Protein 2O5U (pdb70)

Nearest PDB structures (foldseek):
  2o5u-assembly1_B-2  TM=1.003E+00  e=1.559E-25  Pseudomonas aeruginosa
  5v10-assembly1_A-2  TM=9.303E-01  e=9.787E-10  Pseudomonas aeruginosa PAO1
  5v10-assembly1_B-2  TM=9.236E-01  e=5.999E-09  Pseudomonas aeruginosa PAO1
  4k00-assembly1_A  TM=9.030E-01  e=7.964E-09  Synechocystis sp. PCC 6803 substr. Kazusa
  1njk-assembly1_D  TM=7.894E-01  e=1.863E-08  Escherichia coli

B-factor: mean 23.19, std 7.08, range [10.64, 114.16]

CATH classification: 3.10.129.10

Sequence (427 aa):
AMATAPRPLREQYLHFQPISTRWHDNDIYGHVNNVTYYAFFDTAVNTYLIERGGLDIQGGEVIGLVVSSSCDYFAPVAFPQRIEMGLRRVARLGNSSVQYELALFLEGQREACAAGRFVHVFVERRSSRPVAIPQELRDALAALQPRPLREQYLHFQPISTRWHDNDIYGHVNNVTYYAFFDTAVNTYLIERGGLDIQGGEVIGLVVSSSCDYFAPVAFPQRIEMGLRVARLGNNSSVQYELALFLEGQREACAAGRFVHVFVEERRSSRPVAIPQELRDALAALQSSAQRPLREQYLHFQPISTRWHDNDIYGHVNNVTYYAFFDTAVNTYLIERGGLDIQGGEVIGLVVSSSCDYFAPVAFPQRIEMGLRVARLGNSSVQYELALFLEGQREACAAGRFVHVFVERRSSRPVAIPQELRDALAALQSS

Foldseek 3Di:
DFDPPDWDWQVVFDDKDKDFDDQPCADPVAFRDPVVVVVVVVCVVVVLCVVQLVDDPPDDQKDWDWDDKDKTFQATHGPRFIKMKGKAWPDFDFFKTKMKIFIDGVVDITGRMIMMIMIGMAGPPPRHGDGDDPSSSVSNVSRD/DWAWQVQFDDKFKDFDDDPCQDPVFFRDPVVVVVVVVCVVVVLCVVQLVDDPPDDQKDWDWPDKDKDFAATHGPRFIKMKGKAWADDDQFKTKIKMFIDGVPDTTGRMIMMIMIGMAGPPPRHGDGDDVSSVVSRVVRHGPHD/DAWLVVFQDKFKDFDDQPCQDPVAFRDPVVVVVVVVVVVVVLCVVQLVDDPPDDQKDWDWDDKDKDFAATHHPRFIKMKGWAWEDDDQFKTKMKIFIDGPPDTDGRMIMMIMIGMAGVPPRHGDGDDPSSVVSNVSRYPD

Radius of gyration: 23.44 Å; Cα contacts (8 Å, |Δi|>4): 939; chains: 3; bounding box: 66×52×51 Å

Organism: Pseudomonas aeruginosa (strain ATCC 15692 / DSM 22644 / CIP 104116 / JCM 14847 / LMG 12228 / 1C / PRS 101 / PAO1) (NCBI:txid208964)

Secondary structure (DSSP, 8-state):
----SPPPBGGG-SEEEEE---GGGB-TTSSB-HHHHHHHHHHHHHHHHHHHH---TTT-SEEEEEEEEEEEE-S---TTS-EEEEEEEEEE-SSEEEEEEEEEESS--B-SEEEEEEEEEEETTT--B-PPPHHHHHHHHTT-/---BGGG-SEEEEE---GGGB-TTSSB-HHHHHHHHHHHHHHHHHHHH---TTT-SEEEEEEEEEEEE-S---TTS-EEEEEEEEEE-SSEEEEEEEEEESS-SB-SEEEEEEEEEEETTT--B----HHHHHHHHHTB----/--BGGG-SEEEEE---GGGB-TTSSB-HHHHHHHHHHHHHHHHHHHH---TTT-SEEEEEEEEEEEE-S---TTS-EEEEEEEEEE-SSEEEEEEEEEETT-SB-SEEEEEEEEEEETTT--B-PPPHHHHHHHHTTB--

Structure (mmCIF, N/CA/C/O backbone):
data_2O5U
#
_entry.id   2O5U
#
_cell.length_a   124.039
_cell.length_b   148.157
_cell.length_c   58.328
_cell.angle_alpha   90.00
_cell.angle_beta   90.00
_cell.angle_gamma   90.00
#
_symmetry.space_group_name_H-M   'C 2 2 2'
#
loop_
_entity.id
_entity.type
_entity.pdbx_description
1 polymer Thioesterase
2 water water
#
loop_
_atom_site.group_PDB
_atom_site.id
_atom_site.type_symbol
_atom_site.label_atom_id
_atom_site.label_alt_id
_atom_site.label_comp_id
_atom_site.label_asym_id
_atom_site.label_entity_id
_atom_site.label_seq_id
_atom_site.pdbx_PDB_ins_code
_atom_site.Cartn_x
_atom_site.Cartn_y
_atom_site.Cartn_z
_atom_site.occupancy
_atom_site.B_iso_or_equiv
_atom_site.auth_seq_id
_atom_site.auth_comp_id
_atom_site.auth_asym_id
_atom_site.auth_atom_id
_atom_site.pdbx_PDB_model_num
ATOM 1 N N . ALA A 1 1 ? 20.962 21.232 36.275 1.00 33.10 0 ALA A N 1
ATOM 2 C CA . ALA A 1 1 ? 21.073 20.836 34.826 1.00 31.50 0 ALA A CA 1
ATOM 3 C C . ALA A 1 1 ? 20.096 21.543 33.843 1.00 30.34 0 ALA A C 1
ATOM 4 O O . ALA A 1 1 ? 19.392 22.496 34.157 1.00 29.62 0 ALA A O 1
ATOM 6 N N . MET A 1 2 ? 20.044 21.006 32.634 1.00 29.89 1 MET A N 1
ATOM 7 C CA . MET A 1 2 ? 19.630 21.756 31.481 1.00 27.91 1 MET A CA 1
ATOM 8 C C . MET A 1 2 ? 18.656 20.906 30.656 1.00 27.87 1 MET A C 1
ATOM 9 O O . MET A 1 2 ? 17.615 20.483 31.180 1.00 26.76 1 MET A O 1
ATOM 14 N N . ALA A 1 3 ? 18.970 20.665 29.378 1.00 25.71 2 ALA A N 1
ATOM 15 C CA . ALA A 1 3 ? 18.078 19.874 28.530 1.00 25.14 2 ALA A CA 1
ATOM 16 C C . ALA A 1 3 ? 17.898 18.461 29.085 1.00 26.01 2 ALA A C 1
ATOM 17 O O . ALA A 1 3 ? 18.819 17.864 29.615 1.00 25.10 2 ALA A O 1
ATOM 19 N N . THR A 1 4 ? 16.691 17.956 28.966 1.00 27.12 3 THR A N 1
ATOM 20 C CA . THR A 1 4 ? 16.338 16.658 29.556 1.00 28.82 3 THR A CA 1
ATOM 21 C C . THR A 1 4 ? 16.218 15.572 28.492 1.00 28.94 3 THR A C 1
ATOM 22 O O . THR A 1 4 ? 15.962 14.399 28.847 1.00 29.51 3 THR A O 1
ATOM 26 N N . ALA A 1 5 ? 16.363 15.957 27.207 1.00 27.68 4 ALA A N 1
ATOM 27 C CA . ALA A 1 5 ? 16.452 14.982 26.097 1.00 27.97 4 ALA A CA 1
ATOM 28 C C . ALA A 1 5 ? 17.510 13.899 26.371 1.00 27.81 4 ALA A C 1
ATOM 29 O O . ALA A 1 5 ? 18.465 14.132 27.141 1.00 26.55 4 ALA A O 1
ATOM 31 N N . PRO A 1 6 ? 17.343 12.705 25.744 1.00 27.77 5 PRO A N 1
ATOM 32 C CA . PRO A 1 6 ? 18.347 11.632 25.892 1.00 27.93 5 PRO A CA 1
ATOM 33 C C . PRO A 1 6 ? 19.705 12.081 25.373 1.00 28.68 5 PRO A C 1
ATOM 34 O O . PRO A 1 6 ? 19.786 12.604 24.251 1.00 28.79 5 PRO A O 1
ATOM 38 N N . ARG A 1 7 ? 20.747 11.985 26.204 1.00 27.52 6 ARG A N 1
ATOM 39 C CA . ARG A 1 7 ? 22.065 12.452 25.778 1.00 28.34 6 ARG A CA 1
ATOM 40 C C . ARG A 1 7 ? 22.708 11.492 24.784 1.00 27.74 6 ARG A C 1
ATOM 41 O O . ARG A 1 7 ? 22.874 10.333 25.095 1.00 27.09 6 ARG A O 1
ATOM 49 N N . PRO A 1 8 ? 23.058 11.979 23.579 1.00 27.50 7 PRO A N 1
ATOM 50 C CA . PRO A 1 8 ? 23.735 11.139 22.605 1.00 27.23 7 PRO A CA 1
ATOM 51 C C . PRO A 1 8 ? 25.169 10.851 23.031 1.00 26.81 7 PRO A C 1
ATOM 52 O O . PRO A 1 8 ? 25.780 11.617 23.818 1.00 27.11 7 PRO A O 1
ATOM 56 N N . LEU A 1 9 ? 25.679 9.739 22.536 1.00 26.32 8 LEU A N 1
ATOM 57 C CA . LEU A 1 9 ? 27.032 9.270 22.820 1.00 26.94 8 LEU A CA 1
ATOM 58 C C . LEU A 1 9 ? 27.929 9.389 21.569 1.00 25.81 8 LEU A C 1
ATOM 59 O O . LEU A 1 9 ? 27.434 9.373 20.442 1.00 24.85 8 LEU A O 1
ATOM 64 N N . ARG A 1 10 ? 29.240 9.474 21.806 1.00 25.02 9 ARG A N 1
ATOM 65 C CA . ARG A 1 10 ? 30.269 9.626 20.768 1.00 25.64 9 ARG A CA 1
ATOM 66 C C . ARG A 1 10 ? 30.136 8.648 19.621 1.00 24.02 9 ARG A C 1
ATOM 67 O O . ARG A 1 10 ? 30.343 9.022 18.465 1.00 23.38 9 ARG A O 1
ATOM 75 N N . GLU A 1 11 ? 29.819 7.393 19.947 1.00 23.41 10 GLU A N 1
ATOM 76 C CA . GLU A 1 11 ? 29.786 6.321 18.933 1.00 23.90 10 GLU A CA 1
ATOM 77 C C . GLU A 1 11 ? 28.628 6.475 17.960 1.00 23.06 10 GLU A C 1
ATOM 78 O O . GLU A 1 11 ? 28.655 5.894 16.912 1.00 20.55 10 GLU A O 1
ATOM 84 N N . GLN A 1 12 ? 27.649 7.319 18.287 1.00 23.21 11 GLN A N 1
ATOM 85 C CA . GLN A 1 12 ? 26.555 7.643 17.354 1.00 23.05 11 GLN A CA 1
ATOM 86 C C . GLN A 1 12 ? 26.969 8.601 16.178 1.00 22.75 11 GLN A C 1
ATOM 87 O O . GLN A 1 12 ? 26.163 8.840 15.268 1.00 23.98 11 GLN A O 1
ATOM 93 N N . TYR A 1 13 ? 28.194 9.129 16.193 1.00 20.74 12 TYR A N 1
ATOM 94 C CA . TYR A 1 13 ? 28.714 10.106 15.193 1.00 20.11 12 TYR A CA 1
ATOM 95 C C . TYR A 1 13 ? 29.868 9.491 14.430 1.00 21.58 12 TYR A C 1
ATOM 96 O O . TYR A 1 13 ? 30.597 8.661 14.990 1.00 22.01 12 TYR A O 1
ATOM 105 N N . LEU A 1 14 ? 30.065 9.899 13.187 1.00 22.18 13 LEU A N 1
ATOM 106 C CA . LEU A 1 14 ? 31.002 9.189 12.284 1.00 23.92 13 LEU A CA 1
ATOM 107 C C . LEU A 1 14 ? 32.348 9.897 12.005 1.00 24.49 13 LEU A C 1
ATOM 108 O O . LEU A 1 14 ? 33.378 9.244 11.638 1.00 25.26 13 LEU A O 1
ATOM 113 N N . HIS A 1 15 ? 32.338 11.206 12.176 1.00 21.79 14 HIS A N 1
ATOM 114 C CA . HIS A 1 15 ? 33.476 12.038 11.912 1.00 21.93 14 HIS A CA 1
ATOM 115 C C . HIS A 1 15 ? 33.622 13.071 13.038 1.00 21.78 14 HIS A C 1
ATOM 116 O O . HIS A 1 15 ? 32.619 13.676 13.451 1.00 22.02 14 HIS A O 1
ATOM 123 N N . PHE A 1 16 ? 34.860 13.329 13.440 1.00 21.34 15 PHE A N 1
ATOM 124 C CA . PHE A 1 16 ? 35.169 14.250 14.534 1.00 22.30 15 PHE A CA 1
ATOM 125 C C . PHE A 1 16 ? 36.131 15.356 14.156 1.00 23.24 15 PHE A C 1
ATOM 126 O O . PHE A 1 16 ? 37.101 15.122 13.438 1.00 21.22 15 PHE A O 1
ATOM 134 N N . GLN A 1 17 ? 35.894 16.533 14.710 1.00 23.53 16 GLN A N 1
ATOM 135 C CA . GLN A 1 17 ? 36.813 17.627 14.452 1.00 24.80 16 GLN A CA 1
ATOM 136 C C . GLN A 1 17 ? 37.012 18.452 15.680 1.00 23.48 16 GLN A C 1
ATOM 137 O O . GLN A 1 17 ? 36.044 18.977 16.225 1.00 23.01 16 GLN A O 1
ATOM 143 N N . PRO A 1 18 ? 38.269 18.636 16.051 1.00 23.54 17 PRO A N 1
ATOM 144 C CA . PRO A 1 18 ? 38.552 19.522 17.145 1.00 23.05 17 PRO A CA 1
ATOM 145 C C . PRO A 1 18 ? 38.317 20.967 16.695 1.00 21.81 17 PRO A C 1
ATOM 146 O O . PRO A 1 18 ? 38.536 21.326 15.518 1.00 20.73 17 PRO A O 1
ATOM 150 N N . ILE A 1 19 ? 37.845 21.798 17.619 1.00 20.57 18 ILE A N 1
ATOM 151 C CA . ILE A 1 19 ? 37.693 23.239 17.400 1.00 20.04 18 ILE A CA 1
ATOM 152 C C . ILE A 1 19 ? 38.233 23.905 18.639 1.00 20.97 18 ILE A C 1
ATOM 153 O O . ILE A 1 19 ? 37.775 23.615 19.704 1.00 20.15 18 ILE A O 1
ATOM 158 N N . SER A 1 20 ? 39.226 24.774 18.491 1.00 20.13 19 SER A N 1
ATOM 159 C CA . SER A 1 20 ? 39.728 25.478 19.650 1.00 20.37 19 SER A CA 1
ATOM 160 C C . SER A 1 20 ? 38.723 26.532 20.107 1.00 19.06 19 SER A C 1
ATOM 161 O O . SER A 1 20 ? 38.087 27.216 19.290 1.00 18.30 19 SER A O 1
ATOM 164 N N . THR A 1 21 ? 38.599 26.669 21.427 1.00 17.50 20 THR A N 1
ATOM 165 C CA . THR A 1 21 ? 37.755 27.714 21.993 1.00 16.67 20 THR A CA 1
ATOM 166 C C . THR A 1 21 ? 38.501 29.079 22.015 1.00 16.26 20 THR A C 1
ATOM 167 O O . THR A 1 21 ? 39.757 29.133 22.020 1.00 16.19 20 THR A O 1
ATOM 171 N N . ARG A 1 22 ? 37.713 30.170 21.987 1.00 14.80 21 ARG A N 1
ATOM 172 C CA . ARG A 1 22 ? 38.254 31.507 21.928 1.00 13.65 21 ARG A CA 1
ATOM 173 C C . ARG A 1 22 ? 37.774 32.248 23.146 1.00 14.81 21 ARG A C 1
ATOM 174 O O . ARG A 1 22 ? 36.777 31.847 23.773 1.00 14.58 21 ARG A O 1
ATOM 182 N N . TRP A 1 23 ? 38.493 33.299 23.492 1.00 13.62 22 TRP A N 1
ATOM 183 C CA . TRP A 1 23 ? 38.255 34.067 24.760 1.00 15.47 22 TRP A CA 1
ATOM 184 C C . TRP A 1 23 ? 36.782 34.423 24.876 1.00 16.16 22 TRP A C 1
ATOM 185 O O . TRP A 1 23 ? 36.116 34.130 25.908 1.00 14.69 22 TRP A O 1
ATOM 196 N N . HIS A 1 24 ? 36.258 35.013 23.796 1.00 15.94 23 HIS A N 1
ATOM 197 C CA . HIS A 1 24 ? 34.920 35.597 23.881 1.00 17.57 23 HIS A CA 1
ATOM 198 C C . HIS A 1 24 ? 33.848 34.531 23.629 1.00 18.23 23 HIS A C 1
ATOM 199 O O . HIS A 1 24 ? 32.668 34.874 23.469 1.00 19.07 23 HIS A O 1
ATOM 206 N N . ASP A 1 25 ? 34.245 33.254 23.472 1.00 16.14 24 ASP A N 1
ATOM 207 C CA . ASP A 1 25 ? 33.222 32.189 23.466 1.00 16.15 24 ASP A CA 1
ATOM 208 C C . ASP A 1 25 ? 32.440 32.267 24.773 1.00 16.02 24 ASP A C 1
ATOM 209 O O . ASP A 1 25 ? 31.224 32.042 24.758 1.00 16.77 24 ASP A O 1
ATOM 214 N N . ASN A 1 26 ? 33.135 32.584 25.871 1.00 15.49 25 ASN A N 1
ATOM 215 C CA . ASN A 1 26 ? 32.436 32.653 27.175 1.00 15.28 25 ASN A CA 1
ATOM 216 C C . ASN A 1 26 ? 31.582 33.912 27.204 1.00 15.64 25 ASN A C 1
ATOM 217 O O . ASN A 1 26 ? 31.987 34.970 26.742 1.00 15.71 25 ASN A O 1
ATOM 222 N N . ASP A 1 27 ? 30.401 33.834 27.779 1.00 15.96 26 ASP A N 1
ATOM 223 C CA . ASP A 1 27 ? 29.647 35.081 27.990 1.00 16.64 26 ASP A CA 1
ATOM 224 C C . ASP A 1 27 ? 29.724 35.470 29.474 1.00 16.01 26 ASP A C 1
ATOM 225 O O . ASP A 1 27 ? 30.601 34.994 30.242 1.00 15.85 26 ASP A O 1
ATOM 230 N N . ILE A 1 28 ? 28.848 36.382 29.872 1.00 15.84 27 ILE A N 1
ATOM 231 C CA . ILE A 1 28 ? 28.957 37.039 31.184 1.00 16.33 27 ILE A CA 1
ATOM 232 C C . ILE A 1 28 ? 28.773 36.039 32.367 1.00 18.24 27 ILE A C 1
ATOM 233 O O . ILE A 1 28 ? 29.290 36.256 33.453 1.00 18.89 27 ILE A O 1
ATOM 238 N N . TYR A 1 29 ? 28.087 34.920 32.124 1.00 18.29 28 TYR A N 1
ATOM 239 C CA . TYR A 1 29 ? 27.923 33.897 33.182 1.00 19.27 28 TYR A CA 1
ATOM 240 C C . TYR A 1 29 ? 29.045 32.871 33.178 1.00 19.75 28 TYR A C 1
ATOM 241 O O . TYR A 1 29 ? 29.029 31.950 33.987 1.00 22.76 28 TYR A O 1
ATOM 250 N N . GLY A 1 30 ? 30.002 32.999 32.255 1.00 19.59 29 GLY A N 1
ATOM 251 C CA . GLY A 1 30 ? 31.266 32.281 32.351 1.00 18.72 29 GLY A CA 1
ATOM 252 C C . GLY A 1 30 ? 31.445 31.025 31.517 1.00 19.50 29 GLY A C 1
ATOM 253 O O . GLY A 1 30 ? 32.505 30.433 31.552 1.00 19.58 29 GLY A O 1
ATOM 254 N N . HIS A 1 31 ? 30.418 30.600 30.791 1.00 17.25 30 HIS A N 1
ATOM 255 C CA . HIS A 1 31 ? 30.530 29.392 29.977 1.00 16.91 30 HIS A CA 1
ATOM 256 C C . HIS A 1 31 ? 30.323 29.799 28.508 1.00 15.95 30 HIS A C 1
ATOM 257 O O . HIS A 1 31 ? 29.813 30.897 28.202 1.00 14.02 30 HIS A O 1
ATOM 264 N N . VAL A 1 32 ? 30.629 28.878 27.614 1.00 15.04 31 VAL A N 1
ATOM 265 C CA . VAL A 1 32 ? 30.433 29.128 26.167 1.00 15.68 31 VAL A CA 1
ATOM 266 C C . VAL A 1 32 ? 28.975 29.419 25.899 1.00 15.63 31 VAL A C 1
ATOM 267 O O . VAL A 1 32 ? 28.059 28.648 26.283 1.00 17.21 31 VAL A O 1
ATOM 271 N N . ASN A 1 33 ? 28.749 30.553 25.238 1.00 16.70 32 ASN A N 1
ATOM 272 C CA . ASN A 1 33 ? 27.383 31.001 24.910 1.00 16.55 32 ASN A CA 1
ATOM 273 C C . ASN A 1 33 ? 26.601 30.039 23.986 1.00 16.52 32 ASN A C 1
ATOM 274 O O . ASN A 1 33 ? 27.153 29.434 23.070 1.00 15.87 32 ASN A O 1
ATOM 279 N N . ASN A 1 34 ? 25.326 29.838 24.279 1.00 15.68 33 ASN A N 1
ATOM 280 C CA . ASN A 1 34 ? 24.479 28.979 23.422 1.00 16.87 33 ASN A CA 1
ATOM 281 C C . ASN A 1 34 ? 24.588 29.214 21.887 1.00 16.69 33 ASN A C 1
ATOM 282 O O . ASN A 1 34 ? 24.575 28.274 21.091 1.00 17.61 33 ASN A O 1
ATOM 287 N N . VAL A 1 35 ? 24.711 30.477 21.480 1.00 16.01 34 VAL A N 1
ATOM 288 C CA . VAL A 1 35 ? 24.830 30.852 20.043 1.00 15.45 34 VAL A CA 1
ATOM 289 C C . VAL A 1 35 ? 26.074 30.199 19.388 1.00 17.40 34 VAL A C 1
ATOM 290 O O . VAL A 1 35 ? 26.041 29.737 18.210 1.00 15.68 34 VAL A O 1
ATOM 294 N N . THR A 1 36 ? 27.156 30.176 20.162 1.00 17.73 35 THR A N 1
ATOM 295 C CA . THR A 1 36 ? 28.467 29.711 19.704 1.00 18.88 35 THR A CA 1
ATOM 296 C C . THR A 1 36 ? 28.412 28.287 19.208 1.00 17.01 35 THR A C 1
ATOM 297 O O . THR A 1 36 ? 29.115 27.935 18.306 1.00 17.48 35 THR A O 1
ATOM 301 N N . TYR A 1 37 ? 27.517 27.491 19.761 1.00 17.28 36 TYR A N 1
ATOM 302 C CA . TYR A 1 37 ? 27.412 26.101 19.369 1.00 16.36 36 TYR A CA 1
ATOM 303 C C . TYR A 1 37 ? 27.012 25.986 17.908 1.00 16.56 36 TYR A C 1
ATOM 304 O O . TYR A 1 37 ? 27.517 25.133 17.176 1.00 16.50 36 TYR A O 1
ATOM 313 N N . TYR A 1 38 ? 26.154 26.894 17.451 1.00 17.18 37 TYR A N 1
ATOM 314 C CA . TYR A 1 38 ? 25.764 26.876 16.042 1.00 17.51 37 TYR A CA 1
ATOM 315 C C . TYR A 1 38 ? 26.894 27.244 15.106 1.00 16.50 37 TYR A C 1
ATOM 316 O O . TYR A 1 38 ? 26.959 26.756 13.970 1.00 16.78 37 TYR A O 1
ATOM 325 N N . ALA A 1 39 ? 27.771 28.132 15.562 1.00 14.62 38 ALA A N 1
ATOM 326 C CA . ALA A 1 39 ? 29.025 28.432 14.865 1.00 15.90 38 ALA A CA 1
ATOM 327 C C . ALA A 1 39 ? 29.953 27.210 14.789 1.00 16.74 38 ALA A C 1
ATOM 328 O O . ALA A 1 39 ? 30.555 26.966 13.732 1.00 16.31 38 ALA A O 1
ATOM 330 N N . PHE A 1 40 ? 30.024 26.427 15.870 1.00 15.83 39 PHE A N 1
ATOM 331 C CA . PHE A 1 40 ? 30.717 25.106 15.821 1.00 17.22 39 PHE A CA 1
ATOM 332 C C . PHE A 1 40 ? 30.038 24.159 14.793 1.00 17.25 39 PHE A C 1
ATOM 333 O O . PHE A 1 40 ? 30.748 23.472 14.054 1.00 17.72 39 PHE A O 1
ATOM 341 N N . PHE A 1 41 ? 28.699 24.101 14.758 1.00 18.00 40 PHE A N 1
ATOM 342 C CA . PHE A 1 41 ? 28.001 23.207 13.785 1.00 17.98 40 PHE A CA 1
ATOM 343 C C . PHE A 1 41 ? 28.397 23.630 12.316 1.00 18.90 40 PHE A C 1
ATOM 344 O O . PHE A 1 41 ? 28.723 22.798 11.461 1.00 18.36 40 PHE A O 1
ATOM 352 N N . ASP A 1 42 ? 28.335 24.924 12.048 1.00 19.78 41 ASP A N 1
ATOM 353 C CA . ASP A 1 42 ? 28.629 25.500 10.735 1.00 20.01 41 ASP A CA 1
ATOM 354 C C . ASP A 1 42 ? 30.053 25.216 10.311 1.00 20.02 41 ASP A C 1
ATOM 355 O O . ASP A 1 42 ? 30.332 24.898 9.111 1.00 19.33 41 ASP A O 1
ATOM 360 N N . THR A 1 43 ? 30.961 25.387 11.274 1.00 18.98 42 THR A N 1
ATOM 361 C CA . THR A 1 43 ? 32.377 25.110 11.079 1.00 18.58 42 THR A CA 1
ATOM 362 C C . THR A 1 43 ? 32.671 23.656 10.791 1.00 18.42 42 THR A C 1
ATOM 363 O O . THR A 1 43 ? 33.367 23.359 9.836 1.00 19.32 42 THR A O 1
ATOM 367 N N . ALA A 1 44 ? 32.144 22.762 11.622 1.00 17.21 43 ALA A N 1
ATOM 368 C CA . ALA A 1 44 ? 32.395 21.323 11.505 1.00 15.94 43 ALA A CA 1
ATOM 369 C C . ALA A 1 44 ? 31.904 20.839 10.134 1.00 16.37 43 ALA A C 1
ATOM 370 O O . ALA A 1 44 ? 32.606 20.069 9.443 1.00 16.42 43 ALA A O 1
ATOM 372 N N . VAL A 1 45 ? 30.697 21.248 9.769 1.00 15.78 44 VAL A N 1
ATOM 373 C CA . VAL A 1 45 ? 30.091 20.781 8.499 1.00 17.12 44 VAL A CA 1
ATOM 374 C C . VAL A 1 45 ? 30.876 21.343 7.311 1.00 17.79 44 VAL A C 1
ATOM 375 O O . VAL A 1 45 ? 31.294 20.616 6.417 1.00 17.56 44 VAL A O 1
ATOM 379 N N . ASN A 1 46 ? 31.109 22.645 7.308 1.00 17.44 45 ASN A N 1
ATOM 380 C CA . ASN A 1 46 ? 31.791 23.208 6.102 1.00 18.19 45 ASN A CA 1
ATOM 381 C C . ASN A 1 46 ? 33.257 22.840 5.930 1.00 17.83 45 ASN A C 1
ATOM 382 O O . ASN A 1 46 ? 33.757 22.700 4.796 1.00 17.31 45 ASN A O 1
ATOM 387 N N . THR A 1 47 ? 33.938 22.651 7.054 1.00 18.05 46 THR A N 1
ATOM 388 C CA . THR A 1 47 ? 35.310 22.127 7.041 1.00 18.37 46 THR A CA 1
ATOM 389 C C . THR A 1 47 ? 35.368 20.792 6.271 1.00 19.23 46 THR A C 1
ATOM 390 O O . THR A 1 47 ? 36.168 20.636 5.329 1.00 18.21 46 THR A O 1
ATOM 394 N N . TYR A 1 48 ? 34.473 19.879 6.647 1.00 18.69 47 TYR A N 1
ATOM 395 C CA . TYR A 1 48 ? 34.300 18.605 5.961 1.00 19.88 47 TYR A CA 1
ATOM 396 C C . TYR A 1 48 ? 33.975 18.738 4.445 1.00 18.82 47 TYR A C 1
ATOM 397 O O . TYR A 1 48 ? 34.679 18.136 3.615 1.00 19.83 47 TYR A O 1
ATOM 406 N N . LEU A 1 49 ? 32.963 19.535 4.092 1.00 18.61 48 LEU A N 1
ATOM 407 C CA . LEU A 1 49 ? 32.506 19.689 2.687 1.00 18.51 48 LEU A CA 1
ATOM 408 C C . LEU A 1 49 ? 33.614 20.209 1.796 1.00 19.10 48 LEU A C 1
ATOM 409 O O . LEU A 1 49 ? 33.791 19.728 0.640 1.00 19.04 48 LEU A O 1
ATOM 414 N N . ILE A 1 50 ? 34.383 21.172 2.322 1.00 18.08 49 ILE A N 1
ATOM 415 C CA . ILE A 1 50 ? 35.530 21.704 1.597 1.00 19.31 49 ILE A CA 1
ATOM 416 C C . ILE A 1 50 ? 36.656 20.674 1.487 1.00 19.55 49 ILE A C 1
ATOM 417 O O . ILE A 1 50 ? 37.124 20.360 0.372 1.00 18.06 49 ILE A O 1
ATOM 422 N N . GLU A 1 51 ? 37.133 20.183 2.629 1.00 19.78 50 GLU A N 1
ATOM 423 C CA . GLU A 1 51 ? 38.287 19.273 2.624 1.00 23.35 50 GLU A CA 1
ATOM 424 C C . GLU A 1 51 ? 38.005 17.926 1.987 1.00 23.48 50 GLU A C 1
ATOM 425 O O . GLU A 1 51 ? 38.891 17.369 1.286 1.00 24.75 50 GLU A O 1
ATOM 431 N N . ARG A 1 52 ? 36.810 17.375 2.222 1.00 22.22 51 ARG A N 1
ATOM 432 C CA . ARG A 1 52 ? 36.505 16.054 1.728 1.00 23.34 51 ARG A CA 1
ATOM 433 C C . ARG A 1 52 ? 35.601 16.047 0.492 1.00 23.86 51 ARG A C 1
ATOM 434 O O . ARG A 1 52 ? 35.692 15.111 -0.333 1.00 23.32 51 ARG A O 1
ATOM 437 N N . GLY A 1 53 ? 34.720 17.042 0.364 1.00 23.02 52 GLY A N 1
ATOM 438 C CA . GLY A 1 53 ? 33.734 17.052 -0.726 1.00 23.48 52 GLY A CA 1
ATOM 439 C C . GLY A 1 53 ? 34.066 18.060 -1.840 1.00 24.42 52 GLY A C 1
ATOM 440 O O . GLY A 1 53 ? 33.326 18.209 -2.801 1.00 23.27 52 GLY A O 1
ATOM 441 N N . GLY A 1 54 ? 35.156 18.801 -1.676 1.00 25.17 53 GLY A N 1
ATOM 442 C CA . GLY A 1 54 ? 35.667 19.659 -2.779 1.00 24.02 53 GLY A CA 1
ATOM 443 C C . GLY A 1 54 ? 34.904 20.979 -2.921 1.00 23.27 53 GLY A C 1
ATOM 444 O O . GLY A 1 54 ? 35.029 21.687 -3.903 1.00 22.35 53 GLY A O 1
ATOM 445 N N . LEU A 1 55 ? 34.087 21.318 -1.949 1.00 21.46 54 LEU A N 1
ATOM 446 C CA . LEU A 1 55 ? 33.282 22.512 -2.082 1.00 21.99 54 LEU A CA 1
ATOM 447 C C . LEU A 1 55 ? 34.179 23.724 -2.232 1.00 22.70 54 LEU A C 1
ATOM 448 O O . LEU A 1 55 ? 35.137 23.919 -1.447 1.00 22.53 54 LEU A O 1
ATOM 453 N N . ASP A 1 56 ? 33.833 24.548 -3.223 1.00 21.69 55 ASP A N 1
ATOM 454 C CA . ASP A 1 56 ? 34.578 25.786 -3.504 1.00 21.91 55 ASP A CA 1
ATOM 455 C C . ASP A 1 56 ? 33.757 26.995 -3.024 1.00 20.90 55 ASP A C 1
ATOM 456 O O . ASP A 1 56 ? 32.858 27.444 -3.709 1.00 22.09 55 ASP A O 1
ATOM 461 N N . ILE A 1 57 ? 34.034 27.486 -1.814 1.00 20.71 56 ILE A N 1
ATOM 462 C CA . ILE A 1 57 ? 33.251 28.590 -1.233 1.00 20.48 56 ILE A CA 1
ATOM 463 C C . ILE A 1 57 ? 33.558 29.968 -1.858 1.00 20.24 56 ILE A C 1
ATOM 464 O O . ILE A 1 57 ? 32.711 30.880 -1.850 1.00 21.29 56 ILE A O 1
ATOM 469 N N . GLN A 1 58 ? 34.743 30.107 -2.428 1.00 19.70 57 GLN A N 1
ATOM 470 C CA . GLN A 1 58 ? 35.175 31.368 -3.011 1.00 22.39 57 GLN A CA 1
ATOM 471 C C . GLN A 1 58 ? 34.555 31.569 -4.406 1.00 22.48 57 GLN A C 1
ATOM 472 O O . GLN A 1 58 ? 34.028 32.646 -4.699 1.00 24.78 57 GLN A O 1
ATOM 478 N N . GLY A 1 59 ? 34.570 30.536 -5.241 1.00 23.54 58 GLY A N 1
ATOM 479 C CA . GLY A 1 59 ? 34.151 30.688 -6.664 1.00 24.09 58 GLY A CA 1
ATOM 480 C C . GLY A 1 59 ? 33.144 29.686 -7.156 1.00 24.69 58 GLY A C 1
ATOM 481 O O . GLY A 1 59 ? 32.864 29.615 -8.364 1.00 23.42 58 GLY A O 1
ATOM 482 N N . GLY A 1 60 ? 32.624 28.874 -6.233 1.00 25.09 59 GLY A N 1
ATOM 483 C CA . GLY A 1 60 ? 31.737 27.759 -6.604 1.00 24.45 59 GLY A CA 1
ATOM 484 C C . GLY A 1 60 ? 30.381 28.269 -7.042 1.00 24.78 59 GLY A C 1
ATOM 485 O O . GLY A 1 60 ? 29.863 29.226 -6.498 1.00 25.27 59 GLY A O 1
ATOM 486 N N . GLU A 1 61 ? 29.811 27.628 -8.047 1.00 24.99 60 GLU A N 1
ATOM 487 C CA . GLU A 1 61 ? 28.481 27.975 -8.558 1.00 25.18 60 GLU A CA 1
ATOM 488 C C . GLU A 1 61 ? 27.293 27.516 -7.673 1.00 23.98 60 GLU A C 1
ATOM 489 O O . GLU A 1 61 ? 26.132 27.873 -7.910 1.00 23.41 60 GLU A O 1
ATOM 491 N N . VAL A 1 62 ? 27.571 26.700 -6.668 1.00 22.45 61 VAL A N 1
ATOM 492 C CA . VAL A 1 62 ? 26.497 26.072 -5.893 1.00 22.78 61 VAL A CA 1
ATOM 493 C C . VAL A 1 62 ? 26.811 26.389 -4.433 1.00 22.51 61 VAL A C 1
ATOM 494 O O . VAL A 1 62 ? 27.953 26.333 -4.046 1.00 23.51 61 VAL A O 1
ATOM 498 N N . ILE A 1 63 ? 25.811 26.790 -3.672 1.00 22.05 62 ILE A N 1
ATOM 499 C CA . ILE A 1 63 ? 26.000 27.112 -2.240 1.00 22.68 62 ILE A CA 1
ATOM 500 C C . ILE A 1 63 ? 24.957 26.433 -1.319 1.00 22.75 62 ILE A C 1
ATOM 501 O O . ILE A 1 63 ? 23.832 26.146 -1.761 1.00 23.83 62 ILE A O 1
ATOM 506 N N . GLY A 1 64 ? 25.309 26.178 -0.045 1.00 22.04 63 GLY A N 1
ATOM 507 C CA . GLY A 1 64 ? 24.383 25.580 0.921 1.00 21.05 63 GLY A CA 1
ATOM 508 C C . GLY A 1 64 ? 23.615 26.677 1.656 1.00 22.61 63 GLY A C 1
ATOM 509 O O . GLY A 1 64 ? 24.233 27.631 2.118 1.00 22.38 63 GLY A O 1
ATOM 510 N N . LEU A 1 65 ? 22.283 26.615 1.675 1.00 21.16 64 LEU A N 1
ATOM 511 C CA . LEU A 1 65 ? 21.529 27.585 2.481 1.00 21.95 64 LEU A CA 1
ATOM 512 C C . LEU A 1 65 ? 21.072 26.813 3.700 1.00 20.72 64 LEU A C 1
ATOM 513 O O . LEU A 1 65 ? 20.537 25.709 3.576 1.00 20.03 64 LEU A O 1
ATOM 518 N N . VAL A 1 66 ? 21.280 27.386 4.871 1.00 19.29 65 VAL A N 1
ATOM 519 C CA . VAL A 1 66 ? 20.761 26.727 6.092 1.00 18.63 65 VAL A CA 1
ATOM 520 C C . VAL A 1 66 ? 19.301 27.089 6.242 1.00 18.11 65 VAL A C 1
ATOM 521 O O . VAL A 1 66 ? 18.946 28.273 6.342 1.00 20.11 65 VAL A O 1
ATOM 525 N N . VAL A 1 67 ? 18.435 26.101 6.262 1.00 17.97 66 VAL A N 1
ATOM 526 C CA . VAL A 1 67 ? 16.990 26.430 6.252 1.00 17.43 66 VAL A CA 1
ATOM 527 C C . VAL A 1 67 ? 16.317 26.134 7.591 1.00 16.07 66 VAL A C 1
ATOM 528 O O . VAL A 1 67 ? 15.189 26.554 7.848 1.00 16.49 66 VAL A O 1
ATOM 532 N N . SER A 1 68 ? 16.963 25.332 8.429 1.00 16.37 67 SER A N 1
ATOM 533 C CA . SER A 1 68 ? 16.482 25.135 9.797 1.00 17.83 67 SER A CA 1
ATOM 534 C C . SER A 1 68 ? 17.655 24.614 10.650 1.00 16.66 67 SER A C 1
ATOM 535 O O . SER A 1 68 ? 18.592 23.996 10.115 1.00 14.88 67 SER A O 1
ATOM 538 N N . SER A 1 69 ? 17.615 24.831 11.972 1.00 15.22 68 SER A N 1
ATOM 539 C CA . SER A 1 69 ? 18.616 24.273 12.824 1.00 14.35 68 SER A CA 1
ATOM 540 C C . SER A 1 69 ? 18.003 24.171 14.204 1.00 15.33 68 SER A C 1
ATOM 541 O O . SER A 1 69 ? 16.971 24.805 14.498 1.00 15.37 68 SER A O 1
ATOM 544 N N . SER A 1 70 ? 18.625 23.374 15.029 1.00 15.19 69 SER A N 1
ATOM 545 C CA . SER A 1 70 ? 18.222 23.335 16.457 1.00 17.19 69 SER A CA 1
ATOM 546 C C . SER A 1 70 ? 19.320 22.756 17.316 1.00 16.70 69 SER A C 1
ATOM 547 O O . SER A 1 70 ? 20.257 22.057 16.798 1.00 17.64 69 SER A O 1
ATOM 550 N N . CYS A 1 71 ? 19.244 23.003 18.639 1.00 17.72 70 CYS A N 1
ATOM 551 C CA . CYS A 1 71 ? 20.255 22.467 19.551 1.00 17.38 70 CYS A CA 1
ATOM 552 C C . CYS A 1 71 ? 19.642 22.231 20.927 1.00 18.44 70 CYS A C 1
ATOM 553 O O . CYS A 1 71 ? 18.782 22.995 21.361 1.00 17.47 70 CYS A O 1
ATOM 556 N N . ASP A 1 72 ? 20.096 21.177 21.594 1.00 17.71 71 ASP A N 1
ATOM 557 C CA . ASP A 1 72 ? 19.800 20.945 23.025 1.00 18.36 71 ASP A CA 1
ATOM 558 C C . ASP A 1 72 ? 21.100 21.039 23.759 1.00 18.26 71 ASP A C 1
ATOM 559 O O . ASP A 1 72 ? 22.110 20.506 23.317 1.00 20.01 71 ASP A O 1
ATOM 564 N N . TYR A 1 73 ? 21.092 21.707 24.892 1.00 18.19 72 TYR A N 1
ATOM 565 C CA . TYR A 1 73 ? 22.307 21.918 25.688 1.00 17.13 72 TYR A CA 1
ATOM 566 C C . TYR A 1 73 ? 22.197 21.131 26.989 1.00 16.68 72 TYR A C 1
ATOM 567 O O . TYR A 1 73 ? 21.285 21.403 27.790 1.00 16.80 72 TYR A O 1
ATOM 576 N N . PHE A 1 74 ? 23.104 20.166 27.184 1.00 15.99 73 PHE A N 1
ATOM 577 C CA . PHE A 1 74 ? 22.995 19.201 28.323 1.00 16.83 73 PHE A CA 1
ATOM 578 C C . PHE A 1 74 ? 23.870 19.605 29.484 1.00 17.56 73 PHE A C 1
ATOM 579 O O . PHE A 1 74 ? 23.469 19.465 30.633 1.00 19.16 73 PHE A O 1
ATOM 587 N N . ALA A 1 75 ? 25.038 20.166 29.185 1.00 16.59 74 ALA A N 1
ATOM 588 C CA . ALA A 1 75 ? 25.958 20.623 30.201 1.00 16.73 74 ALA A CA 1
ATOM 589 C C . ALA A 1 75 ? 26.946 21.644 29.646 1.00 15.76 74 ALA A C 1
ATOM 590 O O . ALA A 1 75 ? 27.409 21.468 28.523 1.00 17.15 74 ALA A O 1
ATOM 592 N N . PRO A 1 76 ? 27.373 22.628 30.450 1.00 17.55 75 PRO A N 1
ATOM 593 C CA . PRO A 1 76 ? 28.276 23.680 29.905 1.00 17.79 75 PRO A CA 1
ATOM 594 C C . PRO A 1 76 ? 29.720 23.250 29.618 1.00 18.39 75 PRO A C 1
ATOM 595 O O . PRO A 1 76 ? 30.235 22.291 30.209 1.00 17.41 75 PRO A O 1
ATOM 599 N N . VAL A 1 77 ? 30.364 23.962 28.715 1.00 17.84 76 VAL A N 1
ATOM 600 C CA . VAL A 1 77 ? 31.806 23.937 28.620 1.00 18.37 76 VAL A CA 1
ATOM 601 C C . VAL A 1 77 ? 32.272 25.391 28.661 1.00 17.49 76 VAL A C 1
ATOM 602 O O . VAL A 1 77 ? 31.470 26.287 28.627 1.00 16.91 76 VAL A O 1
ATOM 606 N N . ALA A 1 78 ? 33.565 25.618 28.778 1.00 17.48 77 ALA A N 1
ATOM 607 C CA . ALA A 1 78 ? 34.063 26.972 28.876 1.00 16.33 77 ALA A CA 1
ATOM 608 C C . ALA A 1 78 ? 35.400 27.069 28.204 1.00 16.50 77 ALA A C 1
ATOM 609 O O . ALA A 1 78 ? 36.254 26.171 28.384 1.00 18.09 77 ALA A O 1
ATOM 611 N N . PHE A 1 79 ? 35.629 28.148 27.462 1.00 15.24 78 PHE A N 1
ATOM 612 C CA . PHE A 1 79 ? 36.988 28.508 27.062 1.00 15.29 78 PHE A CA 1
ATOM 613 C C . PHE A 1 79 ? 37.836 28.485 28.367 1.00 14.61 78 PHE A C 1
ATOM 614 O O . PHE A 1 79 ? 37.368 28.976 29.419 1.00 15.31 78 PHE A O 1
ATOM 622 N N . PRO A 1 80 ? 39.062 27.920 28.318 1.00 16.01 79 PRO A N 1
ATOM 623 C CA . PRO A 1 80 ? 39.816 27.411 27.179 1.00 16.97 79 PRO A CA 1
ATOM 624 C C . PRO A 1 80 ? 39.776 25.868 27.054 1.00 18.73 79 PRO A C 1
ATOM 625 O O . PRO A 1 80 ? 40.722 25.267 26.529 1.00 19.20 79 PRO A O 1
ATOM 629 N N . GLN A 1 81 ? 38.694 25.246 27.495 1.00 17.41 80 GLN A N 1
ATOM 630 C CA . GLN A 1 81 ? 38.548 23.815 27.250 1.00 19.28 80 GLN A CA 1
ATOM 631 C C . GLN A 1 81 ? 38.685 23.458 25.757 1.00 20.88 80 GLN A C 1
ATOM 632 O O . GLN A 1 81 ? 38.232 24.201 24.832 1.00 22.92 80 GLN A O 1
ATOM 638 N N . ARG A 1 82 ? 39.305 22.305 25.505 1.00 22.20 81 ARG A N 1
ATOM 639 C CA . ARG A 1 82 ? 39.377 21.802 24.136 1.00 24.96 81 ARG A CA 1
ATOM 640 C C . ARG A 1 82 ? 38.128 20.940 23.847 1.00 21.86 81 ARG A C 1
ATOM 641 O O . ARG A 1 82 ? 37.778 20.058 24.613 1.00 22.11 81 ARG A O 1
ATOM 646 N N . ILE A 1 83 ? 37.473 21.226 22.735 1.00 22.57 82 ILE A N 1
ATOM 647 C CA . ILE A 1 83 ? 36.226 20.588 22.390 1.00 22.50 82 ILE A CA 1
ATOM 648 C C . ILE A 1 83 ? 36.403 19.855 21.056 1.00 22.47 82 ILE A C 1
ATOM 649 O O . ILE A 1 83 ? 37.409 20.045 20.363 1.00 23.05 82 ILE A O 1
ATOM 654 N N . GLU A 1 84 ? 35.443 19.018 20.734 1.00 22.25 83 GLU A N 1
ATOM 655 C CA . GLU A 1 84 ? 35.408 18.397 19.434 1.00 23.28 83 GLU A CA 1
ATOM 656 C C . GLU A 1 84 ? 33.976 18.144 19.045 1.00 22.09 83 GLU A C 1
ATOM 657 O O . GLU A 1 84 ? 33.132 17.851 19.908 1.00 22.30 83 GLU A O 1
ATOM 663 N N . MET A 1 85 ? 33.714 18.253 17.740 1.00 19.87 84 MET A N 1
ATOM 664 C CA . MET A 1 85 ? 32.378 18.099 17.198 1.00 19.59 84 MET A CA 1
ATOM 665 C C . MET A 1 85 ? 32.309 16.778 16.521 1.00 19.91 84 MET A C 1
ATOM 666 O O . MET A 1 85 ? 33.201 16.490 15.711 1.00 20.13 84 MET A O 1
ATOM 671 N N . GLY A 1 86 ? 31.301 15.975 16.891 1.00 18.93 85 GLY A N 1
ATOM 672 C CA . GLY A 1 86 ? 30.883 14.786 16.113 1.00 18.12 85 GLY A CA 1
ATOM 673 C C . GLY A 1 86 ? 29.842 15.145 15.072 1.00 17.44 85 GLY A C 1
ATOM 674 O O . GLY A 1 86 ? 28.939 15.9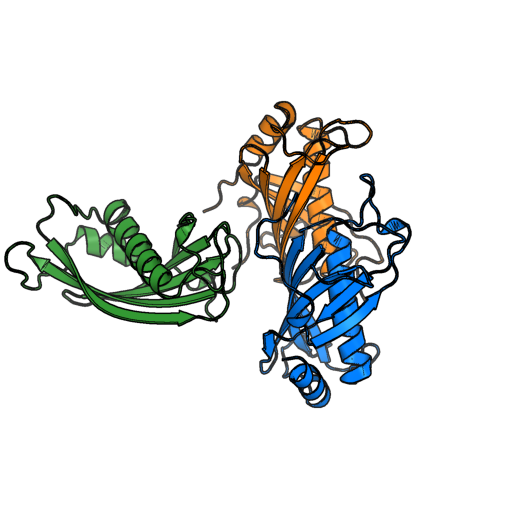79 15.297 1.00 19.00 85 GLY A O 1
ATOM 675 N N . LEU A 1 87 ? 29.996 14.542 13.913 1.00 16.99 86 LEU A N 1
ATOM 676 C CA . LEU A 1 87 ? 29.145 14.780 12.784 1.00 17.58 86 LEU A CA 1
ATOM 677 C C . LEU A 1 87 ? 28.666 13.468 12.165 1.00 17.97 86 LEU A C 1
ATOM 678 O O . LEU A 1 87 ? 29.459 12.515 12.025 1.00 19.12 86 LEU A O 1
ATOM 683 N N . ARG A 1 88 ? 27.364 13.389 11.889 1.00 16.96 87 ARG A N 1
ATOM 684 C CA A ARG A 1 88 ? 26.833 12.396 10.964 0.60 19.42 87 ARG A CA 1
ATOM 685 C CA B ARG A 1 88 ? 26.846 12.404 10.944 0.40 19.18 87 ARG A CA 1
ATOM 686 C C . ARG A 1 88 ? 25.744 13.038 10.087 1.00 18.81 87 ARG A C 1
ATOM 687 O O . ARG A 1 88 ? 25.197 14.071 10.454 1.00 18.62 87 ARG A O 1
ATOM 702 N N . VAL A 1 89 ? 25.433 12.388 8.958 1.00 19.17 88 VAL A N 1
ATOM 703 C CA . VAL A 1 89 ? 24.355 12.822 8.072 1.00 19.15 88 VAL A CA 1
ATOM 704 C C . VAL A 1 89 ? 23.195 11.899 8.415 1.00 19.62 88 VAL A C 1
ATOM 705 O O . VAL A 1 89 ? 23.315 10.670 8.349 1.00 19.47 88 VAL A O 1
ATOM 709 N N . ALA A 1 90 ? 22.068 12.483 8.782 1.00 18.63 89 ALA A N 1
ATOM 710 C CA . ALA A 1 90 ? 20.857 11.693 9.107 1.00 21.03 89 ALA A CA 1
ATOM 711 C C . ALA A 1 90 ? 20.060 11.416 7.857 1.00 21.35 89 ALA A C 1
ATOM 712 O O . ALA A 1 90 ? 19.450 10.376 7.739 1.00 22.00 89 ALA A O 1
ATOM 714 N N . ARG A 1 91 ? 19.993 12.374 6.955 1.00 22.71 90 ARG A N 1
ATOM 715 C CA . ARG A 1 91 ? 19.399 12.108 5.627 1.00 23.59 90 ARG A CA 1
ATOM 716 C C . ARG A 1 91 ? 20.022 12.885 4.504 1.00 22.67 90 ARG A C 1
ATOM 717 O O . ARG A 1 91 ? 20.499 14.012 4.693 1.00 22.23 90 ARG A O 1
ATOM 725 N N . LEU A 1 92 ? 20.029 12.266 3.330 1.00 21.58 91 LEU A N 1
ATOM 726 C CA . LEU A 1 92 ? 20.698 12.842 2.190 1.00 21.96 91 LEU A CA 1
ATOM 727 C C . LEU A 1 92 ? 19.749 12.714 1.012 1.00 22.42 91 LEU A C 1
ATOM 728 O O . LEU A 1 92 ? 19.355 11.607 0.608 1.00 21.25 91 LEU A O 1
ATOM 733 N N . GLY A 1 93 ? 19.314 13.859 0.531 1.00 21.69 92 GLY A N 1
ATOM 734 C CA . GLY A 1 93 ? 18.323 13.882 -0.500 1.00 22.20 92 GLY A CA 1
ATOM 735 C C . GLY A 1 93 ? 18.988 14.438 -1.735 1.00 21.73 92 GLY A C 1
ATOM 736 O O . GLY A 1 93 ? 20.209 14.569 -1.786 1.00 22.05 92 GLY A O 1
ATOM 737 N N . ASN A 1 94 ? 18.161 14.770 -2.709 1.00 20.80 93 ASN A N 1
ATOM 738 C CA . ASN A 1 94 ? 18.637 15.269 -4.004 1.00 20.62 93 ASN A CA 1
ATOM 739 C C . ASN A 1 94 ? 19.273 16.656 -3.841 1.00 19.78 93 ASN A C 1
ATOM 740 O O . ASN A 1 94 ? 20.423 16.878 -4.295 1.00 19.34 93 ASN A O 1
ATOM 745 N N . SER A 1 95 ? 18.532 17.575 -3.204 1.00 19.93 94 SER A N 1
ATOM 746 C CA . SER A 1 95 ? 19.028 18.948 -3.001 1.00 20.41 94 SER A CA 1
ATOM 747 C C . SER A 1 95 ? 19.264 19.344 -1.540 1.00 21.15 94 SER A C 1
ATOM 748 O O . SER A 1 95 ? 19.837 20.399 -1.283 1.00 21.72 94 SER A O 1
ATOM 751 N N . SER A 1 96 ? 18.865 18.485 -0.598 1.00 19.24 95 SER A N 1
ATOM 752 C CA . SER A 1 96 ? 18.971 18.849 0.779 1.00 19.89 95 SER A CA 1
ATOM 753 C C . SER A 1 96 ? 19.610 17.711 1.593 1.00 18.73 95 SER A C 1
ATOM 754 O O . SER A 1 96 ? 19.582 16.537 1.215 1.00 17.84 95 SER A O 1
ATOM 757 N N . VAL A 1 97 ? 20.138 18.074 2.749 1.00 18.71 96 VAL A N 1
ATOM 758 C CA . VAL A 1 97 ? 20.883 17.171 3.600 1.00 18.32 96 VAL A CA 1
ATOM 759 C C . VAL A 1 97 ? 20.649 17.639 5.055 1.00 18.79 96 VAL A C 1
ATOM 760 O O . VAL A 1 97 ? 20.705 18.835 5.376 1.00 17.21 96 VAL A O 1
ATOM 764 N N . GLN A 1 98 ? 20.314 16.672 5.910 1.00 19.79 97 GLN A N 1
ATOM 765 C CA . GLN A 1 98 ? 20.167 16.955 7.358 1.00 18.84 97 GLN A CA 1
ATOM 766 C C . GLN A 1 98 ? 21.381 16.374 8.088 1.00 18.85 97 GLN A C 1
ATOM 767 O O . GLN A 1 98 ? 21.615 15.163 8.045 1.00 17.97 97 GLN A O 1
ATOM 773 N N . TYR A 1 99 ? 22.124 17.247 8.793 1.00 19.72 98 TYR A N 1
ATOM 774 C CA . TYR A 1 99 ? 23.245 16.855 9.659 1.00 18.54 98 TYR A CA 1
ATOM 775 C C . TYR A 1 99 ? 22.780 16.678 11.116 1.00 19.19 98 TYR A C 1
ATOM 776 O O . TYR A 1 99 ? 21.889 17.406 11.591 1.00 18.73 98 TYR A O 1
ATOM 785 N N . GLU A 1 100 ? 23.332 15.664 11.784 1.00 17.51 99 GLU A N 1
ATOM 786 C CA . GLU A 1 100 ? 23.363 15.612 13.267 1.00 19.08 99 GLU A CA 1
ATOM 787 C C . GLU A 1 100 ? 24.765 15.922 13.802 1.00 17.61 99 GLU A C 1
ATOM 788 O O . GLU A 1 100 ? 25.711 15.329 13.359 1.00 14.86 99 GLU A O 1
ATOM 794 N N . LEU A 1 101 ? 24.873 16.798 14.808 1.00 18.48 100 LEU A N 1
ATOM 795 C CA . LEU A 1 101 ? 26.146 17.176 15.391 1.00 18.72 100 LEU A CA 1
ATOM 796 C C . LEU A 1 101 ? 26.041 17.129 16.928 1.00 18.09 100 LEU A C 1
ATOM 797 O O . LEU A 1 101 ? 24.955 17.296 17.481 1.00 17.66 100 LEU A O 1
ATOM 802 N N . ALA A 1 102 ? 27.162 16.893 17.583 1.00 17.73 101 ALA A N 1
ATOM 803 C CA . ALA A 1 102 ? 27.227 16.979 19.039 1.00 17.59 101 ALA A CA 1
ATOM 804 C C . ALA A 1 102 ? 28.615 17.537 19.396 1.00 18.29 101 ALA A C 1
ATOM 805 O O . ALA A 1 102 ? 29.598 17.292 18.681 1.00 20.21 101 ALA A O 1
ATOM 807 N N . LEU A 1 103 ? 28.695 18.313 20.481 1.00 17.96 102 LEU A N 1
ATOM 808 C CA . LEU A 1 103 ? 29.938 18.794 21.018 1.00 18.30 102 LEU A CA 1
ATOM 809 C C . LEU A 1 103 ? 30.297 17.877 22.182 1.00 17.69 102 LEU A C 1
ATOM 810 O O . LEU A 1 103 ? 29.431 17.553 23.011 1.00 17.77 102 LEU A O 1
ATOM 815 N N . PHE A 1 104 ? 31.571 17.536 22.249 1.00 17.47 103 PHE A N 1
ATOM 816 C CA . PHE A 1 104 ? 32.188 16.735 23.306 1.00 18.93 103 PHE A CA 1
ATOM 817 C C . PHE A 1 104 ? 33.409 17.422 23.866 1.00 20.47 103 PHE A C 1
ATOM 818 O O . PHE A 1 104 ? 34.163 18.044 23.126 1.00 19.98 103 PHE A O 1
ATOM 826 N N . LEU A 1 105 ? 33.728 17.209 25.139 1.00 21.82 104 LEU A N 1
ATOM 827 C CA . LEU A 1 105 ? 35.082 17.621 25.570 1.00 24.74 104 LEU A CA 1
ATOM 828 C C . LEU A 1 105 ? 36.060 16.689 24.882 1.00 27.67 104 LEU A C 1
ATOM 829 O O . LEU A 1 105 ? 35.736 15.517 24.688 1.00 26.37 104 LEU A O 1
ATOM 834 N N . GLU A 1 106 ? 37.227 17.180 24.468 1.00 30.69 105 GLU A N 1
ATOM 835 C CA . GLU A 1 106 ? 38.187 16.251 23.891 1.00 35.54 105 GLU A CA 1
ATOM 836 C C . GLU A 1 106 ? 38.641 15.381 25.056 1.00 36.53 105 GLU A C 1
ATOM 837 O O . GLU A 1 106 ? 38.950 15.871 26.172 1.00 38.80 105 GLU A O 1
ATOM 843 N N . GLY A 1 107 ? 38.613 14.087 24.817 1.00 38.51 106 GLY A N 1
ATOM 844 C CA . GLY A 1 107 ? 38.800 13.125 25.883 1.00 39.67 106 GLY A CA 1
ATOM 845 C C . GLY A 1 107 ? 37.497 12.920 26.643 1.00 40.26 106 GLY A C 1
ATOM 846 O O . GLY A 1 107 ? 37.472 13.050 27.880 1.00 41.29 106 GLY A O 1
ATOM 847 N N . GLN A 1 108 ? 36.407 12.603 25.929 1.00 39.39 107 GLN A N 1
ATOM 848 C CA . GLN A 1 108 ? 35.175 12.309 26.644 1.00 38.52 107 GLN A CA 1
ATOM 849 C C . GLN A 1 108 ? 34.060 11.779 25.790 1.00 37.15 107 GLN A C 1
ATOM 850 O O . GLN A 1 108 ? 33.997 12.035 24.573 1.00 37.04 107 GLN A O 1
ATOM 856 N N . ARG A 1 109 ? 33.173 11.047 26.457 1.00 35.43 108 ARG A N 1
ATOM 857 C CA . ARG A 1 109 ? 32.129 10.277 25.790 1.00 34.41 108 ARG A CA 1
ATOM 858 C C . ARG A 1 109 ? 30.737 10.921 25.756 1.00 33.44 108 ARG A C 1
ATOM 859 O O . ARG A 1 109 ? 30.012 10.732 24.768 1.00 34.12 108 ARG A O 1
ATOM 861 N N . GLU A 1 110 ? 30.322 11.622 26.806 1.00 31.80 109 GLU A N 1
ATOM 862 C CA . GLU A 1 110 ? 28.925 12.107 26.822 1.00 31.93 109 GLU A CA 1
ATOM 863 C C . GLU A 1 110 ? 28.852 13.493 26.138 1.00 27.89 109 GLU A C 1
ATOM 864 O O . GLU A 1 110 ? 29.774 14.293 26.256 1.00 27.09 109 GLU A O 1
ATOM 870 N N . ALA A 1 111 ? 27.809 13.719 25.337 1.00 26.76 110 ALA A N 1
ATOM 871 C CA . ALA A 1 111 ? 27.659 15.011 24.687 1.00 24.43 110 ALA A CA 1
ATOM 872 C C . ALA A 1 111 ? 27.317 16.114 25.680 1.00 23.76 110 ALA A C 1
ATOM 873 O O . ALA A 1 111 ? 26.443 15.938 26.548 1.00 22.55 110 ALA A O 1
ATOM 875 N N A CYS A 1 112 ? 28.045 17.247 25.590 1.00 22.44 111 CYS A N 1
ATOM 876 C CA A CYS A 1 112 ? 27.674 18.494 26.269 1.00 20.21 111 CYS A CA 1
ATOM 877 C C A CYS A 1 112 ? 26.438 19.171 25.566 1.00 19.89 111 CYS A C 1
ATOM 878 O O A CYS A 1 112 ? 25.595 19.802 26.226 1.00 18.19 111 CYS A O 1
ATOM 881 N N . ALA A 1 113 ? 26.335 18.994 24.24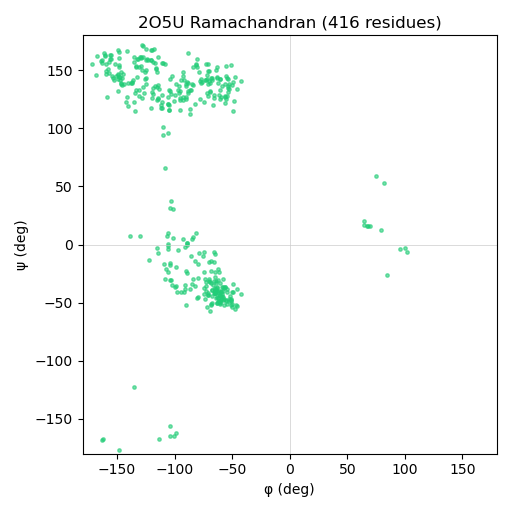8 1.00 18.33 112 ALA A N 1
ATOM 882 C CA . ALA A 1 113 ? 25.210 19.533 23.494 1.00 17.73 112 ALA A CA 1
ATOM 883 C C . ALA A 1 113 ? 25.023 18.708 22.239 1.00 17.86 112 ALA A C 1
ATOM 884 O O . ALA A 1 113 ? 25.978 18.084 21.792 1.00 18.20 112 ALA A O 1
ATOM 886 N N . ALA A 1 114 ? 23.838 18.764 21.655 1.00 16.87 113 ALA A N 1
ATOM 887 C CA . ALA A 1 114 ? 23.557 18.082 20.388 1.00 17.95 113 ALA A CA 1
ATOM 888 C C . ALA A 1 114 ? 22.423 18.800 19.667 1.00 18.62 113 ALA A C 1
ATOM 889 O O . ALA A 1 114 ? 21.446 19.258 20.302 1.00 17.98 113 ALA A O 1
ATOM 891 N N . GLY A 1 115 ? 22.525 18.822 18.332 1.00 19.71 114 GLY A N 1
ATOM 892 C CA . GLY A 1 115 ? 21.569 19.494 17.520 1.00 18.33 114 GLY A CA 1
ATOM 893 C C . GLY A 1 115 ? 21.653 19.056 16.083 1.00 19.41 114 GLY A C 1
ATOM 894 O O . GLY A 1 115 ? 22.309 18.040 15.728 1.00 18.54 114 GLY A O 1
ATOM 895 N N . ARG A 1 116 ? 20.968 19.809 15.244 1.00 19.99 115 ARG A N 1
ATOM 896 C CA . ARG A 1 116 ? 20.867 19.405 13.827 1.00 20.51 115 ARG A CA 1
ATOM 897 C C . ARG A 1 116 ? 20.770 20.629 12.976 1.00 20.12 115 ARG A C 1
ATOM 898 O O . ARG A 1 116 ? 20.438 21.695 13.469 1.00 18.90 115 ARG A O 1
ATOM 902 N N . PHE A 1 117 ? 21.063 20.490 11.696 1.00 18.70 116 PHE A N 1
ATOM 903 C CA . PHE A 1 117 ? 20.650 21.517 10.778 1.00 19.58 116 PHE A CA 1
ATOM 904 C C . PHE A 1 117 ? 20.531 20.972 9.373 1.00 19.22 116 PHE A C 1
ATOM 905 O O . PHE A 1 117 ? 21.108 19.928 9.081 1.00 19.39 116 PHE A O 1
ATOM 913 N N . VAL A 1 118 ? 19.769 21.683 8.550 1.00 18.29 117 VAL A N 1
ATOM 914 C CA . VAL A 1 118 ? 19.498 21.318 7.159 1.00 17.66 117 VAL A CA 1
ATOM 915 C C . VAL A 1 118 ? 20.115 22.349 6.204 1.00 17.44 117 VAL A C 1
ATOM 916 O O . VAL A 1 118 ? 19.839 23.562 6.281 1.00 17.38 117 VAL A O 1
ATOM 920 N N . HIS A 1 119 ? 20.929 21.838 5.295 1.00 17.79 118 HIS A N 1
ATOM 921 C CA . HIS A 1 119 ? 21.311 22.532 4.078 1.00 18.77 118 HIS A CA 1
ATOM 922 C C . HIS A 1 119 ? 20.336 22.208 2.946 1.00 19.90 118 HIS A C 1
ATOM 923 O O . HIS A 1 119 ? 19.952 21.020 2.747 1.00 19.64 118 HIS A O 1
ATOM 930 N N . VAL A 1 120 ? 19.986 23.253 2.191 1.00 19.44 119 VAL A N 1
ATOM 931 C CA . VAL A 1 120 ? 19.465 23.089 0.801 1.00 21.24 119 VAL A CA 1
ATOM 932 C C . VAL A 1 120 ? 20.480 23.775 -0.108 1.00 20.81 119 VAL A C 1
ATOM 933 O O . VAL A 1 120 ? 20.956 24.889 0.173 1.00 21.52 119 VAL A O 1
ATOM 937 N N . PHE A 1 121 ? 20.799 23.112 -1.206 1.00 20.68 120 PHE A N 1
ATOM 938 C CA . PHE A 1 121 ? 21.785 23.563 -2.126 1.00 18.78 120 PHE A CA 1
ATOM 939 C C . PHE A 1 121 ? 21.109 24.333 -3.281 1.00 19.75 120 PHE A C 1
ATOM 940 O O . PHE A 1 121 ? 20.117 23.880 -3.874 1.00 18.64 120 PHE A O 1
ATOM 948 N N . VAL A 1 122 ? 21.650 25.506 -3.554 1.00 18.29 121 VAL A N 1
ATOM 949 C CA . VAL A 1 122 ? 21.038 26.362 -4.526 1.00 19.38 121 VAL A CA 1
ATOM 950 C C . VAL A 1 122 ? 22.063 26.958 -5.463 1.00 20.76 121 VAL A C 1
ATOM 951 O O . VAL A 1 122 ? 23.259 27.098 -5.107 1.00 18.69 121 VAL A O 1
ATOM 955 N N . GLU A 1 123 ? 21.575 27.361 -6.655 1.00 21.02 122 GLU A N 1
ATOM 956 C CA . GLU A 1 123 ? 22.411 28.129 -7.566 1.00 24.26 122 GLU A CA 1
ATOM 957 C C . GLU A 1 123 ? 22.828 29.483 -6.919 1.00 24.46 122 GLU A C 1
ATOM 958 O O . GLU A 1 123 ? 21.979 30.238 -6.399 1.00 25.30 122 GLU A O 1
ATOM 964 N N . ARG A 1 124 ? 24.129 29.767 -6.923 1.00 25.34 123 ARG A N 1
ATOM 965 C CA . ARG A 1 124 ? 24.697 30.935 -6.212 1.00 26.89 123 ARG A CA 1
ATOM 966 C C . ARG A 1 124 ? 23.935 32.263 -6.433 1.00 27.56 123 ARG A C 1
ATOM 967 O O . ARG A 1 124 ? 23.524 32.907 -5.466 1.00 28.09 123 ARG A O 1
ATOM 975 N N . ARG A 1 125 ? 23.708 32.630 -7.689 1.00 27.89 124 ARG A N 1
ATOM 976 C CA . ARG A 1 125 ? 23.125 33.931 -8.103 1.00 29.23 124 ARG A CA 1
ATOM 977 C C . ARG A 1 125 ? 21.591 34.010 -7.986 1.00 29.11 124 ARG A C 1
ATOM 978 O O . ARG A 1 125 ? 21.046 34.983 -7.465 1.00 28.44 124 ARG A O 1
ATOM 981 N N . SER A 1 126 ? 20.915 32.962 -8.463 1.00 29.58 125 SER A N 1
ATOM 982 C CA . SER A 1 126 ? 19.456 32.909 -8.517 1.00 29.79 125 SER A CA 1
ATOM 983 C C . SER A 1 126 ? 18.787 32.328 -7.264 1.00 30.40 125 SER A C 1
ATOM 984 O O . SER A 1 126 ? 17.616 32.609 -7.015 1.00 30.80 125 SER A O 1
ATOM 987 N N . SER A 1 127 ? 19.520 31.525 -6.492 1.00 30.33 126 SER A N 1
ATOM 988 C CA . SER A 1 127 ? 18.991 30.788 -5.323 1.00 30.65 126 SER A CA 1
ATOM 989 C C . SER A 1 127 ? 17.945 29.724 -5.639 1.00 30.12 126 SER A C 1
ATOM 990 O O . SER A 1 127 ? 17.198 29.279 -4.742 1.00 30.49 126 SER A O 1
ATOM 993 N N . ARG A 1 128 ? 17.938 29.290 -6.886 1.00 28.71 127 ARG A N 1
ATOM 994 C CA . ARG A 1 128 ? 17.121 28.185 -7.307 1.00 28.74 127 ARG A CA 1
ATOM 995 C C . ARG A 1 128 ? 17.810 26.914 -6.860 1.00 28.00 127 ARG A C 1
ATOM 996 O O . ARG A 1 128 ? 18.989 26.711 -7.163 1.00 27.93 127 ARG A O 1
ATOM 999 N N . PRO A 1 129 ? 17.088 26.067 -6.106 1.00 27.46 128 PRO A N 1
ATOM 1000 C CA . PRO A 1 129 ? 17.633 24.770 -5.699 1.00 26.58 128 PRO A CA 1
ATOM 1001 C C . PRO A 1 129 ? 18.137 23.972 -6.886 1.00 24.96 128 PRO A C 1
ATOM 1002 O O . PRO A 1 129 ? 17.522 23.945 -7.932 1.00 24.74 128 PRO A O 1
ATOM 1006 N N . VAL A 1 130 ? 19.283 23.353 -6.702 1.00 23.69 129 VAL A N 1
ATOM 1007 C CA . VAL A 1 130 ? 19.902 22.490 -7.694 1.00 23.32 129 VAL A CA 1
ATOM 1008 C C . VAL A 1 130 ? 20.201 21.223 -6.937 1.00 22.30 129 VAL A C 1
ATOM 1009 O O . VAL A 1 130 ? 20.101 21.222 -5.704 1.00 22.18 129 VAL A O 1
ATOM 1013 N N . ALA A 1 131 ? 20.615 20.170 -7.621 1.00 20.43 130 ALA A N 1
ATOM 1014 C CA . ALA A 1 131 ? 20.976 18.976 -6.850 1.00 20.03 130 ALA A CA 1
ATOM 1015 C C . ALA A 1 131 ? 22.371 19.137 -6.254 1.00 20.41 130 ALA A C 1
ATOM 1016 O O . ALA A 1 131 ? 23.266 19.832 -6.819 1.00 17.75 130 ALA A O 1
ATOM 1018 N N . ILE A 1 132 ? 22.546 18.518 -5.091 1.00 18.47 131 ILE A N 1
ATOM 1019 C CA . ILE A 1 132 ? 23.840 18.469 -4.458 1.00 19.66 131 ILE A CA 1
ATOM 1020 C C . ILE A 1 132 ? 24.843 17.868 -5.474 1.00 19.65 131 ILE A C 1
ATOM 1021 O O . ILE A 1 132 ? 24.612 16.771 -6.025 1.00 18.92 131 ILE A O 1
ATOM 1026 N N . PRO A 1 133 ? 25.932 18.591 -5.743 1.00 19.94 132 PRO A N 1
ATOM 1027 C CA . PRO A 1 133 ? 26.971 18.144 -6.667 1.00 21.08 132 PRO A CA 1
ATOM 1028 C C . PRO A 1 133 ? 27.549 16.770 -6.309 1.00 22.28 132 PRO A C 1
ATOM 1029 O O . PRO A 1 133 ? 27.695 16.471 -5.101 1.00 21.10 132 PRO A O 1
ATOM 1033 N N . GLN A 1 134 ? 27.909 15.978 -7.332 1.00 22.08 133 GLN A N 1
ATOM 1034 C CA . GLN A 1 134 ? 28.341 14.562 -7.146 1.00 22.84 133 GLN A CA 1
ATOM 1035 C C . GLN A 1 134 ? 29.479 14.348 -6.121 1.00 22.37 133 GLN A C 1
ATOM 1036 O O . GLN A 1 134 ? 29.418 13.463 -5.267 1.00 20.98 133 GLN A O 1
ATOM 1042 N N . GLU A 1 135 ? 30.518 15.165 -6.216 1.00 21.46 134 GLU A N 1
ATOM 1043 C CA . GLU A 1 135 ? 31.650 15.041 -5.310 1.00 24.18 134 GLU A CA 1
ATOM 1044 C C . GLU A 1 135 ? 31.230 15.352 -3.859 1.00 22.07 134 GLU A C 1
ATOM 1045 O O . GLU A 1 135 ? 31.676 14.700 -2.946 1.00 21.77 134 GLU A O 1
ATOM 1051 N N . LEU A 1 136 ? 30.358 16.328 -3.660 1.00 22.14 135 LEU A N 1
ATOM 1052 C CA . LEU A 1 136 ? 29.864 16.650 -2.325 1.00 22.49 135 LEU A CA 1
ATOM 1053 C C . LEU A 1 136 ? 28.914 15.534 -1.807 1.00 21.55 135 LEU A C 1
ATOM 1054 O O . LEU A 1 136 ? 29.003 15.127 -0.638 1.00 22.38 135 LEU A O 1
ATOM 1059 N N . ARG A 1 137 ? 28.015 15.032 -2.663 1.00 20.79 136 ARG A N 1
ATOM 1060 C CA . ARG A 1 137 ? 27.165 13.860 -2.329 1.00 20.88 136 ARG A CA 1
ATOM 1061 C C . ARG A 1 137 ? 27.998 12.656 -1.806 1.00 21.60 136 ARG A C 1
ATOM 1062 O O . ARG A 1 137 ? 27.655 12.022 -0.785 1.00 21.25 136 ARG A O 1
ATOM 1070 N N . ASP A 1 138 ? 29.060 12.330 -2.534 1.00 20.93 137 ASP A N 1
ATOM 1071 C CA . ASP A 1 138 ? 29.928 11.175 -2.210 1.00 21.10 137 ASP A CA 1
ATOM 1072 C C . ASP A 1 138 ? 30.497 11.321 -0.811 1.00 20.98 137 ASP A C 1
ATOM 1073 O O . ASP A 1 138 ? 30.478 10.395 -0.040 1.00 21.46 137 ASP A O 1
ATOM 1078 N N . ALA A 1 139 ? 30.973 12.511 -0.490 1.00 20.19 138 ALA A N 1
ATOM 1079 C CA . ALA A 1 139 ? 31.505 12.831 0.848 1.00 20.14 138 ALA A CA 1
ATOM 1080 C C . ALA A 1 139 ? 30.441 12.761 1.936 1.00 20.38 138 ALA A C 1
ATOM 1081 O O . ALA A 1 139 ? 30.698 12.265 3.072 1.00 19.39 138 ALA A O 1
ATOM 1083 N N . LEU A 1 140 ? 29.253 13.281 1.627 1.00 20.32 139 LEU A N 1
ATOM 1084 C CA . LEU A 1 140 ? 28.138 13.248 2.588 1.00 21.11 139 LEU A CA 1
ATOM 1085 C C . LEU A 1 140 ? 27.653 11.805 2.814 1.00 21.49 139 LEU A C 1
ATOM 1086 O O . LEU A 1 140 ? 27.279 11.429 3.929 1.00 21.28 139 LEU A O 1
ATOM 1091 N N . ALA A 1 141 ? 27.619 11.012 1.752 1.00 21.07 140 ALA A N 1
ATOM 1092 C CA . ALA A 1 141 ? 27.226 9.640 1.855 1.00 21.87 140 ALA A CA 1
ATOM 1093 C C . ALA A 1 141 ? 28.142 8.859 2.823 1.00 21.77 140 ALA A C 1
ATOM 1094 O O . ALA A 1 141 ? 27.665 8.016 3.553 1.00 22.36 140 ALA A O 1
ATOM 1096 N N . ALA A 1 142 ? 29.426 9.166 2.839 1.00 22.06 141 ALA A N 1
ATOM 1097 C CA . ALA A 1 142 ? 30.320 8.541 3.797 1.00 23.25 141 ALA A CA 1
ATOM 1098 C C . ALA A 1 142 ? 30.022 8.884 5.289 1.00 23.62 141 ALA A C 1
ATOM 1099 O O . ALA A 1 142 ? 30.603 8.265 6.186 1.00 24.40 141 ALA A O 1
ATOM 1101 N N . LEU A 1 143 ? 29.118 9.827 5.556 1.00 23.16 142 LEU A N 1
ATOM 1102 C CA . LEU A 1 143 ? 28.756 10.177 6.958 1.00 23.84 142 LEU A CA 1
ATOM 1103 C C . LEU A 1 143 ? 27.386 9.660 7.393 1.00 23.71 142 LEU A C 1
ATOM 1104 O O . LEU A 1 143 ? 26.993 9.889 8.506 1.00 22.97 142 LEU A O 1
ATOM 1109 N N . GLN A 1 144 ? 26.679 8.963 6.515 1.00 25.17 143 GLN A N 1
ATOM 1110 C CA . GLN A 1 144 ? 25.291 8.610 6.778 1.00 26.69 143 GLN A CA 1
ATOM 1111 C C . GLN A 1 144 ? 25.106 7.310 7.539 1.00 27.38 143 GLN A C 1
ATOM 1112 O O . GLN A 1 144 ? 25.919 6.402 7.399 1.00 29.04 143 GLN A O 1
ATOM 1118 N N . PRO B 1 6 ? 4.907 28.349 6.154 1.00 38.56 5 PRO B N 1
ATOM 1119 C CA . PRO B 1 6 ? 3.879 29.210 6.760 1.00 37.97 5 PRO B CA 1
ATOM 1120 C C . PRO B 1 6 ? 4.495 30.326 7.653 1.00 37.09 5 PRO B C 1
ATOM 1121 O O . PRO B 1 6 ? 5.051 30.035 8.730 1.00 37.74 5 PRO B O 1
ATOM 1125 N N . ARG B 1 7 ? 4.370 31.590 7.230 1.00 34.73 6 ARG B N 1
ATOM 1126 C CA . ARG B 1 7 ? 5.234 32.646 7.791 1.00 31.97 6 ARG B CA 1
ATOM 1127 C C . ARG B 1 7 ? 4.508 33.544 8.777 1.00 30.54 6 ARG B C 1
ATOM 1128 O O . ARG B 1 7 ? 3.503 34.168 8.433 1.00 29.30 6 ARG B O 1
ATOM 1136 N N . PRO B 1 8 ? 5.002 33.567 10.022 1.00 29.03 7 PRO B N 1
ATOM 1137 C CA . PRO B 1 8 ? 4.482 34.401 11.081 1.00 28.62 7 PRO B CA 1
ATOM 1138 C C . PRO B 1 8 ? 4.281 35.833 10.614 1.00 28.04 7 PRO B C 1
ATOM 1139 O O . PRO B 1 8 ? 5.050 36.343 9.774 1.00 27.74 7 PRO B O 1
ATOM 1143 N N . LEU B 1 9 ? 3.228 36.455 11.123 1.00 27.76 8 LEU B N 1
ATOM 1144 C CA . LEU B 1 9 ? 2.937 37.853 10.824 1.00 27.74 8 LEU B CA 1
ATOM 1145 C C . LEU B 1 9 ? 3.219 38.726 12.052 1.00 27.29 8 LEU B C 1
ATOM 1146 O O . LEU B 1 9 ? 3.184 38.240 13.181 1.00 26.56 8 LEU B O 1
ATOM 1151 N N . ARG B 1 10 ? 3.499 40.010 11.832 1.00 27.50 9 ARG B N 1
ATOM 1152 C CA . ARG B 1 10 ? 3.809 40.956 12.897 1.00 26.91 9 ARG B CA 1
ATOM 1153 C C . ARG B 1 10 ? 2.735 40.919 14.004 1.00 26.42 9 ARG B C 1
ATOM 1154 O O . ARG B 1 10 ? 3.078 40.812 15.189 1.00 25.35 9 ARG B O 1
ATOM 1158 N N . GLU B 1 11 ? 1.461 40.949 13.614 1.00 25.67 10 GLU B N 1
ATOM 1159 C CA . GLU B 1 11 ? 0.347 41.057 14.597 1.00 26.24 10 GLU B CA 1
ATOM 1160 C C . GLU B 1 11 ? 0.219 39.818 15.529 1.00 25.49 10 GLU B C 1
ATOM 1161 O O . GLU B 1 11 ? -0.537 39.831 16.508 1.00 24.15 10 GLU B O 1
ATOM 1167 N N . GLN B 1 12 ? 1.016 38.782 15.247 1.00 23.71 11 GLN B N 1
ATOM 1168 C CA . GLN B 1 12 ? 1.031 37.589 16.081 1.00 23.47 11 GLN B CA 1
ATOM 1169 C C . GLN B 1 12 ? 2.047 37.641 17.253 1.00 22.11 11 GLN B C 1
ATOM 1170 O O . GLN B 1 12 ? 2.193 36.665 17.965 1.00 19.24 11 GLN B O 1
ATOM 1176 N N . TYR B 1 13 ? 2.770 38.754 17.382 1.00 22.13 12 TYR B N 1
ATOM 1177 C CA . TYR B 1 13 ? 3.716 38.987 18.493 1.00 22.87 12 TYR B CA 1
ATOM 1178 C C . TYR B 1 13 ? 3.292 40.213 19.315 1.00 24.11 12 TYR B C 1
ATOM 1179 O O . TYR B 1 13 ? 2.606 41.094 18.806 1.00 24.88 12 TYR B O 1
ATOM 1188 N N . LEU B 1 14 ? 3.740 40.256 20.560 1.00 25.41 13 LEU B N 1
ATOM 1189 C CA . LEU B 1 14 ? 3.304 41.286 21.492 1.00 26.82 13 LEU B CA 1
ATOM 1190 C C . LEU B 1 14 ? 4.309 42.395 21.690 1.00 26.07 13 LEU B C 1
ATOM 1191 O O . LEU B 1 14 ? 3.932 43.564 21.946 1.00 27.70 13 LEU B O 1
ATOM 1196 N N . HIS B 1 15 ? 5.578 42.037 21.659 1.00 24.49 14 HIS B N 1
ATOM 1197 C CA . HIS B 1 15 ? 6.620 42.976 21.980 1.00 24.71 14 HIS B CA 1
ATOM 1198 C C . HIS B 1 15 ? 7.590 43.001 20.835 1.00 24.36 14 HIS B C 1
ATOM 1199 O O . HIS B 1 15 ? 7.906 41.933 20.290 1.00 26.29 14 HIS B O 1
ATOM 1206 N N . PHE B 1 16 ? 8.126 44.166 20.500 1.00 24.07 15 PHE B N 1
ATOM 1207 C CA . PHE B 1 16 ? 9.108 44.194 19.442 1.00 23.11 15 PHE B CA 1
ATOM 1208 C C . PHE B 1 16 ? 10.406 44.834 19.876 1.00 24.68 15 PHE B C 1
ATOM 1209 O O . PHE B 1 16 ? 10.374 45.859 20.587 1.00 22.97 15 PHE B O 1
ATOM 1217 N N . GLN B 1 17 ? 11.531 44.232 19.467 1.00 23.89 16 GLN B N 1
ATOM 1218 C CA . GLN B 1 17 ? 12.823 44.919 19.630 1.00 26.23 16 GLN B CA 1
ATOM 1219 C C . GLN B 1 17 ? 13.595 45.166 18.331 1.00 25.44 16 GLN B C 1
ATOM 1220 O O . GLN B 1 17 ? 13.965 44.225 17.661 1.00 25.75 16 GLN B O 1
ATOM 1226 N N . PRO B 1 18 ? 13.829 46.433 17.987 1.00 25.03 17 PRO B N 1
ATOM 1227 C CA . PRO B 1 18 ? 14.714 46.693 16.864 1.00 25.91 17 PRO B CA 1
ATOM 1228 C C . PRO B 1 18 ? 16.148 46.275 17.219 1.00 24.69 17 PRO B C 1
ATOM 1229 O O . PRO B 1 18 ? 16.556 46.427 18.366 1.00 24.88 17 PRO B O 1
ATOM 1233 N N . ILE B 1 19 ? 16.881 45.697 16.273 1.00 23.75 18 ILE B N 1
ATOM 1234 C CA . ILE B 1 19 ? 18.283 45.388 16.495 1.00 22.62 18 ILE B CA 1
ATOM 1235 C C . ILE B 1 19 ? 19.011 45.922 15.280 1.00 22.34 18 ILE B C 1
ATOM 1236 O O . ILE B 1 19 ? 18.599 45.653 14.127 1.00 22.38 18 ILE B O 1
ATOM 1241 N N . SER B 1 20 ? 20.042 46.727 15.503 1.00 20.70 19 SER B N 1
ATOM 1242 C CA . SER B 1 20 ? 20.746 47.281 14.366 1.00 21.48 19 SER B CA 1
ATOM 1243 C C . SER B 1 20 ? 21.682 46.184 13.780 1.00 20.80 19 SER B C 1
ATOM 1244 O O . SER B 1 20 ? 22.259 45.359 14.518 1.00 20.70 19 SER B O 1
ATOM 1247 N N . THR B 1 21 ? 21.787 46.119 12.451 1.00 19.78 20 THR B N 1
ATOM 1248 C CA . THR B 1 21 ? 22.656 45.117 11.848 1.00 18.86 20 THR B CA 1
ATOM 1249 C C . THR B 1 21 ? 24.109 45.631 11.796 1.00 18.48 20 THR B C 1
ATOM 1250 O O . THR B 1 21 ? 24.321 46.848 11.726 1.00 16.59 20 THR B O 1
ATOM 1254 N N . ARG B 1 22 ? 25.078 44.678 11.809 1.00 16.52 21 ARG B N 1
ATOM 1255 C CA . ARG B 1 22 ? 26.517 44.977 11.827 1.00 16.41 21 ARG B CA 1
ATOM 1256 C C . ARG B 1 22 ? 27.188 44.466 10.585 1.00 16.09 21 ARG B C 1
ATOM 1257 O O . ARG B 1 22 ? 26.697 43.533 9.956 1.00 15.77 21 ARG B O 1
ATOM 1265 N N . TRP B 1 23 ? 28.325 45.063 10.220 1.00 16.12 22 TRP B N 1
ATOM 1266 C CA . TRP B 1 23 ? 29.041 44.652 9.007 1.00 15.76 22 TRP B CA 1
ATOM 1267 C C . TRP B 1 23 ? 29.210 43.163 8.879 1.00 16.88 22 TRP B C 1
ATOM 1268 O O . TRP B 1 23 ? 28.788 42.570 7.853 1.00 15.10 22 TRP B O 1
ATOM 1279 N N . HIS B 1 24 ? 29.804 42.540 9.909 1.00 17.58 23 HIS B N 1
ATOM 1280 C CA . HIS B 1 24 ? 30.146 41.127 9.835 1.00 17.39 23 HIS B CA 1
ATOM 1281 C C . HIS B 1 24 ? 28.934 40.212 10.135 1.00 17.99 23 HIS B C 1
ATOM 1282 O O . HIS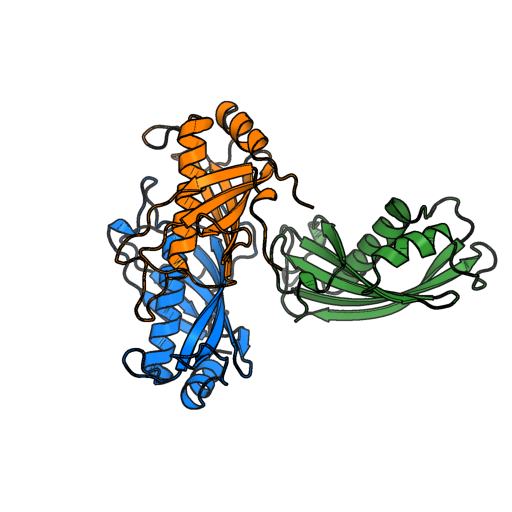 B 1 24 ? 29.086 38.967 10.295 1.00 18.92 23 HIS B O 1
ATOM 1289 N N . ASP B 1 25 ? 27.722 40.766 10.224 1.00 17.20 24 ASP B N 1
ATOM 1290 C CA . ASP B 1 25 ? 26.553 39.877 10.253 1.00 16.22 24 ASP B CA 1
ATOM 1291 C C . ASP B 1 25 ? 26.468 39.114 8.943 1.00 15.80 24 ASP B C 1
ATOM 1292 O O . ASP B 1 25 ? 26.078 37.935 8.942 1.00 17.15 24 ASP B O 1
ATOM 1297 N N . ASN B 1 26 ? 26.808 39.782 7.831 1.00 15.31 25 ASN B N 1
ATOM 1298 C CA . ASN B 1 26 ? 26.812 39.078 6.518 1.00 14.94 25 ASN B CA 1
ATOM 1299 C C . ASN B 1 26 ? 27.962 38.097 6.462 1.00 15.64 25 ASN B C 1
ATOM 1300 O O . ASN B 1 26 ? 29.086 38.395 6.914 1.00 15.22 25 ASN B O 1
ATOM 1305 N N . ASP B 1 27 ? 27.709 36.911 5.919 1.00 16.46 26 ASP B N 1
ATOM 1306 C CA . ASP B 1 27 ? 28.801 35.991 5.724 1.00 17.21 26 ASP B CA 1
ATOM 1307 C C . ASP B 1 27 ? 29.286 36.052 4.286 1.00 15.90 26 ASP B C 1
ATOM 1308 O O . ASP B 1 27 ? 28.904 36.956 3.541 1.00 14.98 26 ASP B O 1
ATOM 1313 N N . ILE B 1 28 ? 30.031 35.018 3.863 1.00 16.19 27 ILE B N 1
ATOM 1314 C CA . ILE B 1 28 ? 30.690 35.019 2.572 1.00 16.57 27 ILE B CA 1
ATOM 1315 C C . ILE B 1 28 ? 29.683 35.035 1.441 1.00 17.18 27 ILE B C 1
ATOM 1316 O O . ILE B 1 28 ? 29.995 35.498 0.363 1.00 16.94 27 ILE B O 1
ATOM 1321 N N . TYR B 1 29 ? 28.496 34.497 1.659 1.00 17.22 28 TYR B N 1
ATOM 1322 C CA . TYR B 1 29 ? 27.512 34.500 0.572 1.00 19.62 28 TYR B CA 1
ATOM 1323 C C . TYR B 1 29 ? 26.634 35.780 0.573 1.00 19.95 28 TYR B C 1
ATOM 1324 O O . TYR B 1 29 ? 25.691 35.900 -0.228 1.00 21.09 28 TYR B O 1
ATOM 1333 N N . GLY B 1 30 ? 26.909 36.690 1.518 1.00 19.77 29 GLY B N 1
ATOM 1334 C CA . GLY B 1 30 ? 26.366 38.047 1.535 1.00 18.20 29 GLY B CA 1
ATOM 1335 C C . GLY B 1 30 ? 25.133 38.381 2.356 1.00 18.84 29 GLY B C 1
ATOM 1336 O O . GLY B 1 30 ? 24.686 39.551 2.350 1.00 18.43 29 GLY B O 1
ATOM 1337 N N . HIS B 1 31 ? 24.540 37.372 2.989 1.00 17.98 30 HIS B N 1
ATOM 1338 C CA . HIS B 1 31 ? 23.338 37.547 3.826 1.00 18.96 30 HIS B CA 1
ATOM 1339 C C . HIS B 1 31 ? 23.633 37.257 5.282 1.00 18.02 30 HIS B C 1
ATOM 1340 O O . HIS B 1 31 ? 24.639 36.611 5.590 1.00 17.14 30 HIS B O 1
ATOM 1347 N N . VAL B 1 32 ? 22.769 37.744 6.180 1.00 17.30 31 VAL B N 1
ATOM 1348 C CA . VAL B 1 32 ? 23.013 37.548 7.587 1.00 17.30 31 VAL B CA 1
ATOM 1349 C C . VAL B 1 32 ? 23.146 36.048 7.824 1.00 17.88 31 VAL B C 1
ATOM 1350 O O . VAL B 1 32 ? 22.275 35.260 7.407 1.00 17.21 31 VAL B O 1
ATOM 1354 N N . ASN B 1 33 ? 24.236 35.670 8.472 1.00 16.62 32 ASN B N 1
ATOM 1355 C CA . ASN B 1 33 ? 24.465 34.253 8.765 1.00 17.08 32 ASN B CA 1
ATOM 1356 C C . ASN B 1 33 ? 23.413 33.636 9.703 1.00 16.66 32 ASN B C 1
ATOM 1357 O O . ASN B 1 33 ? 22.900 34.285 10.606 1.00 14.23 32 ASN B O 1
ATOM 1362 N N . ASN B 1 34 ? 23.065 32.353 9.465 1.00 16.54 33 ASN B N 1
ATOM 1363 C CA . ASN B 1 34 ? 22.103 31.655 10.313 1.00 18.67 33 ASN B CA 1
ATOM 1364 C C . ASN B 1 34 ? 22.364 31.744 11.813 1.00 18.22 33 ASN B C 1
ATOM 1365 O O . ASN B 1 34 ? 21.439 31.937 12.613 1.00 19.17 33 ASN B O 1
ATOM 1370 N N . VAL B 1 35 ? 23.627 31.645 12.199 1.00 18.15 34 VAL B N 1
ATOM 1371 C CA . VAL B 1 35 ? 24.044 31.723 13.627 1.00 17.42 34 VAL B CA 1
ATOM 1372 C C . VAL B 1 35 ? 23.559 33.034 14.295 1.00 18.68 34 VAL B C 1
ATOM 1373 O O . VAL B 1 35 ? 23.067 33.070 15.449 1.00 17.70 34 VAL B O 1
ATOM 1377 N N . THR B 1 36 ? 23.579 34.122 13.523 1.00 19.56 35 THR B N 1
ATOM 1378 C CA . THR B 1 36 ? 23.393 35.475 14.082 1.00 17.48 35 THR B CA 1
ATOM 1379 C C . THR B 1 36 ? 21.969 35.586 14.560 1.00 17.94 35 THR B C 1
ATOM 1380 O O . THR B 1 36 ? 21.673 36.410 15.420 1.00 15.51 35 THR B O 1
ATOM 1384 N N . TYR B 1 37 ? 21.058 34.756 14.013 1.00 18.35 36 TYR B N 1
ATOM 1385 C CA . TYR B 1 37 ? 19.649 34.889 14.391 1.00 18.01 36 TYR B CA 1
ATOM 1386 C C . TYR B 1 37 ? 19.512 34.512 15.859 1.00 17.75 36 TYR B C 1
ATOM 1387 O O . TYR B 1 37 ? 18.681 35.064 16.611 1.00 18.31 36 TYR B O 1
ATOM 1396 N N . TYR B 1 38 ? 20.308 33.552 16.295 1.00 17.28 37 TYR B N 1
ATOM 1397 C CA . TYR B 1 38 ? 20.217 33.145 17.720 1.00 17.57 37 TYR B CA 1
ATOM 1398 C C . TYR B 1 38 ? 20.760 34.222 18.639 1.00 16.33 37 TYR B C 1
ATOM 1399 O O . TYR B 1 38 ? 20.288 34.386 19.756 1.00 17.36 37 TYR B O 1
ATOM 1408 N N . ALA B 1 39 ? 21.729 35.014 18.156 1.00 15.59 38 ALA B N 1
ATOM 1409 C CA . ALA B 1 39 ? 22.206 36.165 18.909 1.00 16.58 38 ALA B CA 1
ATOM 1410 C C . ALA B 1 39 ? 21.091 37.206 19.047 1.00 17.19 38 ALA B C 1
ATOM 1411 O O . ALA B 1 39 ? 20.956 37.857 20.079 1.00 17.03 38 ALA B O 1
ATOM 1413 N N . PHE B 1 40 ? 20.322 37.409 17.977 1.00 17.11 39 PHE B N 1
ATOM 1414 C CA . PHE B 1 40 ? 19.125 38.277 18.028 1.00 16.94 39 PHE B CA 1
ATOM 1415 C C . PHE B 1 40 ? 18.101 37.766 19.013 1.00 17.56 39 PHE B C 1
ATOM 1416 O O . PHE B 1 40 ? 17.493 38.561 19.703 1.00 16.84 39 PHE B O 1
ATOM 1424 N N . PHE B 1 41 ? 17.880 36.453 19.044 1.00 16.83 40 PHE B N 1
ATOM 1425 C CA . PHE B 1 41 ? 16.961 35.863 20.030 1.00 17.25 40 PHE B CA 1
ATOM 1426 C C . PHE B 1 41 ? 17.468 36.150 21.459 1.00 18.10 40 PHE B C 1
ATOM 1427 O O . PHE B 1 41 ? 16.704 36.570 22.322 1.00 16.44 40 PHE B O 1
ATOM 1435 N N . ASP B 1 42 ? 18.743 35.867 21.690 1.00 18.84 41 ASP B N 1
ATOM 1436 C CA . ASP B 1 42 ? 19.343 36.080 23.048 1.00 20.73 41 ASP B CA 1
ATOM 1437 C C . ASP B 1 42 ? 19.206 37.537 23.488 1.00 19.31 41 ASP B C 1
ATOM 1438 O O . ASP B 1 42 ? 19.018 37.860 24.657 1.00 19.34 41 ASP B O 1
ATOM 1443 N N . THR B 1 43 ? 19.412 38.437 22.533 1.00 18.78 42 THR B N 1
ATOM 1444 C CA . THR B 1 43 ? 19.481 39.872 22.810 1.00 17.41 42 THR B CA 1
ATOM 1445 C C . THR B 1 43 ? 18.086 40.419 23.075 1.00 17.99 42 THR B C 1
ATOM 1446 O O . THR B 1 43 ? 17.899 41.220 23.985 1.00 18.72 42 THR B O 1
ATOM 1450 N N . ALA B 1 44 ? 17.114 39.990 22.271 1.00 17.86 43 ALA B N 1
ATOM 1451 C CA . ALA B 1 44 ? 15.722 40.405 22.398 1.00 18.28 43 ALA B CA 1
ATOM 1452 C C . ALA B 1 44 ? 15.116 39.965 23.732 1.00 17.78 43 ALA B C 1
ATOM 1453 O O . ALA B 1 44 ? 14.528 40.792 24.483 1.00 16.43 43 ALA B O 1
ATOM 1455 N N . VAL B 1 45 ? 15.278 38.685 24.047 1.00 17.34 44 VAL B N 1
ATOM 1456 C CA . VAL B 1 45 ? 14.744 38.164 25.338 1.00 17.79 44 VAL B CA 1
ATOM 1457 C C . VAL B 1 45 ? 15.377 38.884 26.522 1.00 17.81 44 VAL B C 1
ATOM 1458 O O . VAL B 1 45 ? 14.672 39.339 27.446 1.00 17.39 44 VAL B O 1
ATOM 1462 N N . ASN B 1 46 ? 16.690 38.964 26.524 1.00 16.52 45 ASN B N 1
ATOM 1463 C CA . ASN B 1 46 ? 17.368 39.537 27.711 1.00 17.84 45 ASN B CA 1
ATOM 1464 C C . ASN B 1 46 ? 17.235 41.037 27.866 1.00 18.67 45 ASN B C 1
ATOM 1465 O O . ASN B 1 46 ? 17.175 41.528 28.990 1.00 17.60 45 ASN B O 1
ATOM 1470 N N . THR B 1 47 ? 17.229 41.775 26.758 1.00 17.91 46 THR B N 1
ATOM 1471 C CA . THR B 1 47 ? 16.897 43.209 26.803 1.00 18.90 46 THR B CA 1
ATOM 1472 C C . THR B 1 47 ? 15.578 43.411 27.566 1.00 18.87 46 THR B C 1
ATOM 1473 O O . THR B 1 47 ? 15.483 44.252 28.488 1.00 19.52 46 THR B O 1
ATOM 1477 N N . TYR B 1 48 ? 14.578 42.609 27.218 1.00 18.16 47 TYR B N 1
ATOM 1478 C CA . TYR B 1 48 ? 13.251 42.706 27.841 1.00 18.92 47 TYR B CA 1
ATOM 1479 C C . TYR B 1 48 ? 13.263 42.296 29.326 1.00 18.43 47 TYR B C 1
ATOM 1480 O O . TYR B 1 48 ? 12.673 42.972 30.198 1.00 18.12 47 TYR B O 1
ATOM 1489 N N . LEU B 1 49 ? 13.932 41.207 29.646 1.00 18.53 48 LEU B N 1
ATOM 1490 C CA . LEU B 1 49 ? 13.944 40.786 31.051 1.00 17.93 48 LEU B CA 1
ATOM 1491 C C . LEU B 1 49 ? 14.659 41.846 31.911 1.00 18.45 48 LEU B C 1
ATOM 1492 O O . LEU B 1 49 ? 14.282 42.073 33.025 1.00 16.77 48 LEU B O 1
ATOM 1497 N N . ILE B 1 50 ? 15.668 42.522 31.368 1.00 19.15 49 ILE B N 1
ATOM 1498 C CA . ILE B 1 50 ? 16.351 43.554 32.151 1.00 18.26 49 ILE B CA 1
ATOM 1499 C C . ILE B 1 50 ? 15.480 44.781 32.275 1.00 20.18 49 ILE B C 1
ATOM 1500 O O . ILE B 1 50 ? 15.298 45.303 33.379 1.00 19.80 49 ILE B O 1
ATOM 1505 N N . GLU B 1 51 ? 14.913 45.218 31.152 1.00 20.93 50 GLU B N 1
ATOM 1506 C CA . GLU B 1 51 ? 14.205 46.480 31.091 1.00 22.69 50 GLU B CA 1
ATOM 1507 C C . GLU B 1 51 ? 12.856 46.420 31.753 1.00 22.85 50 GLU B C 1
ATOM 1508 O O . GLU B 1 51 ? 12.447 47.376 32.400 1.00 23.39 50 GLU B O 1
ATOM 1514 N N . ARG B 1 52 ? 12.163 45.288 31.602 1.00 23.58 51 ARG B N 1
ATOM 1515 C CA . ARG B 1 52 ? 10.818 45.125 32.151 1.00 24.12 51 ARG B CA 1
ATOM 1516 C C . ARG B 1 52 ? 10.734 44.185 33.340 1.00 23.55 51 ARG B C 1
ATOM 1517 O O . ARG B 1 52 ? 9.857 44.337 34.158 1.00 23.34 51 ARG B O 1
ATOM 1520 N N . GLY B 1 53 ? 11.607 43.180 33.431 1.00 23.60 52 GLY B N 1
ATOM 1521 C CA . GLY B 1 53 ? 11.530 42.234 34.551 1.00 22.77 52 GLY B CA 1
ATOM 1522 C C . GLY B 1 53 ? 12.523 42.408 35.700 1.00 23.21 52 GLY B C 1
ATOM 1523 O O . GLY B 1 53 ? 12.589 41.572 36.609 1.00 21.78 52 GLY B O 1
ATOM 1524 N N . GLY B 1 54 ? 13.310 43.488 35.635 1.00 23.13 53 GLY B N 1
ATOM 1525 C CA . GLY B 1 54 ? 14.315 43.807 36.621 1.00 22.05 53 GLY B CA 1
ATOM 1526 C C . GLY B 1 54 ? 15.531 42.896 36.717 1.00 21.71 53 GLY B C 1
ATOM 1527 O O . GLY B 1 54 ? 16.252 42.981 37.717 1.00 20.21 53 GLY B O 1
ATOM 1528 N N . LEU B 1 55 ? 15.783 42.055 35.698 1.00 20.77 54 LEU B N 1
ATOM 1529 C CA . LEU B 1 55 ? 16.854 41.055 35.777 1.00 20.36 54 LEU B CA 1
ATOM 1530 C C . LEU B 1 55 ? 18.172 41.798 36.013 1.00 20.81 54 LEU B C 1
ATOM 1531 O O . LEU B 1 55 ? 18.417 42.843 35.406 1.00 20.04 54 LEU B O 1
ATOM 1536 N N . ASP B 1 56 ? 18.992 41.270 36.927 1.00 19.99 55 ASP B N 1
ATOM 1537 C CA . ASP B 1 56 ? 20.291 41.828 37.238 1.00 20.90 55 ASP B CA 1
ATOM 1538 C C . ASP B 1 56 ? 21.391 40.884 36.734 1.00 20.37 55 ASP B C 1
ATOM 1539 O O . ASP B 1 56 ? 21.788 39.923 37.403 1.00 19.44 55 ASP B O 1
ATOM 1544 N N . ILE B 1 57 ? 21.871 41.156 35.526 1.00 19.86 56 ILE B N 1
ATOM 1545 C CA . ILE B 1 57 ? 22.840 40.267 34.930 1.00 19.87 56 ILE B CA 1
ATOM 1546 C C . ILE B 1 57 ? 24.219 40.386 35.569 1.00 21.30 56 ILE B C 1
ATOM 1547 O O . ILE B 1 57 ? 24.968 39.397 35.562 1.00 22.68 56 ILE B O 1
ATOM 1552 N N . GLN B 1 58 ? 24.545 41.575 36.078 1.00 20.66 57 GLN B N 1
ATOM 1553 C CA . GLN B 1 58 ? 25.842 41.837 36.694 1.00 22.11 57 GLN B CA 1
ATOM 1554 C C . GLN B 1 58 ? 25.946 41.110 38.059 1.00 22.87 57 GLN B C 1
ATOM 1555 O O . GLN B 1 58 ? 26.973 40.484 38.350 1.00 24.21 57 GLN B O 1
ATOM 1561 N N . GLY B 1 59 ? 24.895 41.165 38.864 1.00 22.34 58 GLY B N 1
ATOM 1562 C CA . GLY B 1 59 ? 24.981 40.715 40.272 1.00 22.36 58 GLY B CA 1
ATOM 1563 C C . GLY B 1 59 ? 23.795 39.926 40.795 1.00 22.76 58 GLY B C 1
ATOM 1564 O O . GLY B 1 59 ? 23.719 39.620 42.012 1.00 20.32 58 GLY B O 1
ATOM 1565 N N . GLY B 1 60 ? 22.856 39.569 39.911 1.00 23.03 59 GLY B N 1
ATOM 1566 C CA . GLY B 1 60 ? 21.653 38.884 40.370 1.00 24.62 59 GLY B CA 1
ATOM 1567 C C . GLY B 1 60 ? 21.992 37.463 40.811 1.00 25.01 59 GLY B C 1
ATOM 1568 O O . GLY B 1 60 ? 22.918 36.848 40.258 1.00 26.87 59 GLY B O 1
ATOM 1569 N N . GLU B 1 61 ? 21.244 36.939 41.773 1.00 24.67 60 GLU B N 1
ATOM 1570 C CA . GLU B 1 61 ? 21.472 35.581 42.301 1.00 25.21 60 GLU B CA 1
ATOM 1571 C C . GLU B 1 61 ? 20.900 34.512 41.393 1.00 23.89 60 GLU B C 1
ATOM 1572 O O . GLU B 1 61 ? 21.255 33.344 41.531 1.00 23.61 60 GLU B O 1
ATOM 1578 N N . VAL B 1 62 ? 20.011 34.925 40.483 1.00 22.70 61 VAL B N 1
ATOM 1579 C CA . VAL B 1 62 ? 19.285 34.003 39.615 1.00 21.95 61 VAL B CA 1
ATOM 1580 C C . VAL B 1 62 ? 19.621 34.343 38.150 1.00 21.42 61 VAL B C 1
ATOM 1581 O O . VAL B 1 62 ? 19.541 35.498 37.743 1.00 21.33 61 VAL B O 1
ATOM 1585 N N . ILE B 1 63 ? 19.964 33.324 37.372 1.00 19.75 62 ILE B N 1
ATOM 1586 C CA . ILE B 1 63 ? 20.328 33.502 35.958 1.00 18.91 62 ILE B CA 1
ATOM 1587 C C . ILE B 1 63 ? 19.517 32.535 35.094 1.00 18.20 62 ILE B C 1
ATOM 1588 O O . ILE B 1 63 ? 19.055 31.487 35.571 1.00 17.19 62 ILE B O 1
ATOM 1593 N N . GLY B 1 64 ? 19.307 32.907 33.836 1.00 17.87 63 GLY B N 1
ATOM 1594 C CA . GLY B 1 64 ? 18.618 32.025 32.896 1.00 17.88 63 GLY B CA 1
ATOM 1595 C C . GLY B 1 64 ? 19.630 31.224 32.096 1.00 17.26 63 GLY B C 1
ATOM 1596 O O . GLY B 1 64 ? 20.528 31.775 31.473 1.00 18.86 63 GLY B O 1
ATOM 1597 N N . LEU B 1 65 ? 19.501 29.913 32.127 1.00 17.06 64 LEU B N 1
ATOM 1598 C CA . LEU B 1 65 ? 20.235 29.052 31.222 1.00 17.97 64 LEU B CA 1
ATOM 1599 C C . LEU B 1 65 ? 19.390 28.687 29.998 1.00 17.82 64 LEU B C 1
ATOM 1600 O O . LEU B 1 65 ? 18.218 28.358 30.112 1.00 17.34 64 LEU B O 1
ATOM 1605 N N . VAL B 1 66 ? 20.023 28.739 28.821 1.00 17.38 65 VAL B N 1
ATOM 1606 C CA . VAL B 1 66 ? 19.388 28.351 27.564 1.00 16.70 65 VAL B CA 1
ATOM 1607 C C . VAL B 1 66 ? 19.574 26.825 27.400 1.00 16.75 65 VAL B C 1
ATOM 1608 O O . VAL B 1 66 ? 20.723 26.314 27.304 1.00 17.85 65 VAL B O 1
ATOM 1612 N N . VAL B 1 67 ? 18.476 26.095 27.485 1.00 16.10 66 VAL B N 1
ATOM 1613 C CA . VAL B 1 67 ? 18.581 24.643 27.433 1.00 16.08 66 VAL B CA 1
ATOM 1614 C C . VAL B 1 67 ? 18.288 24.089 26.067 1.00 16.83 66 VAL B C 1
ATOM 1615 O O . VAL B 1 67 ? 18.621 22.923 25.783 1.00 16.42 66 VAL B O 1
ATOM 1619 N N . SER B 1 68 ? 17.608 24.896 25.245 1.00 16.49 67 SER B N 1
ATOM 1620 C CA . SER B 1 68 ? 17.322 24.479 23.859 1.00 17.95 67 SER B CA 1
ATOM 1621 C C . SER B 1 68 ? 16.905 25.646 22.999 1.00 17.77 67 SER B C 1
ATOM 1622 O O . SER B 1 68 ? 16.454 26.700 23.527 1.00 16.81 67 SER B O 1
ATOM 1625 N N . SER B 1 69 ? 17.059 25.496 21.671 1.00 16.68 68 SER B N 1
ATOM 1626 C CA . SER B 1 69 ? 16.662 26.552 20.750 1.00 16.76 68 SER B CA 1
ATOM 1627 C C . SER B 1 69 ? 16.485 25.961 19.343 1.00 16.69 68 SER B C 1
ATOM 1628 O O . SER B 1 69 ? 16.979 24.844 19.066 1.00 17.27 68 SER B O 1
ATOM 1631 N N . SER B 1 70 ? 15.804 26.702 18.481 1.00 15.98 69 SER B N 1
ATOM 1632 C CA . SER B 1 70 ? 15.632 26.233 17.078 1.00 18.06 69 SER B CA 1
ATOM 1633 C C . SER B 1 70 ? 15.202 27.427 16.261 1.00 18.40 69 SER B C 1
ATOM 1634 O O . SER B 1 70 ? 14.656 28.380 16.811 1.00 16.15 69 SER B O 1
ATOM 1637 N N . CYS B 1 71 ? 15.417 27.360 14.940 1.00 17.38 70 CYS B N 1
ATOM 1638 C CA . CYS B 1 71 ? 15.033 28.428 14.064 1.00 17.93 70 CYS B CA 1
ATOM 1639 C C . CYS B 1 71 ? 14.745 27.851 12.665 1.00 17.70 70 CYS B C 1
ATOM 1640 O O . CYS B 1 71 ? 15.424 26.925 12.206 1.00 18.01 70 CYS B O 1
ATOM 1643 N N . ASP B 1 72 ? 13.723 28.385 12.030 1.00 18.06 71 ASP B N 1
ATOM 1644 C CA . ASP B 1 72 ? 13.421 28.060 10.632 1.00 18.87 71 ASP B CA 1
ATOM 1645 C C . ASP B 1 72 ? 13.655 29.340 9.839 1.00 18.71 71 ASP B C 1
ATOM 1646 O O . ASP B 1 72 ? 13.202 30.423 10.239 1.00 17.85 71 ASP B O 1
ATOM 1651 N N . TYR B 1 73 ? 14.346 29.236 8.702 1.00 17.14 72 TYR B N 1
ATOM 1652 C CA . TYR B 1 73 ? 14.687 30.379 7.964 1.00 17.66 72 TYR B CA 1
ATOM 1653 C C . TYR B 1 73 ? 13.911 30.399 6.648 1.00 18.68 72 TYR B C 1
ATOM 1654 O O . TYR B 1 73 ? 14.050 29.432 5.847 1.00 18.24 72 TYR B O 1
ATOM 1663 N N . PHE B 1 74 ? 13.098 31.452 6.440 1.00 17.65 73 PHE B N 1
ATOM 1664 C CA . PHE B 1 74 ? 12.179 31.560 5.282 1.00 17.70 73 PHE B CA 1
ATOM 1665 C C . PHE B 1 74 ? 12.696 32.384 4.128 1.00 18.55 73 PHE B C 1
ATOM 1666 O O . PHE B 1 74 ? 12.443 32.067 2.966 1.00 16.65 73 PHE B O 1
ATOM 1674 N N . ALA B 1 75 ? 13.333 33.507 4.457 1.00 17.27 74 ALA B N 1
ATOM 1675 C CA . ALA B 1 75 ? 13.885 34.343 3.423 1.00 16.61 74 ALA B CA 1
ATOM 1676 C C . ALA B 1 75 ? 15.001 35.193 4.035 1.00 17.06 74 ALA B C 1
ATOM 1677 O O . ALA B 1 75 ? 14.944 35.498 5.233 1.00 17.07 74 ALA B O 1
ATOM 1679 N N . PRO B 1 76 ? 16.046 35.508 3.257 1.00 17.42 75 PRO B N 1
ATOM 1680 C CA . PRO B 1 76 ? 17.224 36.133 3.872 1.00 17.81 75 PRO B CA 1
ATOM 1681 C C . PRO B 1 76 ? 17.088 37.640 4.124 1.00 17.94 75 PRO B C 1
ATOM 1682 O O . PRO B 1 76 ? 16.270 38.278 3.513 1.00 16.64 75 PRO B O 1
ATOM 1686 N N . VAL B 1 77 ? 17.904 38.166 5.023 1.00 17.59 76 VAL B N 1
ATOM 1687 C CA . VAL B 1 77 ? 18.162 39.625 5.190 1.00 17.65 76 VAL B CA 1
ATOM 1688 C C . VAL B 1 77 ? 19.654 39.849 5.190 1.00 16.36 76 VAL B C 1
ATOM 1689 O O . VAL B 1 77 ? 20.412 38.899 5.358 1.00 15.31 76 VAL B O 1
ATOM 1693 N N . ALA B 1 78 ? 20.094 41.091 4.926 1.00 17.49 77 ALA B N 1
ATOM 1694 C CA . ALA B 1 78 ? 21.524 41.383 4.822 1.00 16.48 77 ALA B CA 1
ATOM 1695 C C . ALA B 1 78 ? 21.800 42.678 5.564 1.00 16.86 77 ALA B C 1
ATOM 1696 O O . ALA B 1 78 ? 20.990 43.626 5.475 1.00 16.00 77 ALA B O 1
ATOM 1698 N N . PHE B 1 79 ? 22.938 42.753 6.276 1.00 14.98 78 PHE B N 1
ATOM 1699 C CA . PHE B 1 79 ? 23.459 44.095 6.594 1.00 15.74 78 PHE B CA 1
ATOM 1700 C C . PHE B 1 79 ? 23.482 44.911 5.265 1.00 15.39 78 PHE B C 1
ATOM 1701 O O . PHE B 1 79 ? 23.977 44.405 4.267 1.00 14.23 78 PHE B O 1
ATOM 1709 N N . PRO B 1 80 ? 23.105 46.205 5.291 1.00 17.53 79 PRO B N 1
ATOM 1710 C CA . PRO B 1 80 ? 22.669 46.975 6.478 1.00 17.94 79 PRO B CA 1
ATOM 1711 C C . PRO B 1 80 ? 21.183 47.199 6.601 1.00 18.88 79 PRO B C 1
ATOM 1712 O O . PRO B 1 80 ? 20.796 48.299 7.015 1.00 20.16 79 PRO B O 1
ATOM 1716 N N . GLN B 1 81 ? 20.342 46.221 6.241 1.00 18.32 80 GLN B N 1
ATOM 1717 C CA . GLN B 1 81 ? 18.896 46.359 6.375 1.00 17.93 80 GLN B CA 1
ATOM 1718 C C . GLN B 1 81 ? 18.484 46.490 7.867 1.00 19.03 80 GLN B C 1
ATOM 1719 O O . GLN B 1 81 ? 19.133 45.960 8.758 1.00 19.40 80 GLN B O 1
ATOM 1725 N N . ARG B 1 82 ? 17.381 47.199 8.107 1.00 19.82 81 ARG B N 1
ATOM 1726 C CA . ARG B 1 82 ? 16.921 47.464 9.468 1.00 21.93 81 ARG B CA 1
ATOM 1727 C C . ARG B 1 82 ? 15.940 46.359 9.823 1.00 22.20 81 ARG B C 1
ATOM 1728 O O . ARG B 1 82 ? 15.001 46.098 9.052 1.00 23.88 81 ARG B O 1
ATOM 1733 N N . ILE B 1 83 ? 16.203 45.659 10.922 1.00 21.53 82 ILE B N 1
ATOM 1734 C CA . ILE B 1 83 ? 15.392 44.500 11.322 1.00 22.49 82 ILE B CA 1
ATOM 1735 C C . ILE B 1 83 ? 14.823 44.651 12.757 1.00 22.48 82 ILE B C 1
ATOM 1736 O O . ILE B 1 83 ? 15.313 45.457 13.552 1.00 21.57 82 ILE B O 1
ATOM 1741 N N . GLU B 1 84 ? 13.779 43.894 13.055 1.00 21.78 83 GLU B N 1
ATOM 1742 C CA . GLU B 1 84 ? 13.126 44.009 14.336 1.00 23.06 83 GLU B CA 1
ATOM 1743 C C . GLU B 1 84 ? 12.662 42.641 14.802 1.00 21.74 83 GLU B C 1
ATOM 1744 O O . GLU B 1 84 ? 12.164 41.853 13.994 1.00 22.55 83 GLU B O 1
ATOM 1750 N N . MET B 1 85 ? 12.828 42.327 16.091 1.00 21.32 84 MET B N 1
ATOM 1751 C CA . MET B 1 85 ? 12.466 41.008 16.575 1.00 20.62 84 MET B CA 1
ATOM 1752 C C . MET B 1 85 ? 11.106 41.061 17.254 1.00 21.28 84 MET B C 1
ATOM 1753 O O . MET B 1 85 ? 10.883 41.923 18.101 1.00 21.45 84 MET B O 1
ATOM 1758 N N . GLY B 1 86 ? 10.210 40.166 16.859 1.00 19.25 85 GLY B N 1
ATOM 1759 C CA . GLY B 1 86 ? 8.970 39.905 17.588 1.00 19.23 85 GLY B CA 1
ATOM 1760 C C . GLY B 1 86 ? 9.257 38.897 18.693 1.00 18.12 85 GLY B C 1
ATOM 1761 O O . GLY B 1 86 ? 10.004 37.948 18.483 1.00 18.39 85 GLY B O 1
ATOM 1762 N N . LEU B 1 87 ? 8.691 39.131 19.875 1.00 16.91 86 LEU B N 1
ATOM 1763 C CA . LEU B 1 87 ? 8.926 38.281 21.032 1.00 18.14 86 LEU B CA 1
ATOM 1764 C C . LEU B 1 87 ? 7.600 37.949 21.710 1.00 17.77 86 LEU B C 1
ATOM 1765 O O . LEU B 1 87 ? 6.758 38.817 21.891 1.00 18.36 86 LEU B O 1
ATOM 1770 N N . ARG B 1 88 ? 7.394 36.684 22.031 1.00 17.44 87 ARG B N 1
ATOM 1771 C CA . ARG B 1 88 ? 6.219 36.285 22.809 1.00 18.81 87 ARG B CA 1
ATOM 1772 C C . ARG B 1 88 ? 6.584 35.052 23.678 1.00 18.39 87 ARG B C 1
ATOM 1773 O O . ARG B 1 88 ? 7.636 34.399 23.447 1.00 19.56 87 ARG B O 1
ATOM 1781 N N . VAL B 1 89 ? 5.737 34.743 24.658 1.00 18.57 88 VAL B N 1
ATOM 1782 C CA . VAL B 1 89 ? 5.971 33.597 25.538 1.00 18.52 88 VAL B CA 1
ATOM 1783 C C . VAL B 1 89 ? 4.943 32.536 25.266 1.00 17.70 88 VAL B C 1
ATOM 1784 O O . VAL B 1 89 ? 3.740 32.777 25.366 1.00 16.88 88 VAL B O 1
ATOM 1788 N N . ALA B 1 90 ? 5.410 31.339 24.919 1.00 18.74 89 ALA B N 1
ATOM 1789 C CA . ALA B 1 90 ? 4.459 30.288 24.537 1.00 19.28 89 ALA B CA 1
ATOM 1790 C C . ALA B 1 90 ? 3.956 29.585 25.759 1.00 19.77 89 ALA B C 1
ATOM 1791 O O . ALA B 1 90 ? 2.774 29.247 25.845 1.00 19.53 89 ALA B O 1
ATOM 1793 N N . ARG B 1 91 ? 4.814 29.451 26.772 1.00 20.03 90 ARG B N 1
ATOM 1794 C CA . ARG B 1 91 ? 4.408 28.767 27.991 1.00 20.84 90 ARG B CA 1
ATOM 1795 C C . ARG B 1 91 ? 5.330 29.194 29.128 1.00 21.49 90 ARG B C 1
ATOM 1796 O O . ARG B 1 91 ? 6.550 29.189 28.989 1.00 22.50 90 ARG B O 1
ATOM 1798 N N . LEU B 1 92 ? 4.740 29.647 30.221 1.00 20.78 91 LEU B N 1
ATOM 1799 C CA . LEU B 1 92 ? 5.498 30.010 31.405 1.00 22.67 91 LEU B CA 1
ATOM 1800 C C . LEU B 1 92 ? 5.307 28.901 32.456 1.00 22.39 91 LEU B C 1
ATOM 1801 O O . LEU B 1 92 ? 4.185 28.672 32.894 1.00 21.80 91 LEU B O 1
ATOM 1806 N N . GLY B 1 93 ? 6.391 28.202 32.812 1.00 22.18 92 GLY B N 1
ATOM 1807 C CA . GLY B 1 93 ? 6.342 27.111 33.794 1.00 24.19 92 GLY B CA 1
ATOM 1808 C C . GLY B 1 93 ? 6.858 27.603 35.137 1.00 24.32 92 GLY B C 1
ATOM 1809 O O . GLY B 1 93 ? 7.050 28.818 35.324 1.00 25.67 92 GLY B O 1
ATOM 1810 N N A ASN B 1 94 ? 7.051 26.683 36.090 0.50 25.16 93 ASN B N 1
ATOM 1811 N N B ASN B 1 94 ? 7.148 26.649 36.027 0.50 24.93 93 ASN B N 1
ATOM 1812 C CA A ASN B 1 94 ? 7.592 27.019 37.431 0.50 24.64 93 ASN B CA 1
ATOM 1813 C CA B ASN B 1 94 ? 7.591 26.901 37.420 0.50 24.23 93 ASN B CA 1
ATOM 1814 C C A ASN B 1 94 ? 8.898 27.812 37.276 0.50 24.67 93 ASN B C 1
ATOM 1815 C C B ASN B 1 94 ? 8.988 27.500 37.589 0.50 24.54 93 ASN B C 1
ATOM 1816 O O A ASN B 1 94 ? 8.996 28.983 37.654 0.50 24.08 93 ASN B O 1
ATOM 1817 O O B ASN B 1 94 ? 9.263 28.217 38.569 0.50 24.03 93 ASN B O 1
ATOM 1826 N N . SER B 1 95 ? 9.860 27.149 36.646 1.00 24.33 94 SER B N 1
ATOM 1827 C CA . SER B 1 95 ? 11.238 27.533 36.638 1.00 24.82 94 SER B CA 1
ATOM 1828 C C . SER B 1 95 ? 11.735 27.577 35.215 1.00 24.35 94 SER B C 1
ATOM 1829 O O . SER B 1 95 ? 12.896 27.883 34.977 1.00 25.65 94 SER B O 1
ATOM 1832 N N . SER B 1 96 ? 10.884 27.260 34.243 1.00 24.25 95 SER B N 1
ATOM 1833 C CA . SER B 1 96 ? 11.322 27.384 32.836 1.00 23.46 95 SER B CA 1
ATOM 1834 C C . SER B 1 96 ? 10.333 28.167 32.032 1.00 22.82 95 SER B C 1
ATOM 1835 O O . SER B 1 96 ? 9.197 28.327 32.454 1.00 23.30 95 SER B O 1
ATOM 1838 N N . VAL B 1 97 ? 10.754 28.671 30.887 1.00 21.38 96 VAL B N 1
ATOM 1839 C CA . VAL B 1 97 ? 9.845 29.440 30.062 1.00 21.06 96 VAL B CA 1
ATOM 1840 C C . VAL B 1 97 ? 10.182 29.188 28.590 1.00 19.99 96 VAL B C 1
ATOM 1841 O O . VAL B 1 97 ? 11.338 29.129 28.229 1.00 19.60 96 VAL B O 1
ATOM 1845 N N . GLN B 1 98 ? 9.167 29.017 27.777 1.00 19.43 97 GLN B N 1
ATOM 1846 C CA . GLN B 1 98 ? 9.374 28.848 26.325 1.00 20.78 97 GLN B CA 1
ATOM 1847 C C . GLN B 1 98 ? 8.981 30.098 25.582 1.00 19.35 97 GLN B C 1
ATOM 1848 O O . GLN B 1 98 ? 7.805 30.543 25.631 1.00 19.06 97 GLN B O 1
ATOM 1854 N N . TYR B 1 99 ? 9.975 30.636 24.864 1.00 19.02 98 TYR B N 1
ATOM 1855 C CA . TYR B 1 99 ? 9.828 31.862 24.089 1.00 18.40 98 TYR B CA 1
ATOM 1856 C C . TYR B 1 99 ? 9.679 31.488 22.607 1.00 18.84 98 TYR B C 1
ATOM 1857 O O . TYR B 1 99 ? 10.273 30.516 22.150 1.00 18.45 98 TYR B O 1
ATOM 1866 N N . GLU B 1 100 ? 8.873 32.255 21.898 1.00 18.55 99 GLU B N 1
ATOM 1867 C CA . GLU B 1 100 ? 8.824 32.196 20.431 1.00 18.77 99 GLU B CA 1
ATOM 1868 C C . GLU B 1 100 ? 9.210 33.549 19.868 1.00 18.32 99 GLU B C 1
ATOM 1869 O O . GLU B 1 100 ? 8.764 34.591 20.366 1.00 16.68 99 GLU B O 1
ATOM 1875 N N . LEU B 1 101 ? 10.067 33.544 18.866 1.00 18.20 100 LEU B N 1
ATOM 1876 C CA . LEU B 1 101 ? 10.490 34.781 18.240 1.00 18.42 100 LEU B CA 1
ATOM 1877 C C . LEU B 1 101 ? 10.412 34.740 16.706 1.00 18.23 100 LEU B C 1
ATOM 1878 O O . LEU B 1 101 ? 10.444 33.661 16.119 1.00 17.79 100 LEU B O 1
ATOM 1883 N N . ALA B 1 102 ? 10.370 35.931 16.100 1.00 16.98 101 ALA B N 1
ATOM 1884 C CA . ALA B 1 102 ? 10.382 36.068 14.645 1.00 18.60 101 ALA B CA 1
ATOM 1885 C C . ALA B 1 102 ? 11.128 37.345 14.272 1.00 19.19 101 ALA B C 1
ATOM 1886 O O . ALA B 1 102 ? 10.983 38.376 14.946 1.00 21.01 101 ALA B O 1
ATOM 1888 N N . LEU B 1 103 ? 11.949 37.260 13.228 1.00 19.09 102 LEU B N 1
ATOM 1889 C CA . LEU B 1 103 ? 12.662 38.432 12.706 1.00 19.66 102 LEU B CA 1
ATOM 1890 C C . LEU B 1 103 ? 11.867 39.008 11.560 1.00 19.03 102 LEU B C 1
ATOM 1891 O O . LEU B 1 103 ? 11.471 38.278 10.652 1.00 19.19 102 LEU B O 1
ATOM 1896 N N . PHE B 1 104 ? 11.668 40.317 11.565 1.00 19.69 103 PHE B N 1
ATOM 1897 C CA . PHE B 1 104 ? 10.932 40.991 10.473 1.00 20.41 103 PHE B CA 1
ATOM 1898 C C . PHE B 1 104 ? 11.828 42.094 9.947 1.00 22.00 103 PHE B C 1
ATOM 1899 O O . PHE B 1 104 ? 12.628 42.655 10.710 1.00 22.01 103 PHE B O 1
ATOM 1907 N N . LEU B 1 105 ? 11.726 42.393 8.647 1.00 24.06 104 LEU B N 1
ATOM 1908 C CA . LEU B 1 105 ? 12.281 43.640 8.116 1.00 27.83 104 LEU B CA 1
ATOM 1909 C C . LEU B 1 105 ? 11.411 44.752 8.687 1.00 30.18 104 LEU B C 1
ATOM 1910 O O . LEU B 1 105 ? 10.187 44.581 8.789 1.00 29.63 104 LEU B O 1
ATOM 1915 N N . GLU B 1 106 ? 12.001 45.873 9.104 1.00 32.98 105 GLU B N 1
ATOM 1916 C CA . GLU B 1 106 ? 11.116 46.924 9.633 1.00 36.23 105 GLU B CA 1
ATOM 1917 C C . GLU B 1 106 ? 10.368 47.497 8.424 1.00 37.71 105 GLU B C 1
ATOM 1918 O O . GLU B 1 106 ? 10.988 47.790 7.387 1.00 38.52 105 GLU B O 1
ATOM 1924 N N . GLY B 1 107 ? 9.039 47.590 8.544 1.00 39.07 106 GLY B N 1
ATOM 1925 C CA . GLY B 1 107 ? 8.179 47.868 7.393 1.00 39.79 106 GLY B CA 1
ATOM 1926 C C . GLY B 1 107 ? 8.065 46.609 6.532 1.00 40.46 106 GLY B C 1
ATOM 1927 O O . GLY B 1 107 ? 8.458 46.614 5.348 1.00 41.30 106 GLY B O 1
ATOM 1928 N N . GLN B 1 108 ? 7.573 45.528 7.156 1.00 39.71 107 GLN B N 1
ATOM 1929 C CA . GLN B 1 108 ? 7.134 44.291 6.493 1.00 38.35 107 GLN B CA 1
ATOM 1930 C C . GLN B 1 108 ? 6.359 43.375 7.444 1.00 37.34 107 GLN B C 1
ATOM 1931 O O . GLN B 1 108 ? 6.624 43.337 8.677 1.00 36.59 107 GLN B O 1
ATOM 1937 N N . ARG B 1 109 ? 5.375 42.668 6.875 1.00 35.46 108 ARG B N 1
ATOM 1938 C CA . ARG B 1 109 ? 4.389 41.947 7.690 1.00 33.54 108 ARG B CA 1
ATOM 1939 C C . ARG B 1 109 ? 4.822 40.531 7.976 1.00 32.06 108 ARG B C 1
ATOM 1940 O O . ARG B 1 109 ? 4.570 40.012 9.062 1.00 31.54 108 ARG B O 1
ATOM 1942 N N . GLU B 1 110 ? 5.437 39.914 6.978 1.00 30.29 109 GLU B N 1
ATOM 1943 C CA . GLU B 1 110 ? 5.784 38.495 6.997 1.00 28.87 109 GLU B CA 1
ATOM 1944 C C . GLU B 1 110 ? 7.214 38.265 7.462 1.00 26.51 109 GLU B C 1
ATOM 1945 O O . GLU B 1 110 ? 8.165 38.826 6.898 1.00 26.04 109 GLU B O 1
ATOM 1951 N N . ALA B 1 111 ? 7.367 37.417 8.472 1.00 24.09 110 ALA B N 1
ATOM 1952 C CA . ALA B 1 111 ? 8.658 37.118 9.074 1.00 21.98 110 ALA B CA 1
ATOM 1953 C C . ALA B 1 111 ? 9.643 36.514 8.068 1.00 20.47 110 ALA B C 1
ATOM 1954 O O . ALA B 1 111 ? 9.261 35.771 7.209 1.00 20.04 110 ALA B O 1
ATOM 1956 N N A CYS B 1 112 ? 10.909 36.882 8.184 1.00 19.72 111 CYS B N 1
ATOM 1957 C CA A CYS B 1 112 ? 12.022 36.257 7.425 1.00 19.52 111 CYS B CA 1
ATOM 1958 C C A CYS B 1 112 ? 12.450 34.935 8.053 1.00 18.18 111 CYS B C 1
ATOM 1959 O O A CYS B 1 112 ? 12.972 34.062 7.377 1.00 16.29 111 CYS B O 1
ATOM 1962 N N . ALA B 1 113 ? 12.269 34.829 9.383 1.00 17.63 112 ALA B N 1
ATOM 1963 C CA . ALA B 1 113 ? 12.749 33.673 10.135 1.00 16.87 112 ALA B CA 1
ATOM 1964 C C . ALA B 1 113 ? 11.903 33.637 11.431 1.00 18.44 112 ALA B C 1
ATOM 1965 O O . ALA B 1 113 ? 11.376 34.692 11.876 1.00 18.34 112 ALA B O 1
ATOM 1967 N N . ALA B 1 114 ? 11.700 32.455 11.977 1.00 18.47 113 ALA B N 1
ATOM 1968 C CA . ALA B 1 114 ? 10.989 32.312 13.287 1.00 18.20 113 ALA B CA 1
ATOM 1969 C C . ALA B 1 114 ? 11.545 31.132 14.051 1.00 18.78 113 ALA B C 1
ATOM 1970 O O . ALA B 1 114 ? 11.869 30.044 13.461 1.00 19.20 113 ALA B O 1
ATOM 1972 N N . GLY B 1 115 ? 11.648 31.327 15.367 1.00 19.41 114 GLY B N 1
ATOM 1973 C CA . GLY B 1 115 ? 12.354 30.414 16.195 1.00 18.79 114 GLY B CA 1
ATOM 1974 C C . GLY B 1 115 ? 11.760 30.336 17.589 1.00 18.88 114 GLY B C 1
ATOM 1975 O O . GLY B 1 115 ? 10.745 30.984 17.889 1.00 17.34 114 GLY B O 1
ATOM 1976 N N . ARG B 1 116 ? 12.409 29.552 18.442 1.00 19.63 115 ARG B N 1
ATOM 1977 C CA . ARG B 1 116 ? 11.958 29.416 19.797 1.00 20.11 115 ARG B CA 1
ATOM 1978 C C . ARG B 1 116 ? 13.180 29.192 20.636 1.00 21.80 115 ARG B C 1
ATOM 1979 O O . ARG B 1 116 ? 14.225 28.776 20.129 1.00 22.48 115 ARG B O 1
ATOM 1983 N N . PHE B 1 117 ? 13.104 29.548 21.915 1.00 21.57 116 PHE B N 1
ATOM 1984 C CA . PHE B 1 117 ? 14.107 29.047 22.859 1.00 22.14 116 PHE B CA 1
ATOM 1985 C C . PHE B 1 117 ? 13.606 29.028 24.256 1.00 20.84 116 PHE B C 1
ATOM 1986 O O . PHE B 1 117 ? 12.566 29.612 24.549 1.00 19.07 116 PHE B O 1
ATOM 1994 N N . VAL B 1 118 ? 14.318 28.277 25.065 1.00 19.47 117 VAL B N 1
ATOM 1995 C CA . VAL B 1 118 ? 13.824 27.851 26.327 1.00 20.28 117 VAL B CA 1
ATOM 1996 C C . VAL B 1 118 ? 14.862 28.194 27.377 1.00 18.50 117 VAL B C 1
ATOM 1997 O O . VAL B 1 118 ? 16.043 27.841 27.253 1.00 17.34 117 VAL B O 1
ATOM 2001 N N . HIS B 1 119 ? 14.398 28.922 28.394 1.00 17.93 118 HIS B N 1
ATOM 2002 C CA . HIS B 1 119 ? 15.188 29.258 29.538 1.00 17.86 118 HIS B CA 1
ATOM 2003 C C . HIS B 1 119 ? 14.774 28.382 30.704 1.00 17.40 118 HIS B C 1
ATOM 2004 O O . HIS B 1 119 ? 13.583 28.129 30.877 1.00 17.13 118 HIS B O 1
ATOM 2011 N N . VAL B 1 120 ? 15.761 27.970 31.507 1.00 16.90 119 VAL B N 1
ATOM 2012 C CA . VAL B 1 120 ? 15.552 27.397 32.810 1.00 17.26 119 VAL B CA 1
ATOM 2013 C C . VAL B 1 120 ? 16.305 28.374 33.733 1.00 17.60 119 VAL B C 1
ATOM 2014 O O . VAL B 1 120 ? 17.466 28.685 33.505 1.00 16.76 119 VAL B O 1
ATOM 2018 N N . PHE B 1 121 ? 15.608 28.892 34.748 1.00 18.30 120 PHE B N 1
ATOM 2019 C CA . PHE B 1 121 ? 16.199 29.835 35.717 1.00 18.54 120 PHE B CA 1
ATOM 2020 C C . PHE B 1 121 ? 16.803 29.074 36.892 1.00 18.49 120 PHE B C 1
ATOM 2021 O O . PHE B 1 121 ? 16.119 28.229 37.500 1.00 18.47 120 PHE B O 1
ATOM 2029 N N . VAL B 1 122 ? 18.090 29.332 37.159 1.00 19.06 121 VAL B N 1
ATOM 2030 C CA . VAL B 1 122 ? 18.882 28.661 38.187 1.00 20.35 121 VAL B CA 1
ATOM 2031 C C . VAL B 1 122 ? 19.651 29.590 39.128 1.00 21.17 121 VAL B C 1
ATOM 2032 O O . VAL B 1 122 ? 19.919 30.769 38.781 1.00 21.53 121 VAL B O 1
ATOM 2036 N N . GLU B 1 123 ? 20.067 29.062 40.291 1.00 21.09 122 GLU B N 1
ATOM 2037 C CA A GLU B 1 123 ? 20.940 29.824 41.171 0.60 22.02 122 GLU B CA 1
ATOM 2038 C CA B GLU B 1 123 ? 20.950 29.806 41.176 0.40 21.66 122 GLU B CA 1
ATOM 2039 C C . GLU B 1 123 ? 22.294 30.052 40.510 1.00 22.02 122 GLU B C 1
ATOM 2040 O O . GLU B 1 123 ? 22.915 29.137 40.012 1.00 22.34 122 GLU B O 1
ATOM 2051 N N . ARG B 1 124 ? 22.760 31.291 40.543 1.00 23.58 123 ARG B N 1
ATOM 2052 C CA . ARG B 1 124 ? 23.972 31.661 39.817 1.00 26.61 123 ARG B CA 1
ATOM 2053 C C . ARG B 1 124 ? 25.164 30.714 40.086 1.00 26.99 123 ARG B C 1
ATOM 2054 O O . ARG B 1 124 ? 25.718 30.145 39.145 1.00 27.64 123 ARG B O 1
ATOM 2062 N N . ARG B 1 125 ? 25.519 30.490 41.344 1.00 27.46 124 ARG B N 1
ATOM 2063 C CA . ARG B 1 125 ? 26.693 29.645 41.651 1.00 28.48 124 ARG B CA 1
ATOM 2064 C C . ARG B 1 125 ? 26.517 28.133 41.416 1.00 28.84 124 ARG B C 1
ATOM 2065 O O . ARG B 1 125 ? 27.407 27.479 40.868 1.00 29.01 124 ARG B O 1
ATOM 2068 N N . SER B 1 126 ? 25.354 27.600 41.768 1.00 28.96 125 SER B N 1
ATOM 2069 C CA . SER B 1 126 ? 25.169 26.152 41.861 1.00 29.43 125 SER B CA 1
ATOM 2070 C C . SER B 1 126 ? 24.401 25.558 40.691 1.00 30.24 125 SER B C 1
ATOM 2071 O O . SER B 1 126 ? 24.422 24.337 40.486 1.00 30.97 125 SER B O 1
ATOM 2074 N N . SER B 1 127 ? 23.724 26.420 39.936 1.00 29.39 126 SER B N 1
ATOM 2075 C CA . SER B 1 127 ? 22.884 26.02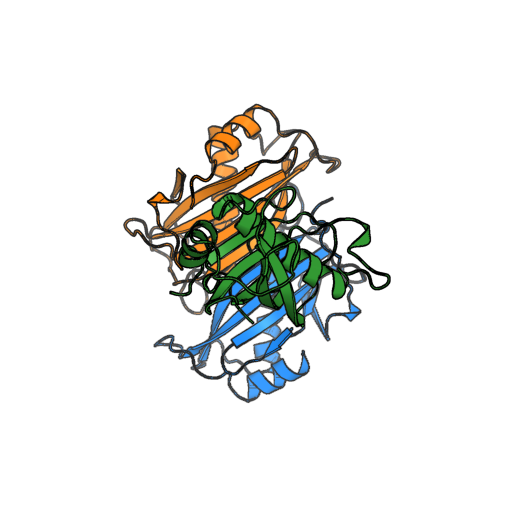6 38.802 1.00 29.98 126 SER B CA 1
ATOM 2076 C C . SER B 1 127 ? 21.640 25.169 39.159 1.00 29.15 126 SER B C 1
ATOM 2077 O O . SER B 1 127 ? 21.029 24.556 38.260 1.00 30.32 126 SER B O 1
ATOM 2080 N N . ARG B 1 128 ? 21.248 25.153 40.442 1.00 27.77 127 ARG B N 1
ATOM 2081 C CA . ARG B 1 128 ? 19.974 24.560 40.873 1.00 27.67 127 ARG B CA 1
ATOM 2082 C C . ARG B 1 128 ? 18.826 25.445 40.402 1.00 27.26 127 ARG B C 1
ATOM 2083 O O . ARG B 1 128 ? 18.850 26.653 40.657 1.00 26.42 127 ARG B O 1
ATOM 2091 N N . PRO B 1 129 ? 17.827 24.850 39.710 1.00 26.96 128 PRO B N 1
ATOM 2092 C CA . PRO B 1 129 ? 16.543 25.449 39.303 1.00 27.25 128 PRO B CA 1
ATOM 2093 C C . PRO B 1 129 ? 15.763 26.074 40.447 1.00 27.71 128 PRO B C 1
ATOM 2094 O O . PRO B 1 129 ? 15.660 25.482 41.521 1.00 28.08 128 PRO B O 1
ATOM 2098 N N . VAL B 1 130 ? 15.202 27.260 40.216 1.00 27.48 129 VAL B N 1
ATOM 2099 C CA . VAL B 1 130 ? 14.599 28.046 41.299 1.00 27.15 129 VAL B CA 1
ATOM 2100 C C . VAL B 1 130 ? 13.314 28.726 40.800 1.00 27.40 129 VAL B C 1
ATOM 2101 O O . VAL B 1 130 ? 13.073 28.786 39.586 1.00 27.00 129 VAL B O 1
ATOM 2105 N N . ALA B 1 131 ? 12.499 29.245 41.715 1.00 27.02 130 ALA B N 1
ATOM 2106 C CA . ALA B 1 131 ? 11.287 29.982 41.321 1.00 26.36 130 ALA B CA 1
ATOM 2107 C C . ALA B 1 131 ? 11.704 31.242 40.609 1.00 26.26 130 ALA B C 1
ATOM 2108 O O . ALA B 1 131 ? 12.550 31.979 41.122 1.00 26.30 130 ALA B O 1
ATOM 2110 N N . ILE B 1 132 ? 11.185 31.465 39.398 1.00 25.39 131 ILE B N 1
ATOM 2111 C CA . ILE B 1 132 ? 11.371 32.738 38.723 1.00 25.57 131 ILE B CA 1
ATOM 2112 C C . ILE B 1 132 ? 11.022 33.919 39.651 1.00 26.98 131 ILE B C 1
ATOM 2113 O O . ILE B 1 132 ? 9.886 34.043 40.124 1.00 27.61 131 ILE B O 1
ATOM 2118 N N . PRO B 1 133 ? 12.019 34.751 40.001 1.00 28.10 132 PRO B N 1
ATOM 2119 C CA . PRO B 1 133 ? 11.695 35.925 40.810 1.00 28.39 132 PRO B CA 1
ATOM 2120 C C . PRO B 1 133 ? 10.399 36.579 40.295 1.00 28.42 132 PRO B C 1
ATOM 2121 O O . PRO B 1 133 ? 10.145 36.612 39.072 1.00 28.35 132 PRO B O 1
ATOM 2125 N N . GLN B 1 134 ? 9.562 37.050 41.208 1.00 27.11 133 GLN B N 1
ATOM 2126 C CA . GLN B 1 134 ? 8.201 37.406 40.833 1.00 27.15 133 GLN B CA 1
ATOM 2127 C C . GLN B 1 134 ? 8.145 38.560 39.851 1.00 26.31 133 GLN B C 1
ATOM 2128 O O . GLN B 1 134 ? 7.250 38.618 39.006 1.00 25.30 133 GLN B O 1
ATOM 2134 N N . GLU B 1 135 ? 9.126 39.460 39.964 1.00 25.59 134 GLU B N 1
ATOM 2135 C CA . GLU B 1 135 ? 9.291 40.543 39.035 1.00 26.40 134 GLU B CA 1
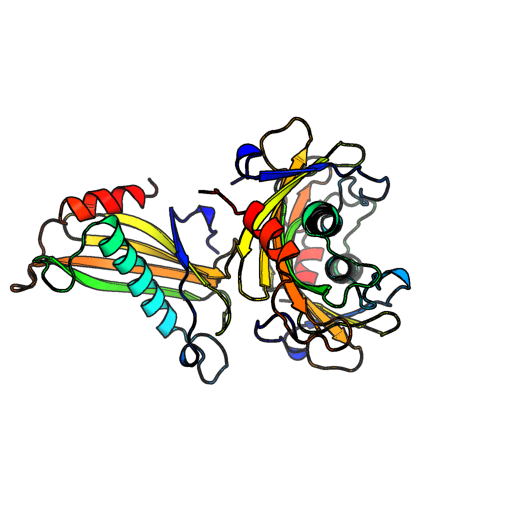ATOM 2136 C C . GLU B 1 135 ? 9.464 39.990 37.597 1.00 23.72 134 GLU B C 1
ATOM 2137 O O . GLU B 1 135 ? 8.825 40.466 36.689 1.00 23.03 134 GLU B O 1
ATOM 2143 N N . LEU B 1 136 ? 10.337 39.005 37.418 1.00 24.06 135 LEU B N 1
ATOM 2144 C CA . LEU B 1 136 ? 10.540 38.335 36.118 1.00 24.35 135 LEU B CA 1
ATOM 2145 C C . LEU B 1 136 ? 9.278 37.613 35.689 1.00 23.66 135 LEU B C 1
ATOM 2146 O O . LEU B 1 136 ? 8.941 37.623 34.525 1.00 23.29 135 LEU B O 1
ATOM 2151 N N . ARG B 1 137 ? 8.578 36.989 36.642 1.00 23.24 136 ARG B N 1
ATOM 2152 C CA . ARG B 1 137 ? 7.385 36.226 36.312 1.00 22.41 136 ARG B CA 1
ATOM 2153 C C . ARG B 1 137 ? 6.356 37.133 35.710 1.00 21.91 136 ARG B C 1
ATOM 2154 O O . ARG B 1 137 ? 5.798 36.798 34.673 1.00 21.62 136 ARG B O 1
ATOM 2162 N N . ASP B 1 138 ? 6.124 38.269 36.378 1.00 21.76 137 ASP B N 1
ATOM 2163 C CA . ASP B 1 138 ? 5.176 39.281 35.930 1.00 21.62 137 ASP B CA 1
ATOM 2164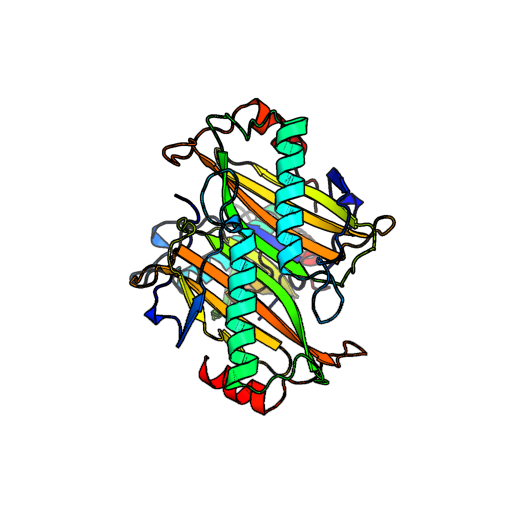 C C . ASP B 1 138 ? 5.502 39.737 34.490 1.00 21.36 137 ASP B C 1
ATOM 2165 O O . ASP B 1 138 ? 4.609 39.776 33.673 1.00 21.34 137 ASP B O 1
ATOM 2170 N N . ALA B 1 139 ? 6.768 40.061 34.194 1.00 20.82 138 ALA B N 1
ATOM 2171 C CA . ALA B 1 139 ? 7.154 40.506 32.834 1.00 20.06 138 ALA B CA 1
ATOM 2172 C C . ALA B 1 139 ? 6.958 39.357 31.806 1.00 19.28 138 ALA B C 1
ATOM 2173 O O . ALA B 1 139 ? 6.440 39.572 30.732 1.00 19.89 138 ALA B O 1
ATOM 2175 N N . LEU B 1 140 ? 7.326 38.140 32.171 1.00 19.42 139 LEU B N 1
ATOM 2176 C CA . LEU B 1 140 ? 7.171 36.999 31.234 1.00 20.69 139 LEU B CA 1
ATOM 2177 C C . LEU B 1 140 ? 5.723 36.717 30.874 1.00 21.33 139 LEU B C 1
ATOM 2178 O O . LEU B 1 140 ? 5.406 36.524 29.698 1.00 21.16 139 LEU B O 1
ATOM 2183 N N . ALA B 1 141 ? 4.849 36.707 31.888 1.00 19.59 140 ALA B N 1
ATOM 2184 C CA . ALA B 1 141 ? 3.409 36.514 31.669 1.00 19.73 140 ALA B CA 1
ATOM 2185 C C . ALA B 1 141 ? 2.872 37.588 30.727 1.00 19.81 140 ALA B C 1
ATOM 2186 O O . ALA B 1 141 ? 1.981 37.315 29.921 1.00 18.54 140 ALA B O 1
ATOM 2188 N N . ALA B 1 142 ? 3.409 38.811 30.856 1.00 19.51 141 ALA B N 1
ATOM 2189 C CA . ALA B 1 142 ? 2.993 39.934 30.027 1.00 21.36 141 ALA B CA 1
ATOM 2190 C C . ALA B 1 142 ? 3.265 39.708 28.531 1.00 20.67 141 ALA B C 1
ATOM 2191 O O . ALA B 1 142 ? 2.625 40.326 27.709 1.00 22.13 141 ALA B O 1
ATOM 2193 N N . LEU B 1 143 ? 4.177 38.806 28.188 1.00 20.34 142 LEU B N 1
ATOM 2194 C CA . LEU B 1 143 ? 4.522 38.497 26.780 1.00 20.26 142 LEU B CA 1
ATOM 2195 C C . LEU B 1 143 ? 3.690 37.327 26.242 1.00 19.79 142 LEU B C 1
ATOM 2196 O O . LEU B 1 143 ? 3.939 36.836 25.114 1.00 19.51 142 LEU B O 1
ATOM 2201 N N . GLN B 1 144 ? 2.739 36.833 27.045 1.00 19.14 143 GLN B N 1
ATOM 2202 C CA . GLN B 1 144 ? 1.998 35.607 26.658 1.00 19.05 143 GLN B CA 1
ATOM 2203 C C . GLN B 1 144 ? 1.452 35.626 25.230 1.00 19.37 143 GLN B C 1
ATOM 2204 O O . GLN B 1 144 ? 0.680 36.500 24.859 1.00 17.05 143 GLN B O 1
ATOM 2210 N N . SER B 1 145 ? 1.848 34.625 24.461 1.00 18.38 144 SER B N 1
ATOM 2211 C CA . SER B 1 145 ? 1.333 34.430 23.103 1.00 21.38 144 SER B CA 1
ATOM 2212 C C . SER B 1 145 ? -0.199 34.365 22.981 1.00 22.74 144 SER B C 1
ATOM 2213 O O . SER B 1 145 ? -0.878 33.604 23.691 1.00 22.77 144 SER B O 1
ATOM 2216 N N . SER B 1 146 ? -0.746 35.134 22.046 1.00 24.72 145 SER B N 1
ATOM 2217 C CA . SER B 1 146 ? -2.177 35.060 21.734 1.00 28.19 145 SER B CA 1
ATOM 2218 C C . SER B 1 146 ? -2.354 34.324 20.399 1.00 30.98 145 SER B C 1
ATOM 2219 O O . SER B 1 146 ? -3.473 34.259 19.835 1.00 31.72 145 SER B O 1
ATOM 2222 N N . ALA B 1 147 ? -1.253 33.741 19.910 1.00 32.90 146 ALA B N 1
ATOM 2223 C CA . ALA B 1 147 ? -1.232 33.110 18.594 1.00 35.11 146 ALA B CA 1
ATOM 2224 C C . ALA B 1 147 ? -2.115 31.891 18.549 1.00 36.93 146 ALA B C 1
ATOM 2225 O O . ALA B 1 147 ? -1.961 30.956 19.341 1.00 38.54 146 ALA B O 1
ATOM 2227 N N . GLN B 1 148 ? -3.084 31.958 17.652 1.00 39.15 147 GLN B N 1
ATOM 2228 C CA . GLN B 1 148 ? -3.643 30.817 16.902 1.00 40.63 147 GLN B CA 1
ATOM 2229 C C . GLN B 1 148 ? -4.960 31.270 16.289 1.00 40.78 147 GLN B C 1
ATOM 2230 O O . GLN B 1 148 ? -4.906 31.834 15.195 1.00 41.73 147 GLN B O 1
ATOM 2237 N N . ARG C 1 7 ? 9.833 13.467 5.162 1.00 31.44 6 ARG C N 1
ATOM 2238 C CA . ARG C 1 7 ? 9.003 13.283 6.360 1.00 29.78 6 ARG C CA 1
ATOM 2239 C C . ARG C 1 7 ? 7.953 14.400 6.367 1.00 29.09 6 ARG C C 1
ATOM 2240 O O . ARG C 1 7 ? 8.249 15.503 5.937 1.00 29.26 6 ARG C O 1
ATOM 2248 N N . PRO C 1 8 ? 6.726 14.113 6.853 1.00 27.87 7 PRO C N 1
ATOM 2249 C CA . PRO C 1 8 ? 5.701 15.138 6.955 1.00 26.96 7 PRO C CA 1
ATOM 2250 C C . PRO C 1 8 ? 6.121 16.369 7.768 1.00 26.31 7 PRO C C 1
ATOM 2251 O O . PRO C 1 8 ? 6.985 16.291 8.651 1.00 25.81 7 PRO C O 1
ATOM 2255 N N . LEU C 1 9 ? 5.504 17.498 7.453 1.00 25.74 8 LEU C N 1
ATOM 2256 C CA . LEU C 1 9 ? 5.755 18.757 8.146 1.00 25.60 8 LEU C CA 1
ATOM 2257 C C . LEU C 1 9 ? 4.496 19.168 8.854 1.00 25.11 8 LEU C C 1
ATOM 2258 O O . LEU C 1 9 ? 3.381 18.833 8.443 1.00 25.04 8 LEU C O 1
ATOM 2263 N N . ARG C 1 10 ? 4.698 19.835 9.969 1.00 24.34 9 ARG C N 1
ATOM 2264 C CA . ARG C 1 10 ? 3.657 20.411 10.738 1.00 24.44 9 ARG C CA 1
ATOM 2265 C C . ARG C 1 10 ? 2.579 21.112 9.952 1.00 24.16 9 ARG C C 1
ATOM 2266 O O . ARG C 1 10 ? 1.419 20.990 10.297 1.00 24.12 9 ARG C O 1
ATOM 2274 N N . GLU C 1 11 ? 2.953 21.882 8.935 1.00 23.89 10 GLU C N 1
ATOM 2275 C CA . GLU C 1 11 ? 1.957 22.672 8.178 1.00 24.63 10 GLU C CA 1
ATOM 2276 C C . GLU C 1 11 ? 1.006 21.812 7.355 1.00 23.24 10 GLU C C 1
ATOM 2277 O O . GLU C 1 11 ? 0.002 22.289 6.911 1.00 23.97 10 GLU C O 1
ATOM 2283 N N . GLN C 1 12 ? 1.317 20.549 7.173 1.00 21.89 11 GLN C N 1
ATOM 2284 C CA . GLN C 1 12 ? 0.402 19.624 6.519 1.00 21.76 11 GLN C CA 1
ATOM 2285 C C . GLN C 1 12 ? -0.722 19.127 7.437 1.00 20.37 11 GLN C C 1
ATOM 2286 O O . GLN C 1 12 ? -1.603 18.382 6.994 1.00 19.30 11 GLN C O 1
ATOM 2292 N N . TYR C 1 13 ? -0.670 19.456 8.731 1.00 19.91 12 TYR C N 1
ATOM 2293 C CA . TYR C 1 13 ? -1.694 18.942 9.661 1.00 19.46 12 TYR C CA 1
ATOM 2294 C C . TYR C 1 13 ? -2.559 20.115 10.108 1.00 20.63 12 TYR C C 1
ATOM 2295 O O . TYR C 1 13 ? -2.120 21.261 10.005 1.00 20.98 12 TYR C O 1
ATOM 2304 N N . LEU C 1 14 ? -3.798 19.831 10.545 1.00 20.51 13 LEU C N 1
ATOM 2305 C CA . LEU C 1 14 ? -4.801 20.899 10.770 1.00 21.92 13 LEU C CA 1
ATOM 2306 C C . LEU C 1 14 ? -5.078 21.188 12.241 1.00 21.87 13 LEU C C 1
ATOM 2307 O O . LEU C 1 14 ? -5.564 22.255 12.600 1.00 22.58 13 LEU C O 1
ATOM 2312 N N . HIS C 1 15 ? -4.767 20.237 13.087 1.00 20.60 14 HIS C N 1
ATOM 2313 C CA . HIS C 1 15 ? -5.070 20.385 14.503 1.00 22.02 14 HIS C CA 1
ATOM 2314 C C . HIS C 1 15 ? -3.960 19.693 15.315 1.00 22.76 14 HIS C C 1
ATOM 2315 O O . HIS C 1 15 ? -3.443 18.645 14.909 1.00 22.28 14 HIS C O 1
ATOM 2322 N N . PHE C 1 16 ? -3.592 20.273 16.464 1.00 23.06 15 PHE C N 1
ATOM 2323 C CA . PHE C 1 16 ? -2.461 19.755 17.227 1.00 22.71 15 PHE C CA 1
ATOM 2324 C C . PHE C 1 16 ? -2.796 19.611 18.695 1.00 23.98 15 PHE C C 1
ATOM 2325 O O . PHE C 1 16 ? -3.501 20.444 19.256 1.00 21.66 15 PHE C O 1
ATOM 2333 N N . GLN C 1 17 ? -2.258 18.566 19.302 1.00 23.50 16 GLN C N 1
ATOM 2334 C CA . GLN C 1 17 ? -2.571 18.332 20.683 1.00 25.46 16 GLN C CA 1
ATOM 2335 C C . GLN C 1 17 ? -1.339 17.815 21.391 1.00 23.11 16 GLN C C 1
ATOM 2336 O O . GLN C 1 17 ? -0.863 16.752 21.024 1.00 22.87 16 GLN C O 1
ATOM 2342 N N . PRO C 1 18 ? -0.906 18.527 22.464 1.00 23.89 17 PRO C N 1
ATOM 2343 C CA . PRO C 1 18 ? 0.200 18.097 23.309 1.00 23.51 17 PRO C CA 1
ATOM 2344 C C . PRO C 1 18 ? -0.236 16.872 24.035 1.00 22.01 17 PRO C C 1
ATOM 2345 O O . PRO C 1 18 ? -1.420 16.752 24.373 1.00 20.37 17 PRO C O 1
ATOM 2349 N N . ILE C 1 19 ? 0.680 15.919 24.231 1.00 21.21 18 ILE C N 1
ATOM 2350 C CA . ILE C 1 19 ? 0.391 14.797 25.115 1.00 20.10 18 ILE C CA 1
ATOM 2351 C C . ILE C 1 19 ? 1.644 14.641 25.998 1.00 19.81 18 ILE C C 1
ATOM 2352 O O . ILE C 1 19 ? 2.766 14.668 25.527 1.00 20.11 18 ILE C O 1
ATOM 2357 N N . SER C 1 20 ? 1.469 14.553 27.299 1.00 18.74 19 SER C N 1
ATOM 2358 C CA . SER C 1 20 ? 2.655 14.428 28.137 1.00 18.53 19 SER C CA 1
ATOM 2359 C C . SER C 1 20 ? 3.202 12.983 28.065 1.00 18.98 19 SER C C 1
ATOM 2360 O O . SER C 1 20 ? 2.439 11.990 27.941 1.00 18.43 19 SER C O 1
ATOM 2363 N N . THR C 1 21 ? 4.529 12.843 28.062 1.00 18.37 20 THR C N 1
ATOM 2364 C CA . THR C 1 21 ? 5.077 11.523 28.103 1.00 17.26 20 THR C CA 1
ATOM 2365 C C . THR C 1 21 ? 5.074 11.008 29.576 1.00 16.62 20 THR C C 1
ATOM 2366 O O . THR C 1 21 ? 5.117 11.776 30.551 1.00 15.86 20 THR C O 1
ATOM 2370 N N . ARG C 1 22 ? 5.054 9.686 29.702 1.00 15.93 21 ARG C N 1
ATOM 2371 C CA . ARG C 1 22 ? 5.071 9.004 31.012 1.00 15.31 21 ARG C CA 1
ATOM 2372 C C . ARG C 1 22 ? 6.312 8.081 31.129 1.00 15.64 21 ARG C C 1
ATOM 2373 O O . ARG C 1 22 ? 6.892 7.652 30.134 1.00 14.30 21 ARG C O 1
ATOM 2381 N N . TRP C 1 23 ? 6.693 7.755 32.363 1.00 14.11 22 TRP C N 1
ATOM 2382 C CA . TRP C 1 23 ? 7.893 7.042 32.634 1.00 14.35 22 TRP C CA 1
ATOM 2383 C C . TRP C 1 23 ? 7.947 5.791 31.768 1.00 15.70 22 TRP C C 1
ATOM 2384 O O . TRP C 1 23 ? 8.949 5.561 31.093 1.00 14.93 22 TRP C O 1
ATOM 2395 N N . HIS C 1 24 ? 6.878 4.985 31.793 1.00 15.22 23 HIS C N 1
ATOM 2396 C CA . HIS C 1 24 ? 6.991 3.668 31.175 1.00 17.68 23 HIS C CA 1
ATOM 2397 C C . HIS C 1 24 ? 6.739 3.746 29.660 1.00 17.50 23 HIS C C 1
ATOM 2398 O O . HIS C 1 24 ? 6.651 2.699 28.992 1.00 18.96 23 HIS C O 1
ATOM 2405 N N . ASP C 1 25 ? 6.593 4.954 29.079 1.00 17.78 24 ASP C N 1
ATOM 2406 C CA . ASP C 1 25 ? 6.628 5.074 27.592 1.00 17.18 24 ASP C CA 1
ATOM 2407 C C . ASP C 1 25 ? 7.930 4.500 27.011 1.00 17.23 24 ASP C C 1
ATOM 2408 O O . ASP C 1 25 ? 7.938 3.840 25.926 1.00 14.52 24 ASP C O 1
ATOM 2413 N N . ASN C 1 26 ? 9.017 4.712 27.767 1.00 14.67 25 ASN C N 1
ATOM 2414 C CA . ASN C 1 26 ? 10.360 4.256 27.300 1.00 14.16 25 ASN C CA 1
ATOM 2415 C C . ASN C 1 26 ? 10.387 2.764 27.537 1.00 14.34 25 ASN C C 1
ATOM 2416 O O . ASN C 1 26 ? 9.875 2.267 28.573 1.00 14.33 25 ASN C O 1
ATOM 2421 N N . ASP C 1 27 ? 10.935 2.035 26.583 1.00 15.04 26 ASP C N 1
ATOM 2422 C CA . ASP C 1 27 ? 11.170 0.615 26.843 1.00 16.04 26 ASP C CA 1
ATOM 2423 C C . ASP C 1 27 ? 12.624 0.335 27.201 1.00 15.43 26 ASP C C 1
ATOM 2424 O O . ASP C 1 27 ? 13.393 1.290 27.495 1.00 16.74 26 ASP C O 1
ATOM 2429 N N . ILE C 1 28 ? 13.043 -0.946 27.156 1.00 13.70 27 ILE C N 1
ATOM 2430 C CA . ILE C 1 28 ? 14.370 -1.347 27.590 1.00 14.39 27 ILE C CA 1
ATOM 2431 C C . ILE C 1 28 ? 15.519 -0.698 26.785 1.00 16.31 27 ILE C C 1
ATOM 2432 O O . ILE C 1 28 ? 16.629 -0.606 27.272 1.00 15.00 27 ILE C O 1
ATOM 2437 N N . TYR C 1 29 ? 15.237 -0.266 25.559 1.00 16.26 28 TYR C N 1
ATOM 2438 C CA . TYR C 1 29 ? 16.231 0.368 24.716 1.00 16.78 28 TYR C CA 1
ATOM 2439 C C . TYR C 1 29 ? 16.264 1.894 24.893 1.00 18.17 28 TYR C C 1
ATOM 2440 O O . TYR C 1 29 ? 17.067 2.574 24.269 1.00 18.52 28 TYR C O 1
ATOM 2449 N N . GLY C 1 30 ? 15.380 2.427 25.734 1.00 17.41 29 GLY C N 1
ATOM 2450 C CA . GLY C 1 30 ? 15.537 3.796 26.166 1.00 18.23 29 GLY C CA 1
ATOM 2451 C C . GLY C 1 30 ? 14.643 4.848 25.497 1.00 18.72 29 GLY C C 1
ATOM 2452 O O . GLY C 1 30 ? 14.616 6.025 25.939 1.00 16.91 29 GLY C O 1
ATOM 2453 N N . HIS C 1 31 ? 13.881 4.432 24.477 1.00 16.99 30 HIS C N 1
ATOM 2454 C CA . HIS C 1 31 ? 13.002 5.392 23.788 1.00 17.52 30 HIS C CA 1
ATOM 2455 C C . HIS C 1 31 ? 11.550 5.005 23.844 1.00 16.90 30 HIS C C 1
ATOM 2456 O O . HIS C 1 31 ? 11.241 3.894 24.233 1.00 15.69 30 HIS C O 1
ATOM 2463 N N . VAL C 1 32 ? 10.646 5.949 23.479 1.00 16.15 31 VAL C N 1
ATOM 2464 C CA . VAL C 1 32 ? 9.208 5.655 23.477 1.00 15.23 31 VAL C CA 1
ATOM 2465 C C . VAL C 1 32 ? 8.985 4.420 22.574 1.00 16.47 31 VAL C C 1
ATOM 2466 O O . VAL C 1 32 ? 9.385 4.398 21.401 1.00 16.43 31 VAL C O 1
ATOM 2470 N N . ASN C 1 33 ? 8.415 3.368 23.150 1.00 16.02 32 ASN C N 1
ATOM 2471 C CA . ASN C 1 33 ? 8.193 2.119 22.407 1.00 16.73 32 ASN C CA 1
ATOM 2472 C C . ASN C 1 33 ? 7.222 2.337 21.216 1.00 16.99 32 ASN C C 1
ATOM 2473 O O . ASN C 1 33 ? 6.279 3.124 21.303 1.00 16.58 32 ASN C O 1
ATOM 2478 N N . ASN C 1 34 ? 7.463 1.654 20.107 1.00 17.38 33 ASN C N 1
ATOM 2479 C CA . ASN C 1 34 ? 6.623 1.806 18.895 1.00 17.80 33 ASN C CA 1
ATOM 2480 C C . ASN C 1 34 ? 5.101 1.710 19.170 1.00 17.27 33 ASN C C 1
ATOM 2481 O O . ASN C 1 34 ? 4.299 2.406 18.550 1.00 17.48 33 ASN C O 1
ATOM 2486 N N . VAL C 1 35 ? 4.698 0.873 20.137 1.00 17.47 34 VAL C N 1
ATOM 2487 C CA . VAL C 1 35 ? 3.277 0.641 20.410 1.00 14.78 34 VAL C CA 1
ATOM 2488 C C . VAL C 1 35 ? 2.598 1.897 20.922 1.00 15.81 34 VAL C C 1
ATOM 2489 O O . VAL C 1 35 ? 1.455 2.197 20.567 1.00 14.52 34 VAL C O 1
ATOM 2493 N N . THR C 1 36 ? 3.336 2.652 21.741 1.00 13.63 35 THR C N 1
ATOM 2494 C CA . THR C 1 36 ? 2.810 3.826 22.406 1.00 15.36 35 THR C CA 1
ATOM 2495 C C . THR C 1 36 ? 2.352 4.822 21.400 1.00 16.56 35 THR C C 1
ATOM 2496 O O . THR C 1 36 ? 1.455 5.565 21.655 1.00 15.28 35 THR C O 1
ATOM 2500 N N . TYR C 1 37 ? 3.021 4.902 20.248 1.00 15.24 36 TYR C N 1
ATOM 2501 C CA . TYR C 1 37 ? 2.479 5.837 19.228 1.00 16.34 36 TYR C CA 1
ATOM 2502 C C . TYR C 1 37 ? 1.005 5.653 18.819 1.00 16.57 36 TYR C C 1
ATOM 2503 O O . TYR C 1 37 ? 0.284 6.672 18.536 1.00 17.22 36 TYR C O 1
ATOM 2512 N N . TYR C 1 38 ? 0.550 4.393 18.724 1.00 16.63 37 TYR C N 1
ATOM 2513 C CA . TYR C 1 38 ? -0.857 4.131 18.426 1.00 15.12 37 TYR C CA 1
ATOM 2514 C C . TYR C 1 38 ? -1.781 4.608 19.574 1.00 16.40 37 TYR C C 1
ATOM 2515 O O . TYR C 1 38 ? -2.917 5.012 19.295 1.00 15.33 37 TYR C O 1
ATOM 2524 N N . ALA C 1 39 ? -1.291 4.554 20.827 1.00 15.31 38 ALA C N 1
ATOM 2525 C CA . ALA C 1 39 ? -2.039 5.142 21.963 1.00 15.64 38 ALA C CA 1
ATOM 2526 C C . ALA C 1 39 ? -2.088 6.628 21.765 1.00 15.51 38 ALA C C 1
ATOM 2527 O O . ALA C 1 39 ? -3.139 7.255 22.008 1.00 16.73 38 ALA C O 1
ATOM 2529 N N . PHE C 1 40 ? -0.983 7.233 21.346 1.00 14.32 39 PHE C N 1
ATOM 2530 C CA . PHE C 1 40 ? -1.095 8.687 21.057 1.00 15.83 39 PHE C CA 1
ATOM 2531 C C . PHE C 1 40 ? -2.123 9.019 19.920 1.00 16.91 39 PHE C C 1
ATOM 2532 O O . PHE C 1 40 ? -2.836 10.033 19.976 1.00 16.64 39 PHE C O 1
ATOM 2540 N N . PHE C 1 41 ? -2.144 8.192 18.870 1.00 16.15 40 PHE C N 1
ATOM 2541 C CA . PHE C 1 41 ? -3.101 8.426 17.774 1.00 17.50 40 PHE C CA 1
ATOM 2542 C C . PHE C 1 41 ? -4.522 8.309 18.350 1.00 17.47 40 PHE C C 1
ATOM 2543 O O . PHE C 1 41 ? -5.381 9.104 18.025 1.00 18.05 40 PHE C O 1
ATOM 2551 N N . ASP C 1 42 ? -4.786 7.242 19.078 1.00 18.64 41 ASP C N 1
ATOM 2552 C CA . ASP C 1 42 ? -6.114 6.977 19.688 1.00 19.75 41 ASP C CA 1
ATOM 2553 C C . ASP C 1 42 ? -6.561 8.115 20.593 1.00 19.60 41 ASP C C 1
ATOM 2554 O O . ASP C 1 42 ? -7.706 8.597 20.544 1.00 19.63 41 ASP C O 1
ATOM 2559 N N . THR C 1 43 ? -5.634 8.559 21.439 1.00 18.91 42 THR C N 1
ATOM 2560 C CA . THR C 1 43 ? -5.858 9.727 22.313 1.00 18.00 42 THR C CA 1
ATOM 2561 C C . THR C 1 43 ? -6.132 11.062 21.501 1.00 18.91 42 THR C C 1
ATOM 2562 O O . THR C 1 43 ? -7.095 11.763 21.795 1.00 18.50 42 THR C O 1
ATOM 2566 N N . ALA C 1 44 ? -5.318 11.390 20.488 1.00 18.53 43 ALA C N 1
ATOM 2567 C CA . ALA C 1 44 ? -5.461 12.654 19.742 1.00 18.72 43 ALA C CA 1
ATOM 2568 C C . ALA C 1 44 ? -6.819 12.674 19.068 1.00 17.88 43 ALA C C 1
ATOM 2569 O O . ALA C 1 44 ? -7.564 13.685 19.161 1.00 18.29 43 ALA C O 1
ATOM 2571 N N . VAL C 1 45 ? -7.183 11.546 18.428 1.00 18.38 44 VAL C N 1
ATOM 2572 C CA . VAL C 1 45 ? -8.419 11.509 17.641 1.00 18.02 44 VAL C CA 1
ATOM 2573 C C . VAL C 1 45 ? -9.631 11.615 18.570 1.00 18.15 44 VAL C C 1
ATOM 2574 O O . VAL C 1 45 ? -10.535 12.470 18.397 1.00 17.48 44 VAL C O 1
ATOM 2578 N N . ASN C 1 46 ? 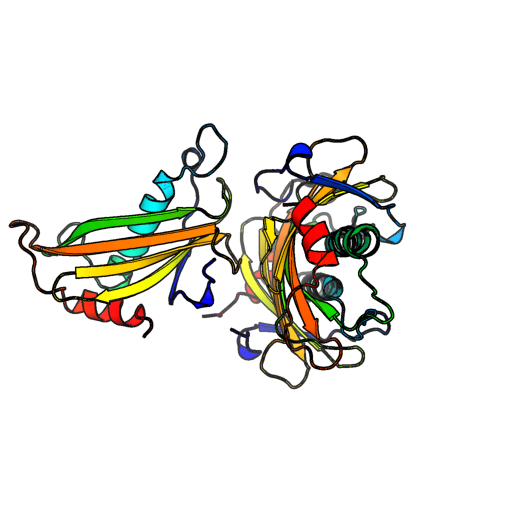-9.655 10.769 19.589 1.00 16.30 45 ASN C N 1
ATOM 2579 C CA . ASN C 1 46 ? -10.800 10.777 20.467 1.00 16.78 45 ASN C CA 1
ATOM 2580 C C . ASN C 1 46 ? -10.930 12.031 21.329 1.00 16.42 45 ASN C C 1
ATOM 2581 O O . ASN C 1 46 ? -12.046 12.546 21.577 1.00 16.07 45 ASN C O 1
ATOM 2586 N N . THR C 1 47 ? -9.811 12.608 21.697 1.00 16.93 46 THR C N 1
ATOM 2587 C CA . THR C 1 47 ? -9.882 13.886 22.401 1.00 18.18 46 THR C CA 1
ATOM 2588 C C . THR C 1 47 ? -10.580 14.904 21.495 1.00 18.78 46 THR C C 1
ATOM 2589 O O . THR C 1 47 ? -11.493 15.597 21.926 1.00 18.71 46 THR C O 1
ATOM 2593 N N . TYR C 1 48 ? -10.192 14.934 20.220 1.00 18.96 47 TYR C N 1
ATOM 2594 C CA . TYR C 1 48 ? -10.855 15.825 19.265 1.00 19.36 47 TYR C CA 1
ATOM 2595 C C . TYR C 1 48 ? -12.332 15.533 19.110 1.00 18.75 47 TYR C C 1
ATOM 2596 O O . TYR C 1 48 ? -13.151 16.464 19.197 1.00 19.18 47 TYR C O 1
ATOM 2605 N N . LEU C 1 49 ? -12.680 14.277 18.866 1.00 17.22 48 LEU C N 1
ATOM 2606 C CA . LEU C 1 49 ? -14.082 13.899 18.746 1.00 17.98 48 LEU C CA 1
ATOM 2607 C C . LEU C 1 49 ? -14.935 14.308 19.967 1.00 18.18 48 LEU C C 1
ATOM 2608 O O . LEU C 1 49 ? -16.058 14.759 19.788 1.00 16.67 48 LEU C O 1
ATOM 2613 N N . ILE C 1 50 ? -14.399 14.151 21.183 1.00 17.63 49 ILE C N 1
ATOM 2614 C CA . ILE C 1 50 ? -15.160 14.538 22.386 1.00 17.72 49 ILE C CA 1
ATOM 2615 C C . ILE C 1 50 ? -15.285 16.042 22.543 1.00 18.90 49 ILE C C 1
ATOM 2616 O O . ILE C 1 50 ? -16.388 16.589 22.741 1.00 20.07 49 ILE C O 1
ATOM 2621 N N . GLU C 1 51 ? -14.128 16.712 22.523 1.00 20.13 50 GLU C N 1
ATOM 2622 C CA . GLU C 1 51 ? -14.055 18.147 22.733 1.00 21.53 50 GLU C CA 1
ATOM 2623 C C . GLU C 1 51 ? -14.756 18.921 21.629 1.00 22.01 50 GLU C C 1
ATOM 2624 O O . GLU C 1 51 ? -15.451 19.904 21.905 1.00 21.59 50 GLU C O 1
ATOM 2630 N N . ARG C 1 52 ? -14.580 18.491 20.376 1.00 22.69 51 ARG C N 1
ATOM 2631 C CA . ARG C 1 52 ? -15.121 19.275 19.250 1.00 24.19 51 ARG C CA 1
ATOM 2632 C C . ARG C 1 52 ? -16.374 18.715 18.609 1.00 24.07 51 ARG C C 1
ATOM 2633 O O . ARG C 1 52 ? -17.183 19.483 18.104 1.00 23.77 51 ARG C O 1
ATOM 2641 N N . GLY C 1 53 ? -16.535 17.390 18.629 1.00 23.43 52 GLY C N 1
ATOM 2642 C CA . GLY C 1 53 ? -17.584 16.752 17.897 1.00 23.39 52 GLY C CA 1
ATOM 2643 C C . GLY C 1 53 ? -18.705 16.240 18.761 1.00 25.19 52 GLY C C 1
ATOM 2644 O O . GLY C 1 53 ? -19.565 15.504 18.257 1.00 26.68 52 GLY C O 1
ATOM 2645 N N . GLY C 1 54 ? -18.642 16.573 20.054 1.00 25.64 53 GLY C N 1
ATOM 2646 C CA . GLY C 1 54 ? -19.616 16.152 21.065 1.00 25.04 53 GLY C CA 1
ATOM 2647 C C . GLY C 1 54 ? -19.657 14.653 21.388 1.00 24.18 53 GLY C C 1
ATOM 2648 O O . GLY C 1 54 ? -20.622 14.199 21.979 1.00 24.98 53 GLY C O 1
ATOM 2649 N N . LEU C 1 55 ? -18.640 13.880 21.000 1.00 21.66 54 LEU C N 1
ATOM 2650 C CA . LEU C 1 55 ? -18.673 12.429 21.247 1.00 21.22 54 LEU C CA 1
ATOM 2651 C C . LEU C 1 55 ? -18.911 12.171 22.756 1.00 20.42 54 LEU C C 1
ATOM 2652 O O . LEU C 1 55 ? -18.185 12.711 23.587 1.00 19.81 54 LEU C O 1
ATOM 2657 N N . ASP C 1 56 ? -19.912 11.336 23.085 1.00 20.65 55 ASP C N 1
ATOM 2658 C CA . ASP C 1 56 ? -20.143 10.879 24.475 1.00 21.56 55 ASP C CA 1
ATOM 2659 C C . ASP C 1 56 ? -19.806 9.383 24.623 1.00 21.10 55 ASP C C 1
ATOM 2660 O O . ASP C 1 56 ? -20.573 8.497 24.211 1.00 19.34 55 ASP C O 1
ATOM 2665 N N . ILE C 1 57 ? -18.620 9.114 25.174 1.00 21.30 56 ILE C N 1
ATOM 2666 C CA . ILE C 1 57 ? -17.987 7.751 25.145 1.00 22.08 56 ILE C CA 1
ATOM 2667 C C . ILE C 1 57 ? -18.565 6.897 26.274 1.00 22.81 56 ILE C C 1
ATOM 2668 O O . ILE C 1 57 ? -18.362 5.678 26.318 1.00 24.49 56 ILE C O 1
ATOM 2673 N N . GLN C 1 58 ? -19.251 7.546 27.212 1.00 22.39 57 GLN C N 1
ATOM 2674 C CA . GLN C 1 58 ? -19.859 6.852 28.349 1.00 24.04 57 GLN C CA 1
ATOM 2675 C C . GLN C 1 58 ? -21.291 6.423 27.983 1.00 25.15 57 GLN C C 1
ATOM 2676 O O . GLN C 1 58 ? -21.662 5.242 28.133 1.00 27.38 57 GLN C O 1
ATOM 2682 N N . GLY C 1 59 ? -22.066 7.398 27.505 1.00 25.49 58 GLY C N 1
ATOM 2683 C CA . GLY C 1 59 ? -23.498 7.281 27.270 1.00 25.41 58 GLY C CA 1
ATOM 2684 C C . GLY C 1 59 ? -23.951 7.393 25.813 1.00 24.60 58 GLY C C 1
ATOM 2685 O O . GLY C 1 59 ? -25.132 7.204 25.548 1.00 24.11 58 GLY C O 1
ATOM 2686 N N . GLY C 1 60 ? -23.036 7.652 24.867 1.00 24.66 59 GLY C N 1
ATOM 2687 C CA . GLY C 1 60 ? -23.404 7.896 23.468 1.00 25.34 59 GLY C CA 1
ATOM 2688 C C . GLY C 1 60 ? -23.915 6.652 22.757 1.00 25.94 59 GLY C C 1
ATOM 2689 O O . GLY C 1 60 ? -23.489 5.556 23.091 1.00 27.27 59 GLY C O 1
ATOM 2690 N N . GLU C 1 61 ? -24.819 6.831 21.786 1.00 26.02 60 GLU C N 1
ATOM 2691 C CA . GLU C 1 61 ? -25.450 5.682 21.091 1.00 26.73 60 GLU C CA 1
ATOM 2692 C C . GLU C 1 61 ? -24.609 5.187 19.911 1.00 25.27 60 GLU C C 1
ATOM 2693 O O . GLU C 1 61 ? -24.856 4.097 19.370 1.00 24.62 60 GLU C O 1
ATOM 2699 N N . VAL C 1 62 ? -23.589 5.968 19.569 1.00 23.08 61 VAL C N 1
ATOM 2700 C CA . VAL C 1 62 ? -22.704 5.673 18.459 1.00 22.71 61 VAL C CA 1
ATOM 2701 C C . VAL C 1 62 ? -21.269 5.689 18.921 1.00 23.49 61 VAL C C 1
ATOM 2702 O O . VAL C 1 62 ? -20.831 6.637 19.613 1.00 23.28 61 VAL C O 1
ATOM 2706 N N . ILE C 1 63 ? -20.541 4.627 18.574 1.00 22.19 62 ILE C N 1
ATOM 2707 C CA . ILE C 1 63 ? -19.132 4.497 18.920 1.00 22.20 62 ILE C CA 1
ATOM 2708 C C . ILE C 1 63 ? -18.243 4.255 17.657 1.00 22.14 62 ILE C C 1
ATOM 2709 O O . ILE C 1 63 ? -18.743 3.801 16.591 1.00 20.16 62 ILE C O 1
ATOM 2714 N N . GLY C 1 64 ? -16.956 4.566 17.795 1.00 20.24 63 GLY C N 1
ATOM 2715 C CA . GLY C 1 64 ? -15.950 4.398 16.753 1.00 20.44 63 GLY C CA 1
ATOM 2716 C C . GLY C 1 64 ? -15.251 3.058 16.962 1.00 21.43 63 GLY C C 1
ATOM 2717 O O . GLY C 1 64 ? -14.647 2.835 18.006 1.00 22.00 63 GLY C O 1
ATOM 2718 N N . LEU C 1 65 ? -15.398 2.139 16.007 1.00 21.27 64 LEU C N 1
ATOM 2719 C CA . LEU C 1 65 ? -14.532 0.941 15.951 1.00 21.37 64 LEU C CA 1
ATOM 2720 C C . LEU C 1 65 ? -13.230 1.224 15.162 1.00 20.19 64 LEU C C 1
ATOM 2721 O O . LEU C 1 65 ? -13.297 1.765 14.071 1.00 21.21 64 LEU C O 1
ATOM 2726 N N . VAL C 1 66 ? -12.060 0.844 15.660 1.00 19.14 65 VAL C N 1
ATOM 2727 C CA . VAL C 1 66 ? -10.830 0.966 14.832 1.00 18.16 65 VAL C CA 1
ATOM 2728 C C . VAL C 1 66 ? -10.658 -0.270 13.963 1.00 18.72 65 VAL C C 1
ATOM 2729 O O . VAL C 1 66 ? -10.496 -1.365 14.478 1.00 17.49 65 VAL C O 1
ATOM 2733 N N . VAL C 1 67 ? -10.702 -0.078 12.647 1.00 17.19 66 VAL C N 1
ATOM 2734 C CA . VAL C 1 67 ? -10.670 -1.211 11.713 1.00 17.17 66 VAL C CA 1
ATOM 2735 C C . VAL C 1 67 ? -9.326 -1.432 11.006 1.00 15.92 66 VAL C C 1
ATOM 2736 O O . VAL C 1 67 ? -9.062 -2.517 10.459 1.00 15.96 66 VAL C O 1
ATOM 2740 N N . SER C 1 68 ? -8.471 -0.415 11.013 1.00 15.53 67 SER C N 1
ATOM 2741 C CA . SER C 1 68 ? -7.108 -0.524 10.467 1.00 16.07 67 SER C CA 1
ATOM 2742 C C . SER C 1 68 ? -6.275 0.633 10.997 1.00 16.41 67 SER C C 1
ATOM 2743 O O . SER C 1 68 ? -6.825 1.704 11.384 1.00 16.24 67 SER C O 1
ATOM 2746 N N . SER C 1 69 ? -4.957 0.431 11.010 1.00 16.64 68 SER C N 1
ATOM 2747 C CA . SER C 1 69 ? -4.020 1.483 11.407 1.00 16.19 68 SER C CA 1
ATOM 2748 C C . SER C 1 69 ? -2.635 1.145 10.904 1.00 16.64 68 SER C C 1
ATOM 2749 O O . SER C 1 69 ? -2.389 0.017 10.523 1.00 16.97 68 SER C O 1
ATOM 2752 N N . SER C 1 70 ? -1.726 2.130 10.901 1.00 15.91 69 SER C N 1
ATOM 2753 C CA . SER C 1 70 ? -0.324 1.844 10.525 1.00 16.61 69 SER C CA 1
ATOM 2754 C C . SER C 1 70 ? 0.517 3.057 10.914 1.00 16.89 69 SER C C 1
ATOM 2755 O O . SER C 1 70 ? -0.025 4.179 11.113 1.00 16.18 69 SER C O 1
ATOM 2758 N N . CYS C 1 71 ? 1.829 2.851 10.986 1.00 16.37 70 CYS C N 1
ATOM 2759 C CA . CYS C 1 71 ? 2.745 3.908 11.421 1.00 17.13 70 CYS C CA 1
ATOM 2760 C C . CYS C 1 71 ? 4.128 3.668 10.816 1.00 17.63 70 CYS C C 1
ATOM 2761 O O . CYS C 1 71 ? 4.555 2.506 10.700 1.00 17.50 70 CYS C O 1
ATOM 2764 N N . ASP C 1 72 ? 4.802 4.751 10.448 1.00 16.13 71 ASP C N 1
ATOM 2765 C CA . ASP C 1 72 ? 6.210 4.730 10.036 1.00 17.90 71 ASP C CA 1
ATOM 2766 C C . ASP C 1 72 ? 7.007 5.539 11.059 1.00 18.12 71 ASP C C 1
ATOM 2767 O O . ASP C 1 72 ? 6.566 6.630 11.430 1.00 18.22 71 ASP C O 1
ATOM 2772 N N . TYR C 1 73 ? 8.168 5.026 11.493 1.00 17.15 72 TYR C N 1
ATOM 2773 C CA . TYR C 1 73 ? 8.948 5.664 12.535 1.00 18.52 72 TYR C CA 1
ATOM 2774 C C . TYR C 1 73 ? 10.244 6.221 11.928 1.00 17.85 72 TYR C C 1
ATOM 2775 O O . TYR C 1 73 ? 11.057 5.476 11.355 1.00 17.66 72 TYR C O 1
ATOM 2784 N N . PHE C 1 74 ? 10.413 7.533 11.991 1.00 17.67 73 PHE C N 1
ATOM 2785 C CA . PHE C 1 74 ? 11.585 8.202 11.375 1.00 17.05 73 PHE C CA 1
ATOM 2786 C C . PHE C 1 74 ? 12.739 8.439 12.324 1.00 17.62 73 PHE C C 1
ATOM 2787 O O . PHE C 1 74 ? 13.905 8.250 11.985 1.00 14.85 73 PHE C O 1
ATOM 2795 N N . ALA C 1 75 ? 12.425 8.847 13.548 1.00 17.63 74 ALA C N 1
ATOM 2796 C CA . ALA C 1 75 ? 13.482 9.167 14.516 1.00 17.66 74 ALA C CA 1
ATOM 2797 C C . ALA C 1 75 ? 12.837 9.079 15.875 1.00 16.95 74 ALA C C 1
ATOM 2798 O O . ALA C 1 75 ? 11.651 9.293 15.996 1.00 17.74 74 ALA C O 1
ATOM 2800 N N . PRO C 1 76 ? 13.618 8.707 16.895 1.00 18.07 75 PRO C N 1
ATOM 2801 C CA . PRO C 1 76 ? 12.985 8.394 18.148 1.00 18.29 75 PRO C CA 1
ATOM 2802 C C . PRO C 1 76 ? 12.791 9.597 19.068 1.00 17.59 75 PRO C C 1
ATOM 2803 O O . PRO C 1 76 ? 13.379 10.690 18.860 1.00 15.87 75 PRO C O 1
ATOM 2807 N N . VAL C 1 77 ? 11.944 9.389 20.053 1.00 16.94 76 VAL C N 1
ATOM 2808 C CA . VAL C 1 77 ? 11.730 10.324 21.117 1.00 16.14 76 VAL C CA 1
ATOM 2809 C C . VAL C 1 77 ? 11.721 9.497 22.401 1.00 16.62 76 VAL C C 1
ATOM 2810 O O . VAL C 1 77 ? 11.498 8.267 22.352 1.00 16.18 76 VAL C O 1
ATOM 2814 N N . ALA C 1 78 ? 11.916 10.177 23.533 1.00 13.80 77 ALA C N 1
ATOM 2815 C CA . ALA C 1 78 ? 11.954 9.533 24.838 1.00 13.46 77 ALA C CA 1
ATOM 2816 C C . ALA C 1 78 ? 11.239 10.400 25.906 1.00 15.26 77 ALA C C 1
ATOM 2817 O O . ALA C 1 78 ? 11.351 11.634 25.904 1.00 13.86 77 ALA C O 1
ATOM 2819 N N . PHE C 1 79 ? 10.471 9.755 26.777 1.00 16.35 78 PHE C N 1
ATOM 2820 C CA . PHE C 1 79 ? 10.201 10.385 28.092 1.00 15.12 78 PHE C CA 1
ATOM 2821 C C . PHE C 1 79 ? 11.503 10.934 28.669 1.00 14.11 78 PHE C C 1
ATOM 2822 O O . PHE C 1 79 ? 12.473 10.229 28.778 1.00 14.94 78 PHE C O 1
ATOM 2830 N N . PRO C 1 80 ? 11.504 12.159 29.174 1.00 15.41 79 PRO C N 1
ATOM 2831 C CA . PRO C 1 80 ? 10.404 13.060 29.454 1.00 16.22 79 PRO C CA 1
ATOM 2832 C C . PRO C 1 80 ? 10.276 14.166 28.428 1.00 17.11 79 PRO C C 1
ATOM 2833 O O . PRO C 1 80 ? 9.779 15.233 28.747 1.00 17.38 79 PRO C O 1
ATOM 2837 N N . GLN C 1 81 ? 10.631 13.899 27.175 1.00 17.63 80 GLN C N 1
ATOM 2838 C CA . GLN C 1 81 ? 10.469 14.931 26.152 1.00 18.08 80 GLN C CA 1
ATOM 2839 C C . GLN C 1 81 ? 9.012 15.295 25.954 1.00 18.79 80 GLN C C 1
ATOM 2840 O O . GLN C 1 81 ? 8.124 14.473 26.159 1.00 17.56 80 GLN C O 1
ATOM 2846 N N . ARG C 1 82 ? 8.775 16.531 25.509 1.00 19.82 81 ARG C N 1
ATOM 2847 C CA . ARG C 1 82 ? 7.437 17.040 25.228 1.00 22.04 81 ARG C CA 1
ATOM 2848 C C . ARG C 1 82 ? 7.083 16.831 23.756 1.00 21.89 81 ARG C C 1
ATOM 2849 O O . ARG C 1 82 ? 7.839 17.269 22.873 1.00 21.11 81 ARG C O 1
ATOM 2857 N N . ILE C 1 83 ? 5.939 16.194 23.521 1.00 20.90 82 ILE C N 1
ATOM 2858 C CA . ILE C 1 83 ? 5.531 15.817 22.147 1.00 22.30 82 ILE C CA 1
ATOM 2859 C C . ILE C 1 83 ? 4.106 16.344 21.872 1.00 22.15 82 ILE C C 1
ATOM 2860 O O . ILE C 1 83 ? 3.406 16.770 22.803 1.00 19.89 82 ILE C O 1
ATOM 2865 N N . GLU C 1 84 ? 3.747 16.427 20.587 1.00 21.34 83 GLU C N 1
ATOM 2866 C CA . GLU C 1 84 ? 2.429 16.882 20.178 1.00 21.65 83 GLU C CA 1
ATOM 2867 C C . GLU C 1 84 ? 2.052 16.164 18.896 1.00 20.89 83 GLU C C 1
ATOM 2868 O O . GLU C 1 84 ? 2.892 15.897 18.064 1.00 19.43 83 GLU C O 1
ATOM 2874 N N . MET C 1 85 ? 0.771 15.863 18.781 1.00 20.34 84 MET C N 1
ATOM 2875 C CA . MET C 1 85 ? 0.285 15.107 17.668 1.00 21.29 84 MET C CA 1
ATOM 2876 C C . MET C 1 85 ? -0.387 16.055 16.702 1.00 20.57 84 MET C C 1
ATOM 2877 O O . MET C 1 85 ? -1.236 16.883 17.103 1.00 22.16 84 MET C O 1
ATOM 2882 N N . GLY C 1 86 ? -0.011 15.960 15.431 1.00 19.72 85 GLY C N 1
ATOM 2883 C CA . GLY C 1 86 ? -0.746 16.647 14.401 1.00 18.02 85 GLY C CA 1
ATOM 2884 C C . GLY C 1 86 ? -1.796 15.708 13.851 1.00 18.06 85 GLY C C 1
ATOM 2885 O O . GLY C 1 86 ? -1.574 14.480 13.758 1.00 16.32 85 GLY C O 1
ATOM 2886 N N . LEU C 1 87 ? -2.941 16.296 13.491 1.00 17.17 86 LEU C N 1
ATOM 2887 C CA . LEU C 1 87 ? -4.103 15.549 12.996 1.00 17.09 86 LEU C CA 1
ATOM 2888 C C . LEU C 1 87 ? -4.784 16.223 11.782 1.00 17.50 86 LEU C C 1
ATOM 2889 O O . LEU C 1 87 ? -4.896 17.431 11.733 1.00 17.59 86 LEU C O 1
ATOM 2894 N N . ARG C 1 88 ? -5.181 15.410 10.794 1.00 16.73 87 ARG C N 1
ATOM 2895 C CA . ARG C 1 88 ? -6.052 15.809 9.735 1.00 17.83 87 ARG C CA 1
ATOM 2896 C C . ARG C 1 88 ? -6.873 14.584 9.289 1.00 18.36 87 ARG C C 1
ATOM 2897 O O . ARG C 1 88 ? -6.576 13.438 9.660 1.00 17.39 87 ARG C O 1
ATOM 2905 N N . VAL C 1 89 ? -7.905 14.850 8.505 1.00 18.45 88 VAL C N 1
ATOM 2906 C CA . VAL C 1 89 ? -8.777 13.795 7.987 1.00 20.04 88 VAL C CA 1
ATOM 2907 C C . VAL C 1 89 ? -8.563 13.675 6.491 1.00 20.57 88 VAL C C 1
ATOM 2908 O O . VAL C 1 89 ? -8.600 14.704 5.761 1.00 21.44 88 VAL C O 1
ATOM 2912 N N . ALA C 1 90 ? -8.308 12.453 6.030 1.00 21.46 89 ALA C N 1
ATOM 2913 C CA . ALA C 1 90 ? -7.982 12.189 4.640 1.00 23.27 89 ALA C CA 1
ATOM 2914 C C . ALA C 1 90 ? -9.183 11.844 3.757 1.00 25.40 89 ALA C C 1
ATOM 2915 O O . ALA C 1 90 ? -9.273 12.324 2.590 1.00 26.02 89 ALA C O 1
ATOM 2917 N N . ARG C 1 91 ? -10.102 11.033 4.293 1.00 25.61 90 ARG C N 1
ATOM 2918 C CA . ARG C 1 91 ? -11.285 10.517 3.564 1.00 25.76 90 ARG C CA 1
ATOM 2919 C C . ARG C 1 91 ? -12.351 10.360 4.606 1.00 26.49 90 ARG C C 1
ATOM 2920 O O . ARG C 1 91 ? -12.043 10.057 5.796 1.00 24.27 90 ARG C O 1
ATOM 2923 N N . LEU C 1 92 ? -13.589 10.602 4.189 1.00 25.34 91 LEU C N 1
ATOM 2924 C CA . LEU C 1 92 ? -14.722 10.495 5.088 1.00 26.61 91 LEU C CA 1
ATOM 2925 C C . LEU C 1 92 ? -15.864 9.870 4.297 1.00 26.37 91 LEU C C 1
ATOM 2926 O O . LEU C 1 92 ? -16.270 10.401 3.251 1.00 26.81 91 LEU C O 1
ATOM 2931 N N . GLY C 1 93 ? -16.333 8.705 4.755 1.00 25.56 92 GLY C N 1
ATOM 2932 C CA . GLY C 1 93 ? -17.246 7.903 3.975 1.00 25.56 92 GLY C CA 1
ATOM 2933 C C . GLY C 1 93 ? -18.614 8.055 4.551 1.00 25.69 92 GLY C C 1
ATOM 2934 O O . GLY C 1 93 ? -18.889 9.024 5.275 1.00 27.26 92 GLY C O 1
ATOM 2935 N N . ASN C 1 94 ? -19.466 7.076 4.307 1.00 24.82 93 ASN C N 1
ATOM 2936 C CA . ASN C 1 94 ? -20.757 7.127 4.944 1.00 26.39 93 ASN C CA 1
ATOM 2937 C C . ASN C 1 94 ? -20.779 6.873 6.439 1.00 24.44 93 ASN C C 1
ATO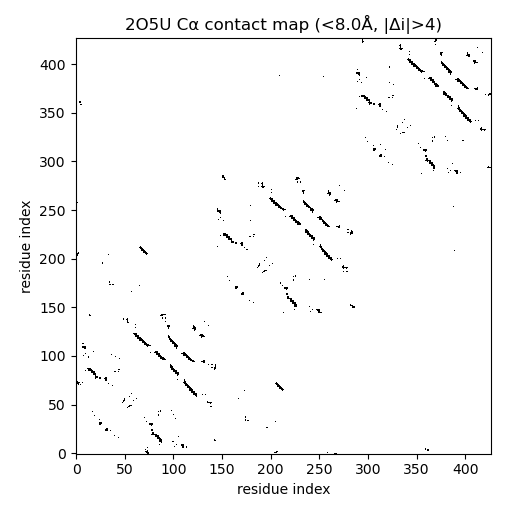M 2938 O O . ASN C 1 94 ? -21.547 7.504 7.140 1.00 23.62 93 ASN C O 1
ATOM 2943 N N . SER C 1 95 ? -19.982 5.875 6.846 1.00 23.82 94 SER C N 1
ATOM 2944 C CA . SER C 1 95 ? -19.788 5.369 8.227 1.00 22.81 94 SER C CA 1
ATOM 2945 C C . SER C 1 95 ? -18.348 5.433 8.674 1.00 21.96 94 SER C C 1
ATOM 2946 O O . SER C 1 95 ? -18.063 5.220 9.858 1.00 21.71 94 SER C O 1
ATOM 2949 N N . SER C 1 96 ? -17.419 5.646 7.740 1.00 20.41 95 SER C N 1
ATOM 2950 C CA . SER C 1 96 ? -15.970 5.573 8.031 1.00 19.83 95 SER C CA 1
ATOM 2951 C C . SER C 1 96 ? -15.187 6.860 7.876 1.00 21.22 95 SER C C 1
ATOM 2952 O O . SER C 1 96 ? -15.527 7.759 7.054 1.00 19.89 95 SER C O 1
ATOM 2955 N N . VAL C 1 97 ? -14.105 6.942 8.654 1.00 19.61 96 VAL C N 1
ATOM 2956 C CA . VAL C 1 97 ? -13.181 8.037 8.472 1.00 20.96 96 VAL C CA 1
ATOM 2957 C C . VAL C 1 97 ? -11.728 7.600 8.539 1.00 20.50 96 VAL C C 1
ATOM 2958 O O . VAL C 1 97 ? -11.366 6.764 9.385 1.00 19.28 96 VAL C O 1
ATOM 2962 N N . GLN C 1 98 ? -10.909 8.150 7.653 1.00 20.48 97 GLN C N 1
ATOM 2963 C CA . GLN C 1 98 ? -9.465 7.923 7.728 1.00 21.59 97 GLN C CA 1
ATOM 2964 C C . GLN C 1 98 ? -8.754 9.163 8.261 1.00 21.08 97 GLN C C 1
ATOM 2965 O O . GLN C 1 98 ? -8.759 10.236 7.628 1.00 21.46 97 GLN C O 1
ATOM 2971 N N . TYR C 1 99 ? -8.150 9.000 9.428 1.00 20.16 98 TYR C N 1
ATOM 2972 C CA . TYR C 1 99 ? -7.308 10.055 9.984 1.00 19.14 98 TYR C CA 1
ATOM 2973 C C . TYR C 1 99 ? -5.840 9.848 9.575 1.00 19.98 98 TYR C C 1
ATOM 2974 O O . TYR C 1 99 ? -5.339 8.708 9.461 1.00 21.85 98 TYR C O 1
ATOM 2983 N N . GLU C 1 100 ? -5.125 10.940 9.418 1.00 18.35 99 GLU C N 1
ATOM 2984 C CA . GLU C 1 100 ? -3.682 10.892 9.247 1.00 19.45 99 GLU C CA 1
ATOM 2985 C C . GLU C 1 100 ? -3.064 11.671 10.427 1.00 18.86 99 GLU C C 1
ATOM 2986 O O . GLU C 1 100 ? -3.477 12.807 10.703 1.00 18.34 99 GLU C O 1
ATOM 2992 N N . LEU C 1 101 ? -2.095 11.048 11.100 1.00 18.84 100 LEU C N 1
ATOM 2993 C CA . LEU C 1 101 ? -1.449 11.654 12.243 1.00 18.84 100 LEU C CA 1
ATOM 2994 C C . LEU C 1 101 ? 0.059 11.772 12.099 1.00 19.05 100 LEU C C 1
ATOM 2995 O O . LEU C 1 101 ? 0.691 11.017 11.367 1.00 17.30 100 LEU C O 1
ATOM 3000 N N . ALA C 1 102 ? 0.654 12.683 12.862 1.00 16.72 101 ALA C N 1
ATOM 3001 C CA . ALA C 1 102 ? 2.098 12.698 12.953 1.00 17.32 101 ALA C CA 1
ATOM 3002 C C . ALA C 1 102 ? 2.463 13.170 14.352 1.00 18.54 101 ALA C C 1
ATOM 3003 O O . ALA C 1 102 ? 1.764 14.009 14.909 1.00 17.91 101 ALA C O 1
ATOM 3005 N N . LEU C 1 103 ? 3.546 12.603 14.888 1.00 18.13 102 LEU C N 1
ATOM 3006 C CA . LEU C 1 103 ? 4.122 13.056 16.144 1.00 18.30 102 LEU C CA 1
ATOM 3007 C C . LEU C 1 103 ? 5.281 14.017 15.921 1.00 17.02 102 LEU C C 1
ATOM 3008 O O . LEU C 1 103 ? 6.168 13.722 15.137 1.00 18.36 102 LEU C O 1
ATOM 3013 N N . PHE C 1 104 ? 5.300 15.145 16.632 1.00 17.62 103 PHE C N 1
ATOM 3014 C CA . PHE C 1 104 ? 6.372 16.137 16.544 1.00 18.44 103 PHE C CA 1
ATOM 3015 C C . PHE C 1 104 ? 6.923 16.371 17.944 1.00 21.27 103 PHE C C 1
ATOM 3016 O O . PHE C 1 104 ? 6.176 16.267 18.925 1.00 19.90 103 PHE C O 1
ATOM 3024 N N . LEU C 1 105 ? 8.200 16.720 18.024 1.00 23.35 104 LEU C N 1
ATOM 3025 C CA . LEU C 1 105 ? 8.769 17.201 19.268 1.00 26.81 104 LEU C CA 1
ATOM 3026 C C . LEU C 1 105 ? 8.280 18.609 19.386 1.00 29.63 104 LEU C C 1
ATOM 3027 O O . LEU C 1 105 ? 8.206 19.309 18.370 1.00 28.50 104 LEU C O 1
ATOM 3032 N N . GLU C 1 106 ? 7.899 19.032 20.595 1.00 33.24 105 GLU C N 1
ATOM 3033 C CA . GLU C 1 106 ? 7.171 20.308 20.709 1.00 37.01 105 GLU C CA 1
ATOM 3034 C C . GLU C 1 106 ? 7.925 21.423 20.019 1.00 37.26 105 GLU C C 1
ATOM 3035 O O . GLU C 1 106 ? 9.150 21.490 20.134 1.00 38.43 105 GLU C O 1
ATOM 3041 N N . GLY C 1 107 ? 7.202 22.213 19.222 1.00 38.12 106 GLY C N 1
ATOM 3042 C CA . GLY C 1 107 ? 7.804 23.333 18.494 1.00 39.14 106 GLY C CA 1
ATOM 3043 C C . GLY C 1 107 ? 8.464 23.027 17.148 1.00 39.43 106 GLY C C 1
ATOM 3044 O O . GLY C 1 107 ? 8.542 23.930 16.295 1.00 40.23 106 GLY C O 1
ATOM 3045 N N . GLN C 1 108 ? 8.932 21.781 16.947 1.00 38.50 107 GLN C N 1
ATOM 3046 C CA . GLN C 1 108 ? 9.654 21.381 15.701 1.00 37.30 107 GLN C CA 1
ATOM 3047 C C . GLN C 1 108 ? 8.750 21.054 14.497 1.00 35.88 107 GLN C C 1
ATOM 3048 O O . GLN C 1 108 ? 7.589 20.624 14.648 1.00 34.62 107 GLN C O 1
ATOM 3054 N N . ARG C 1 109 ? 9.318 21.257 13.307 1.00 34.16 108 ARG C N 1
ATOM 3055 C CA . ARG C 1 109 ? 8.569 21.207 12.050 1.00 32.98 108 ARG C CA 1
ATOM 3056 C C . ARG C 1 109 ? 8.549 19.828 11.412 1.00 31.67 108 ARG C C 1
ATOM 3057 O O . ARG C 1 109 ? 7.563 19.478 10.792 1.00 32.74 108 ARG C O 1
ATOM 3059 N N . GLU C 1 110 ? 9.631 19.063 11.544 1.00 30.12 109 GLU C N 1
ATOM 3060 C CA . GLU C 1 110 ? 9.705 17.721 10.946 1.00 30.06 109 GLU C CA 1
ATOM 3061 C C . GLU C 1 110 ? 9.171 16.570 11.854 1.00 27.08 109 GLU C C 1
ATOM 3062 O O . GLU C 1 110 ? 9.531 16.508 12.991 1.00 27.07 109 GLU C O 1
ATOM 3068 N N . ALA C 1 111 ? 8.330 15.687 11.319 1.00 24.83 110 ALA C N 1
ATOM 3069 C CA . ALA C 1 111 ? 7.705 14.602 12.092 1.00 23.42 110 ALA C CA 1
ATOM 3070 C C . ALA C 1 111 ? 8.726 13.515 12.500 1.00 22.38 110 ALA C C 1
ATOM 3071 O O . ALA C 1 111 ? 9.640 13.195 11.746 1.00 21.06 110 ALA C O 1
ATOM 3073 N N A CYS C 1 112 ? 8.591 13.007 13.732 1.00 21.58 111 CYS C N 1
ATOM 3074 C CA A CYS C 1 112 ? 9.402 11.905 14.252 1.00 19.23 111 CYS C CA 1
ATOM 3075 C C A CYS C 1 112 ? 8.765 10.607 13.795 1.00 17.97 111 CYS C C 1
ATOM 3076 O O A CYS C 1 112 ? 9.432 9.595 13.717 1.00 17.03 111 CYS C O 1
ATOM 3079 N N . ALA C 1 113 ? 7.449 10.616 13.613 1.00 18.16 112 ALA C N 1
ATOM 3080 C CA . ALA C 1 113 ? 6.705 9.424 13.118 1.00 17.76 112 ALA C CA 1
ATOM 3081 C C . ALA C 1 113 ? 5.410 9.904 12.489 1.00 18.17 112 ALA C C 1
ATOM 3082 O O . ALA C 1 113 ? 4.951 11.013 12.776 1.00 17.99 112 ALA C O 1
ATOM 3084 N N . ALA C 1 114 ? 4.843 9.097 11.586 1.00 17.93 113 ALA C N 1
ATOM 3085 C CA . ALA C 1 114 ? 3.595 9.470 10.912 1.00 16.70 113 ALA C CA 1
ATOM 3086 C C . ALA C 1 114 ? 2.802 8.189 10.593 1.00 18.12 113 ALA C C 1
ATOM 3087 O O . ALA C 1 114 ? 3.379 7.149 10.273 1.00 17.36 113 ALA C O 1
ATOM 3089 N N . GLY C 1 115 ? 1.492 8.271 10.718 1.00 17.07 114 GLY C N 1
ATOM 3090 C CA . GLY C 1 115 ? 0.698 7.091 10.499 1.00 19.88 114 GLY C CA 1
ATOM 3091 C C . GLY C 1 115 ? -0.732 7.456 10.259 1.00 20.03 114 GLY C C 1
ATOM 3092 O O . GLY C 1 115 ? -1.090 8.644 10.000 1.00 18.31 114 GLY C O 1
ATOM 3093 N N . ARG C 1 116 ? -1.571 6.411 10.310 1.00 20.85 115 ARG C N 1
ATOM 3094 C CA . ARG C 1 116 ? -2.968 6.621 9.992 1.00 20.58 115 ARG C CA 1
ATOM 3095 C C . ARG C 1 116 ? -3.831 5.626 10.716 1.00 19.70 115 ARG C C 1
ATOM 3096 O O . ARG C 1 116 ? -3.368 4.545 11.134 1.00 19.81 115 ARG C O 1
ATOM 3104 N N . PHE C 1 117 ? -5.073 6.004 10.920 1.00 19.27 116 PHE C N 1
ATOM 3105 C CA . PHE C 1 117 ? -6.063 5.042 11.386 1.00 21.24 116 PHE C CA 1
ATOM 3106 C C . PHE C 1 117 ? -7.478 5.299 10.907 1.00 20.34 116 PHE C C 1
ATOM 3107 O O . PHE C 1 117 ? -7.814 6.407 10.479 1.00 20.71 116 PHE C O 1
ATOM 3115 N N . VAL C 1 118 ? -8.236 4.208 10.815 1.00 18.99 117 VAL C N 1
ATOM 3116 C CA . VAL C 1 118 ? -9.574 4.276 10.275 1.00 17.91 117 VAL C CA 1
ATOM 3117 C C . VAL C 1 118 ? -10.611 3.926 11.340 1.00 16.60 117 VAL C C 1
ATOM 3118 O O . VAL C 1 118 ? -10.530 2.871 11.944 1.00 15.86 117 VAL C O 1
ATOM 3122 N N . HIS C 1 119 ? -11.561 4.830 11.569 1.00 15.13 118 HIS C N 1
ATOM 3123 C CA . HIS C 1 119 ? -12.809 4.495 12.301 1.00 16.73 118 HIS C CA 1
ATOM 3124 C C . HIS C 1 119 ? -13.958 4.060 11.394 1.00 16.88 118 HIS C C 1
ATOM 3125 O O . HIS C 1 119 ? -14.142 4.612 10.347 1.00 17.98 118 HIS C O 1
ATOM 3132 N N . VAL C 1 120 ? -14.736 3.081 11.837 1.00 17.73 119 VAL C N 1
ATOM 3133 C CA . VAL C 1 120 ? -16.110 2.890 11.371 1.00 18.19 119 VAL C CA 1
ATOM 3134 C C . VAL C 1 120 ? -17.065 3.133 12.567 1.00 18.28 119 VAL C C 1
ATOM 3135 O O . VAL C 1 120 ? -16.902 2.529 13.640 1.00 18.94 119 VAL C O 1
ATOM 3139 N N . PHE C 1 121 ? -18.039 4.029 12.405 1.00 16.93 120 PHE C N 1
ATOM 3140 C CA . PHE C 1 121 ? -19.025 4.307 13.456 1.00 16.47 120 PHE C CA 1
ATOM 3141 C C . PHE C 1 121 ? -20.191 3.357 13.421 1.00 16.69 120 PHE C C 1
ATOM 3142 O O . PHE C 1 121 ? -20.762 3.091 12.337 1.00 17.48 120 PHE C O 1
ATOM 3150 N N . VAL C 1 122 ? -20.540 2.840 14.601 1.00 17.08 121 VAL C N 1
ATOM 3151 C CA . VAL C 1 122 ? -21.518 1.801 14.728 1.00 17.55 121 VAL C CA 1
ATOM 3152 C C . VAL C 1 122 ? -22.483 2.139 15.835 1.00 19.28 121 VAL C C 1
ATOM 3153 O O . VAL C 1 122 ? -22.135 2.902 16.776 1.00 19.77 121 VAL C O 1
ATOM 3157 N N . GLU C 1 123 ? -23.695 1.619 15.740 1.00 19.22 122 GLU C N 1
ATOM 3158 C CA . GLU C 1 123 ? -24.608 1.718 16.871 1.00 23.32 122 GLU C CA 1
ATOM 3159 C C . GLU C 1 123 ? -24.008 0.864 18.015 1.00 22.82 122 GLU C C 1
ATOM 3160 O O . GLU C 1 123 ? -23.642 -0.301 17.821 1.00 21.53 122 GLU C O 1
ATOM 3166 N N . ARG C 1 124 ? -23.884 1.467 19.195 1.00 23.38 123 ARG C N 1
ATOM 3167 C CA . ARG C 1 124 ? -23.312 0.831 20.368 1.00 25.38 123 ARG C CA 1
ATOM 3168 C C . ARG C 1 124 ? -23.797 -0.594 20.654 1.00 26.09 123 ARG C C 1
ATOM 3169 O O . ARG C 1 124 ? -22.991 -1.475 20.839 1.00 25.72 123 ARG C O 1
ATOM 3177 N N . ARG C 1 125 ? -25.104 -0.791 20.717 1.00 26.78 124 ARG C N 1
ATOM 3178 C CA . ARG C 1 125 ? -25.656 -2.068 21.216 1.00 28.99 124 ARG C CA 1
ATOM 3179 C C . ARG C 1 125 ? -25.697 -3.174 20.144 1.00 28.40 124 ARG C C 1
ATOM 3180 O O . ARG C 1 125 ? -25.419 -4.344 20.442 1.00 28.51 124 ARG C O 1
ATOM 3188 N N . SER C 1 126 ? -25.976 -2.777 18.906 1.00 27.13 125 SER C N 1
ATOM 3189 C CA . SER C 1 126 ? -26.043 -3.697 17.763 1.00 26.69 125 SER C CA 1
ATOM 3190 C C . SER C 1 126 ? -24.715 -3.930 17.023 1.00 26.82 125 SER C C 1
ATOM 3191 O O . SER C 1 126 ? -24.574 -4.950 16.351 1.00 26.16 125 SER C O 1
ATOM 3194 N N . SER C 1 127 ? -23.784 -2.966 17.107 1.00 25.53 126 SER C N 1
ATOM 3195 C CA . SER C 1 127 ? -22.504 -3.003 16.391 1.00 25.75 126 SER C CA 1
ATOM 3196 C C . SER C 1 127 ? -22.657 -2.825 14.857 1.00 24.77 126 SER C C 1
ATOM 3197 O O . SER C 1 127 ? -21.762 -3.153 14.098 1.00 24.17 126 SER C O 1
ATOM 3200 N N . ARG C 1 128 ? -23.808 -2.343 14.421 1.00 23.07 127 ARG C N 1
ATOM 3201 C CA . ARG C 1 128 ? -24.075 -2.158 13.002 1.00 22.54 127 ARG C CA 1
ATOM 3202 C C . ARG C 1 128 ? -23.618 -0.736 12.616 1.00 23.17 127 ARG C C 1
ATOM 3203 O O . ARG C 1 128 ? -23.935 0.239 13.338 1.00 18.71 127 ARG C O 1
ATOM 3211 N N . PRO C 1 129 ? -22.930 -0.611 11.453 1.00 23.68 128 PRO C N 1
ATOM 3212 C CA . PRO C 1 129 ? -22.533 0.684 10.960 1.00 23.69 128 PRO C CA 1
ATOM 3213 C C . PRO C 1 129 ? -23.727 1.611 10.811 1.00 23.13 128 PRO C C 1
ATOM 3214 O O . PRO C 1 129 ? -24.783 1.221 10.342 1.00 22.80 128 PRO C O 1
ATOM 3218 N N . VAL C 1 130 ? -23.547 2.853 11.211 1.00 21.71 129 VAL C N 1
ATOM 3219 C CA . VAL C 1 130 ? -24.595 3.848 11.077 1.00 22.65 129 VAL C CA 1
ATOM 3220 C C . VAL C 1 130 ? -24.002 5.015 10.301 1.00 22.36 129 VAL C C 1
ATOM 3221 O O . VAL C 1 130 ? -22.780 5.096 10.119 1.00 22.81 129 VAL C O 1
ATOM 3225 N N . ALA C 1 131 ? -24.860 5.927 9.868 1.00 22.77 130 ALA C N 1
ATOM 3226 C CA . ALA C 1 131 ? -24.420 7.231 9.369 1.00 23.66 130 ALA C CA 1
ATOM 3227 C C . ALA C 1 131 ? -23.544 7.896 10.407 1.00 22.93 130 ALA C C 1
ATOM 3228 O O . ALA C 1 131 ? -23.873 7.889 11.594 1.00 24.88 130 ALA C O 1
ATOM 3230 N N . ILE C 1 132 ? -22.415 8.457 10.001 1.00 23.24 131 ILE C N 1
ATOM 3231 C CA . ILE C 1 132 ? -21.595 9.249 10.952 1.00 22.51 131 ILE C CA 1
ATOM 3232 C C . ILE C 1 132 ? -22.491 10.373 11.535 1.00 23.52 131 ILE C C 1
ATOM 3233 O O . ILE C 1 132 ? -23.145 11.099 10.763 1.00 24.57 131 ILE C O 1
ATOM 3238 N N . PRO C 1 133 ? -22.574 10.483 12.870 1.00 24.28 132 PRO C N 1
ATOM 3239 C CA . PRO C 1 133 ? -23.399 11.525 13.518 1.00 23.54 132 PRO C CA 1
ATOM 3240 C C . PRO C 1 133 ? -23.038 12.941 12.999 1.00 22.05 132 PRO C C 1
ATOM 3241 O O . PRO C 1 133 ? -21.857 13.261 12.765 1.00 19.94 132 PRO C O 1
ATOM 3245 N N . GLN C 1 134 ? -24.061 13.764 12.850 1.00 21.31 133 GLN C N 1
ATOM 3246 C CA . GLN C 1 134 ? -23.917 15.112 12.254 1.00 21.24 133 GLN C CA 1
ATOM 3247 C C . GLN C 1 134 ? -22.933 16.013 13.023 1.00 20.63 133 GLN C C 1
ATOM 3248 O O . GLN C 1 134 ? -22.073 16.669 12.430 1.00 19.27 133 GLN C O 1
ATOM 3254 N N . GLU C 1 135 ? -23.049 16.001 14.355 1.00 19.45 134 GLU C N 1
ATOM 3255 C CA . GLU C 1 135 ? -22.120 16.777 15.201 1.00 19.69 134 GLU C CA 1
ATOM 3256 C C . GLU C 1 135 ? -20.639 16.361 14.981 1.00 19.95 134 GLU C C 1
ATOM 3257 O O . GLU C 1 135 ? -19.746 17.217 14.891 1.00 19.61 134 GLU C O 1
ATOM 3259 N N . LEU C 1 136 ? -20.388 15.051 14.880 1.00 18.62 135 LEU C N 1
ATOM 3260 C CA . LEU C 1 136 ? -19.064 14.529 14.507 1.00 20.90 135 LEU C CA 1
ATOM 3261 C C . LEU C 1 136 ? -18.641 14.929 13.099 1.00 19.51 135 LEU C C 1
ATOM 3262 O O . LEU C 1 136 ? -17.513 15.372 12.892 1.00 19.79 135 LEU C O 1
ATOM 3267 N N . ARG C 1 137 ? -19.554 14.793 12.145 1.00 20.49 136 ARG C N 1
ATOM 3268 C CA . ARG C 1 137 ? -19.287 15.255 10.752 1.00 20.17 136 ARG C CA 1
ATOM 3269 C C . ARG C 1 137 ? -18.824 16.729 10.709 1.00 20.25 136 ARG C C 1
ATOM 3270 O O . ARG C 1 137 ? -17.821 17.091 10.016 1.00 18.92 136 ARG C O 1
ATOM 3278 N N . ASP C 1 138 ? -19.579 17.586 11.411 1.00 20.30 137 ASP C N 1
ATOM 3279 C CA . ASP C 1 138 ? -19.251 19.007 11.510 1.00 21.70 137 ASP C CA 1
ATOM 3280 C C . ASP C 1 138 ? -17.840 19.251 12.036 1.00 22.05 137 ASP C C 1
ATOM 3281 O O . ASP C 1 138 ? -17.085 20.041 11.436 1.00 21.18 137 ASP C O 1
ATOM 3286 N N . ALA C 1 139 ? -17.464 18.567 13.139 1.00 21.78 138 ALA C N 1
ATOM 3287 C CA . ALA C 1 139 ? -16.117 18.718 13.673 1.00 22.08 138 ALA C CA 1
ATOM 3288 C C . ALA C 1 139 ? -15.046 18.191 12.704 1.00 22.03 138 ALA C C 1
ATOM 3289 O O . ALA C 1 139 ? -13.996 18.823 12.583 1.00 24.37 138 ALA C O 1
ATOM 3291 N N . LEU C 1 140 ? -15.292 17.051 12.060 1.00 21.44 139 LEU C N 1
ATOM 3292 C CA . LEU C 1 140 ? -14.358 16.439 11.116 1.00 21.60 139 LEU C CA 1
ATOM 3293 C C . LEU C 1 140 ? -14.109 17.353 9.913 1.00 21.43 139 LEU C C 1
ATOM 3294 O O . LEU C 1 140 ? -13.020 17.327 9.361 1.00 20.84 139 LEU C O 1
ATOM 3299 N N . ALA C 1 141 ? -15.113 18.158 9.536 1.00 20.71 140 ALA C N 1
ATOM 3300 C CA . ALA C 1 141 ? -14.994 19.110 8.431 1.00 23.28 140 ALA C CA 1
ATOM 3301 C C . ALA C 1 141 ? -13.773 20.010 8.567 1.00 22.99 140 ALA C C 1
ATOM 3302 O O . ALA C 1 141 ? -13.055 20.232 7.584 1.00 24.08 140 ALA C O 1
ATOM 3304 N N . ALA C 1 142 ? -13.557 20.517 9.786 1.00 23.58 141 ALA C N 1
ATOM 3305 C CA . ALA C 1 142 ? -12.436 21.424 10.091 1.00 24.06 141 ALA C CA 1
ATOM 3306 C C . ALA C 1 142 ? -11.077 20.744 9.946 1.00 23.72 141 ALA C C 1
ATOM 3307 O O . ALA C 1 142 ? -10.063 21.438 9.825 1.00 24.11 141 ALA C O 1
ATOM 3309 N N . LEU C 1 143 ? -11.066 19.404 9.886 1.00 23.43 142 LEU C N 1
ATOM 3310 C CA . LEU C 1 143 ? -9.815 18.616 9.802 1.00 23.29 142 LEU C CA 1
ATOM 3311 C C . LEU C 1 143 ? -9.462 18.212 8.370 1.00 23.85 142 LEU C C 1
ATOM 3312 O O . LEU C 1 143 ? -8.380 17.652 8.085 1.00 20.51 142 LEU C O 1
ATOM 3317 N N . GLN C 1 144 ? -10.368 18.534 7.457 1.00 25.67 143 GLN C N 1
ATOM 3318 C CA . GLN C 1 144 ? -10.174 18.144 6.070 1.00 27.87 143 GLN C CA 1
ATOM 3319 C C . GLN C 1 144 ? -9.301 19.122 5.344 1.00 31.73 143 GLN C C 1
ATOM 3320 O O . GLN C 1 144 ? -9.449 20.335 5.492 1.00 30.40 143 GLN C O 1
ATOM 3326 N N . SER C 1 145 ? -8.402 18.538 4.561 1.00 37.39 144 SER C N 1
ATOM 3327 C CA . SER C 1 145 ? -7.393 19.224 3.765 1.00 42.34 144 SER C CA 1
ATOM 3328 C C . SER C 1 145 ? -7.701 19.176 2.244 1.00 44.33 144 SER C C 1
ATOM 3329 O O . SER C 1 145 ? -6.938 18.570 1.478 1.00 45.52 144 SER C O 1
ATOM 3332 N N . SER C 1 146 ? -8.780 19.822 1.770 1.00 46.60 145 SER C N 1
ATOM 3333 C CA . SER C 1 146 ? -9.723 20.641 2.549 1.00 47.83 145 SER C CA 1
ATOM 3334 C C . SER C 1 146 ? -11.135 20.562 1.954 1.00 47.88 145 SER C C 1
ATOM 3335 O O . SER C 1 146 ? -11.504 19.555 1.339 1.00 48.13 145 SER C O 1
#

InterPro domains:
  IPR029069 HotDog domain superfamily [SSF54637] (9-142)
  IPR050563 4-hydroxybenzoyl-CoA thioesterase [PTHR31793] (1-142)

Solvent-accessible surface area: 20223 Å² total; per-residue (Å²): 97,26,18,94,18,55,88,17,75,63,137,78,11,99,57,60,32,94,24,91,16,184,198,158,16,34,53,89,55,36,79,11,28,18,18,24,7,2,37,10,1,22,60,1,1,44,39,17,0,68,140,75,3,42,21,76,49,139,62,13,73,31,9,14,64,24,44,28,6,16,3,48,7,12,31,70,3,23,56,99,73,110,1,23,1,0,2,56,3,43,67,40,23,110,30,22,0,9,1,33,0,0,0,0,36,94,74,84,54,82,0,5,0,10,9,53,4,22,7,30,0,2,56,74,124,65,54,72,89,51,47,5,50,120,113,4,54,84,10,0,52,70,9,110,119,83,23,59,46,128,61,14,91,54,62,35,92,23,93,19,184,197,162,15,32,52,87,59,33,82,10,32,17,19,25,6,3,35,10,2,24,60,1,0,40,37,17,0,69,138,68,1,39,15,71,44,140,54,13,138,27,7,12,26,18,10,25,7,12,2,49,31,62,34,87,2,22,55,97,75,116,3,34,0,0,0,29,0,30,43,47,30,119,19,41,2,23,0,38,0,0,0,0,32,95,74,92,61,80,0,6,0,16,11,16,4,30,5,22,0,0,53,68,121,44,40,160,77,48,74,3,50,118,109,5,57,90,8,0,52,68,4,80,24,93,43,241,99,29,60,52,90,78,12,71,42,63,27,104,28,91,18,184,197,158,15,34,52,162,193,35,66,10,41,76,100,25,6,71,54,10,1,62,60,1,0,41,37,5,1,71,131,145,2,58,23,75,94,155,55,14,128,30,46,28,76,75,87,61,57,42,20,76,95,78,36,84,1,3,57,58,24,147,3,26,0,0,0,48,2,54,67,43,31,120,21,39,1,50,1,25,0,0,0,0,49,56,34,50,32,52,0,8,0,6,0,68,2,25,4,30,0,2,82,79,212,51,70,172,89,36,70,4,37,126,60,4,73,92,10,0,58,66,2,61,71,142